Protein AF-A0A836GA19-F1 (afdb_monomer_lite)

pLDDT: mean 72.82, std 21.75, range [26.39, 97.75]

Organism: NCBI:txid1580590

Radius of gyration: 29.23 Å; chains: 1; bounding box: 87×89×78 Å

Foldseek 3Di:
DDDDDDDDDDDDDDDDDDDDPDPDDDDDDDDDDDDDDPDDDDDDDDDDDDDDDDDDDDCPLVVLLVLLCVLLVVLLVVLVPAVQSAPLSDFLVVVLVSLVVSVVVLVVSVPPPPPPPPPDDDDDPDPVVVVVVSSVVSVVVSQLSSLQQNVQSLLDPGSVSRDGPVPPPPPDDSSVQRVLQADPCLLQVPPPPPPPPDPPPDRAAEEEEALQQCLPCVGNVVVLVLLLVQLVVVLPDDDDPDDPRFAYEYEYEPLSSSVLSCLLPPDDPPPVPPDDPDDDDDDPPDPPVPNDDNVSSVSSSVSSVSVSVSSNSNVVSVVVVVVVPDDDPRSRHHYHYCTSSNLSVLLVCLVVLQVVVQDDPPPPDDPDDDDPPDPPPPRPDRPPLSDSVNLSNPPLSSSLSVQSSSQVSVVVVCVVPDDPDPDPRSGRAYQHDPVCVVVSVVSVDDNYDPHDPCRVVSVVVVVVVVVVVVPVDDDDDPDDDPVRVVVVVVVVVVVVVVVVVVVVVVVVVPD

Secondary structure (DSSP, 8-state):
------------PPP--------------------------------------------HHHHHHHHHHHHHHHHHHHHHHSGGG-GGGS-HHHHHHHHHHHHHHHHHHHTS-----TT--SS-S-THHHHHHHHHHHHHHHHHHHHHHHHHHHH-SSGGG---TT---TTS-THHHHHTTS-HHHHH-----TT-S-TT-PPPPEEEEPHHHHH-IIIIIHHHHHHHHHHHHHTT-SS-----PPPPEEEEEHHHHHHHHHHHH----GGGGS-------S-----------HHHHHHHHHHHHHHHHHHHHHHHHHHHHHSSTT--GGGS--EEEE-HHHHHHHHHTHHHHHHHHHS----S--S-----TT------PPPGGGSHHHHHH-HHHHHHHHHHHHHHHHHHHHHHHS-S--PPP-PPEEE--HHHHHHHHTTT---EESS-TTHHHHHHHHHHHHHHHTSSS-S------HHHHHHHHHHHHHHHHHHHHHHHHHHHH--

Structure (mmCIF, N/CA/C/O backbone):
data_AF-A0A836GA19-F1
#
_entry.id   AF-A0A836GA19-F1
#
loop_
_atom_site.group_PDB
_atom_site.id
_atom_site.type_symbol
_atom_site.label_atom_id
_atom_site.label_alt_id
_atom_site.label_comp_id
_atom_site.label_asym_id
_atom_site.label_entity_id
_atom_site.label_seq_id
_atom_site.pdbx_PDB_ins_code
_atom_site.Cartn_x
_atom_site.Cartn_y
_atom_site.Cartn_z
_atom_site.occupancy
_atom_site.B_iso_or_equiv
_atom_site.auth_seq_id
_atom_site.auth_comp_id
_atom_site.auth_asym_id
_atom_site.auth_atom_id
_atom_site.pdbx_PDB_model_num
ATOM 1 N N . MET A 1 1 ? -23.278 -48.307 17.236 1.00 32.56 1 MET A N 1
ATOM 2 C CA . MET A 1 1 ? -22.770 -49.492 16.514 1.00 32.56 1 MET A CA 1
ATOM 3 C C . MET A 1 1 ? -23.158 -49.352 15.047 1.00 32.56 1 MET A C 1
ATOM 5 O O . MET A 1 1 ? -24.330 -49.127 14.801 1.00 32.56 1 MET A O 1
ATOM 9 N N . HIS A 1 2 ? -22.151 -49.418 14.161 1.00 30.69 2 HIS A N 1
ATOM 10 C CA . HIS A 1 2 ? -22.144 -49.444 12.676 1.00 30.69 2 HIS A CA 1
ATOM 11 C C . HIS A 1 2 ? -22.877 -48.304 11.932 1.00 30.69 2 HIS A C 1
ATOM 13 O O . HIS A 1 2 ? -24.078 -48.143 12.073 1.00 30.69 2 HIS A O 1
ATOM 19 N N . SER A 1 3 ? -22.214 -47.368 11.237 1.00 30.83 3 SER A N 1
ATOM 20 C CA . SER A 1 3 ? -21.246 -47.429 10.109 1.00 30.83 3 SER A CA 1
ATOM 21 C C . SER A 1 3 ? -21.839 -47.925 8.783 1.00 30.83 3 SER A C 1
ATOM 23 O O . SER A 1 3 ? -22.191 -49.091 8.663 1.00 30.83 3 SER A O 1
ATOM 25 N N . GLY A 1 4 ? -21.842 -47.040 7.777 1.00 29.47 4 GLY A N 1
ATOM 26 C CA . GLY A 1 4 ? -22.119 -47.317 6.358 1.00 29.47 4 GLY A CA 1
ATOM 27 C C . GLY A 1 4 ? -22.319 -46.002 5.586 1.00 29.47 4 GLY A C 1
ATOM 28 O O . GLY A 1 4 ? -23.415 -45.464 5.563 1.00 29.47 4 GLY A O 1
ATOM 29 N N . ALA A 1 5 ? -21.251 -45.291 5.215 1.00 34.28 5 ALA A N 1
ATOM 30 C CA . ALA A 1 5 ? -20.566 -45.389 3.918 1.00 34.28 5 ALA A CA 1
ATOM 31 C C . ALA A 1 5 ? -21.402 -44.866 2.728 1.00 34.28 5 ALA A C 1
ATOM 33 O O . ALA A 1 5 ? -22.148 -45.608 2.102 1.00 34.28 5 ALA A O 1
ATOM 34 N N . LEU A 1 6 ? -21.200 -43.592 2.372 1.00 31.03 6 LEU A N 1
ATOM 35 C CA . LEU A 1 6 ? -21.553 -43.030 1.064 1.00 31.03 6 LEU A CA 1
ATOM 36 C C . LEU A 1 6 ? -20.382 -42.170 0.575 1.00 31.03 6 LEU A C 1
ATOM 38 O O . LEU A 1 6 ? -20.225 -41.012 0.954 1.00 31.03 6 LEU A O 1
ATOM 42 N N . TRP A 1 7 ? -19.534 -42.782 -0.247 1.00 31.92 7 TRP A N 1
ATOM 43 C CA . TRP A 1 7 ? -18.531 -42.121 -1.076 1.00 31.92 7 TRP A CA 1
ATOM 44 C C . TRP A 1 7 ? -18.827 -42.457 -2.535 1.00 31.92 7 TRP A C 1
ATOM 46 O O . TRP A 1 7 ? -19.099 -43.609 -2.862 1.00 31.92 7 TRP A O 1
ATOM 56 N N . GLY A 1 8 ? -18.694 -41.457 -3.407 1.00 30.14 8 GLY A N 1
ATOM 57 C CA . GLY A 1 8 ? -18.400 -41.686 -4.819 1.00 30.14 8 GLY A CA 1
ATOM 58 C C . GLY A 1 8 ? -19.406 -41.114 -5.809 1.00 30.14 8 GLY A C 1
ATOM 59 O O . GLY A 1 8 ? -20.177 -41.866 -6.390 1.00 30.14 8 GLY A O 1
ATOM 60 N N . ARG A 1 9 ? -19.304 -39.810 -6.105 1.00 30.84 9 ARG A N 1
ATOM 61 C CA . ARG A 1 9 ? -19.467 -39.281 -7.474 1.00 30.84 9 ARG A CA 1
ATOM 62 C C . ARG A 1 9 ? -18.546 -38.075 -7.681 1.00 30.84 9 ARG A C 1
ATOM 64 O O . ARG A 1 9 ? -18.840 -36.970 -7.245 1.00 30.84 9 ARG A O 1
ATOM 71 N N . LEU A 1 10 ? -17.422 -38.319 -8.350 1.00 33.84 10 LEU A N 1
ATOM 72 C CA . LEU A 1 10 ? -16.561 -37.302 -8.957 1.00 33.84 10 LEU A CA 1
ATOM 73 C C . LEU A 1 10 ? -17.142 -36.916 -10.326 1.00 33.84 10 LEU A C 1
ATOM 75 O O . LEU A 1 10 ? -17.343 -37.818 -11.143 1.00 33.84 10 LEU A O 1
ATOM 79 N N . PRO A 1 11 ? -17.346 -35.628 -10.647 1.00 36.50 11 PRO A N 1
ATOM 80 C CA . PRO A 1 11 ? -17.491 -35.206 -12.027 1.00 36.50 11 PRO A CA 1
ATOM 81 C C . PRO A 1 11 ? -16.141 -34.764 -12.617 1.00 36.50 11 PRO A C 1
ATOM 83 O O . PRO A 1 11 ? -15.476 -33.861 -12.120 1.00 36.50 11 PRO A O 1
ATOM 86 N N . GLY A 1 12 ? -15.769 -35.473 -13.687 1.00 28.53 12 GLY A N 1
ATOM 87 C CA . GLY A 1 12 ? -15.048 -35.046 -14.894 1.00 28.53 12 GLY A CA 1
ATOM 88 C C . GLY A 1 12 ? -14.042 -33.891 -14.839 1.00 28.53 12 GLY A C 1
ATOM 89 O O . GLY A 1 12 ? -14.406 -32.725 -14.737 1.00 28.53 12 GLY A O 1
ATOM 90 N N . ARG A 1 13 ? -12.773 -34.222 -15.118 1.00 32.44 13 ARG A N 1
ATOM 91 C CA . ARG A 1 13 ? -11.753 -33.291 -15.634 1.00 32.44 13 ARG A CA 1
ATOM 92 C C . ARG A 1 13 ? -12.191 -32.703 -16.989 1.00 32.44 13 ARG A C 1
ATOM 94 O O . ARG A 1 13 ? -12.367 -33.487 -17.924 1.00 32.44 13 ARG A O 1
ATOM 101 N N . PRO A 1 14 ? -12.239 -31.374 -17.177 1.00 34.66 14 PRO A N 1
ATOM 102 C CA . PRO A 1 14 ? -12.240 -30.802 -18.515 1.00 34.66 14 PRO A CA 1
ATOM 103 C C . PRO A 1 14 ? -10.813 -30.769 -19.086 1.00 34.66 14 PRO A C 1
ATOM 105 O O . PRO A 1 14 ? -9.857 -30.352 -18.429 1.00 34.66 14 PRO A O 1
ATOM 108 N N . ARG A 1 15 ? -10.685 -31.248 -20.330 1.00 32.19 15 ARG A N 1
ATOM 109 C CA . ARG A 1 15 ? -9.474 -31.179 -21.156 1.00 32.19 15 ARG A CA 1
ATOM 110 C C . ARG A 1 15 ? -9.138 -29.722 -21.481 1.00 32.19 15 ARG A C 1
ATOM 112 O O . ARG A 1 15 ? -9.994 -28.936 -21.869 1.00 32.19 15 ARG A O 1
ATOM 119 N N . GLN A 1 16 ? -7.861 -29.405 -21.323 1.00 33.81 16 GLN A N 1
ATOM 120 C CA . GLN A 1 16 ? -7.254 -28.091 -21.464 1.00 33.81 16 GLN A CA 1
ATOM 121 C C . GLN A 1 16 ? -7.039 -27.762 -22.952 1.00 33.81 16 GLN A C 1
ATOM 123 O O . GLN A 1 16 ? -6.211 -28.384 -23.611 1.00 33.81 16 GLN A O 1
ATOM 128 N N . GLY A 1 17 ? -7.790 -26.795 -23.483 1.00 28.84 17 GLY A N 1
ATOM 129 C CA . GLY A 1 17 ? -7.500 -26.146 -24.762 1.00 28.84 17 GLY A CA 1
ATOM 130 C C . GLY A 1 17 ? -6.645 -24.906 -24.518 1.00 28.84 17 GLY A C 1
ATOM 131 O O . GLY A 1 17 ? -7.137 -23.895 -24.028 1.00 28.84 17 GLY A O 1
ATOM 132 N N . SER A 1 18 ? -5.350 -24.990 -24.808 1.00 33.41 18 SER A N 1
ATOM 133 C CA . SER A 1 18 ? -4.414 -23.870 -24.724 1.00 33.41 18 SER A CA 1
ATOM 134 C C . SER A 1 18 ? -4.501 -23.006 -25.982 1.00 33.41 18 SER A C 1
ATOM 136 O O . SER A 1 18 ? -3.977 -23.389 -27.026 1.00 33.41 18 SER A O 1
ATOM 138 N N . VAL A 1 19 ? -5.108 -21.822 -25.881 1.00 29.03 19 VAL A N 1
ATOM 139 C CA . VAL A 1 19 ? -4.980 -20.766 -26.896 1.00 29.03 19 VAL A CA 1
ATOM 140 C C . VAL A 1 19 ? -4.174 -19.626 -26.284 1.00 29.03 19 VAL A C 1
ATOM 142 O O . VAL A 1 19 ? -4.702 -18.716 -25.652 1.00 29.03 19 VAL A O 1
ATOM 145 N N . TRP A 1 20 ? -2.855 -19.714 -26.444 1.00 33.88 20 TRP A N 1
ATOM 146 C CA . TRP A 1 20 ? -1.928 -18.629 -26.151 1.00 33.88 20 TRP A CA 1
ATOM 147 C C . TRP A 1 20 ? -1.997 -17.608 -27.285 1.00 33.88 20 TRP A C 1
ATOM 149 O O . TRP A 1 20 ? -1.642 -17.917 -28.422 1.00 33.88 20 TRP A O 1
ATOM 159 N N . ARG A 1 21 ? -2.412 -16.374 -26.986 1.00 30.58 21 ARG A N 1
ATOM 160 C CA . ARG A 1 21 ? -2.110 -15.243 -27.867 1.00 30.58 21 ARG A CA 1
ATOM 161 C C . ARG A 1 21 ? -0.696 -14.779 -27.535 1.00 30.58 21 ARG A C 1
ATOM 163 O O . ARG A 1 21 ? -0.416 -14.341 -26.424 1.00 30.58 21 ARG A O 1
ATOM 170 N N . ALA A 1 22 ? 0.190 -14.962 -28.506 1.00 27.39 22 ALA A N 1
ATOM 171 C CA . ALA A 1 22 ? 1.608 -14.680 -28.416 1.00 27.39 22 ALA A CA 1
ATOM 172 C C . ALA A 1 22 ? 1.870 -13.214 -28.027 1.00 27.39 22 ALA A C 1
ATOM 174 O O . ALA A 1 22 ? 1.502 -12.292 -28.757 1.00 27.39 22 ALA A O 1
ATOM 175 N N . VAL A 1 23 ? 2.586 -13.006 -26.922 1.00 33.03 23 VAL A N 1
ATOM 176 C CA . VAL A 1 23 ? 3.459 -11.840 -26.786 1.00 33.03 23 VAL A CA 1
ATOM 177 C C . VAL A 1 23 ? 4.583 -12.076 -27.788 1.00 33.03 23 VAL A C 1
ATOM 179 O O . VAL A 1 23 ? 5.401 -12.979 -27.611 1.00 33.03 23 VAL A O 1
ATOM 182 N N . ARG A 1 24 ? 4.572 -11.334 -28.901 1.00 30.50 24 ARG A N 1
ATOM 183 C CA . ARG A 1 24 ? 5.681 -11.353 -29.857 1.00 30.50 24 ARG A CA 1
ATOM 184 C C . ARG A 1 24 ? 6.959 -11.008 -29.104 1.00 30.50 24 ARG A C 1
ATOM 186 O O . ARG A 1 24 ? 7.100 -9.899 -28.596 1.00 30.50 24 ARG A O 1
ATOM 193 N N . GLY A 1 25 ? 7.892 -11.954 -29.093 1.00 28.44 25 GLY A N 1
ATOM 194 C CA . GLY A 1 25 ? 9.297 -11.658 -28.888 1.00 28.44 25 GLY A CA 1
ATOM 195 C C . GLY A 1 25 ? 9.751 -10.700 -29.984 1.00 28.44 25 GLY A C 1
ATOM 196 O O . GLY A 1 25 ? 9.799 -11.064 -31.160 1.00 28.44 25 GLY A O 1
ATOM 197 N N . GLY A 1 26 ? 10.051 -9.464 -29.598 1.00 26.39 26 GLY A N 1
ATOM 198 C CA . GLY A 1 26 ? 10.876 -8.579 -30.401 1.00 26.39 26 GLY A CA 1
ATOM 199 C C . GLY A 1 26 ? 12.288 -9.149 -30.421 1.00 26.39 26 GLY A C 1
ATOM 200 O O . GLY A 1 26 ? 12.957 -9.192 -29.391 1.00 26.39 26 GLY A O 1
ATOM 201 N N . LYS A 1 27 ? 12.700 -9.639 -31.591 1.00 28.41 27 LYS A N 1
ATOM 202 C CA . LYS A 1 27 ? 14.095 -9.925 -31.934 1.00 28.41 27 LYS A CA 1
ATOM 203 C C . LYS A 1 27 ? 14.965 -8.735 -31.520 1.00 28.41 27 LYS A C 1
ATOM 205 O O . LYS A 1 27 ? 14.601 -7.596 -31.810 1.00 28.41 27 LYS A O 1
ATOM 210 N N . LEU A 1 28 ? 16.103 -9.028 -30.887 1.00 37.41 28 LEU A N 1
ATOM 211 C CA . LEU A 1 28 ? 17.209 -8.088 -30.729 1.00 37.41 28 LEU A CA 1
ATOM 212 C C . LEU A 1 28 ? 17.466 -7.386 -32.068 1.00 37.41 28 LEU A C 1
ATOM 214 O O . LEU A 1 28 ? 17.801 -8.043 -33.053 1.00 37.41 28 LEU A O 1
ATOM 218 N N . PHE A 1 29 ? 17.304 -6.067 -32.076 1.00 26.59 29 PHE A N 1
ATOM 219 C CA . PHE A 1 29 ? 17.871 -5.189 -33.084 1.00 26.59 29 PHE A CA 1
ATOM 220 C C . PHE A 1 29 ? 18.864 -4.290 -32.360 1.00 26.59 29 PHE A C 1
ATOM 222 O O . PHE A 1 29 ? 18.484 -3.425 -31.571 1.00 26.59 29 PHE A O 1
ATOM 229 N N . ASP A 1 30 ? 20.135 -4.579 -32.597 1.00 38.62 30 ASP A N 1
ATOM 230 C CA . ASP A 1 30 ? 21.230 -3.653 -32.380 1.00 38.62 30 ASP A CA 1
ATOM 231 C C . ASP A 1 30 ? 21.101 -2.572 -33.461 1.00 38.62 30 ASP A C 1
ATOM 233 O O . ASP A 1 30 ? 20.935 -2.890 -34.643 1.00 38.62 30 ASP A O 1
ATOM 237 N N . GLY A 1 31 ? 21.056 -1.302 -33.073 1.00 29.58 31 GLY A N 1
ATOM 238 C CA . GLY A 1 31 ? 20.849 -0.226 -34.035 1.00 29.58 31 GLY A CA 1
ATOM 239 C C . GLY A 1 31 ? 20.366 1.063 -33.399 1.00 29.58 31 GLY A C 1
ATOM 240 O O . GLY A 1 31 ? 19.198 1.204 -33.067 1.00 29.58 31 GLY A O 1
ATOM 241 N N . THR A 1 32 ? 21.298 1.995 -33.252 1.00 39.88 32 THR A N 1
ATOM 242 C CA . THR A 1 32 ? 21.161 3.452 -33.361 1.00 39.88 32 THR A CA 1
ATOM 243 C C . THR A 1 32 ? 19.773 3.920 -33.831 1.00 39.88 32 THR A C 1
ATOM 245 O O . THR A 1 32 ? 19.444 3.821 -35.012 1.00 39.88 32 THR A O 1
ATOM 248 N N . TRP A 1 33 ? 18.951 4.459 -32.925 1.00 33.19 33 TRP A N 1
ATOM 249 C CA . TRP A 1 33 ? 17.661 5.045 -33.304 1.00 33.19 33 TRP A CA 1
ATOM 250 C C . TRP A 1 33 ? 17.836 6.519 -33.664 1.00 33.19 33 TRP A C 1
ATOM 252 O O . TRP A 1 33 ? 17.990 7.377 -32.795 1.00 33.19 33 TRP A O 1
ATOM 262 N N . ALA A 1 34 ? 17.798 6.789 -34.970 1.00 31.38 34 ALA A N 1
ATOM 263 C CA . ALA A 1 34 ? 17.480 8.098 -35.519 1.00 31.38 34 ALA A CA 1
ATOM 264 C C . ALA A 1 34 ? 16.001 8.414 -35.242 1.00 31.38 34 ALA A C 1
ATOM 266 O O . ALA A 1 34 ? 15.114 7.590 -35.474 1.00 31.38 34 ALA A O 1
ATOM 267 N N . SER A 1 35 ? 15.740 9.610 -34.725 1.00 29.61 35 SER A N 1
ATOM 268 C CA . SER A 1 35 ? 14.402 10.130 -34.483 1.00 29.61 35 SER A CA 1
ATOM 269 C C . SER A 1 35 ? 13.747 10.549 -35.802 1.00 29.61 35 SER A C 1
ATOM 271 O O . SER A 1 35 ? 14.242 11.426 -36.501 1.00 29.61 35 SER A O 1
ATOM 273 N N . ASN A 1 36 ? 12.590 9.970 -36.124 1.00 26.45 36 ASN A N 1
ATOM 274 C CA . ASN A 1 36 ? 11.667 10.551 -37.097 1.00 26.45 36 ASN A CA 1
ATOM 275 C C . ASN A 1 36 ? 10.461 11.112 -36.343 1.00 26.45 36 ASN A C 1
ATOM 277 O O . ASN A 1 36 ? 9.543 10.386 -35.968 1.00 26.45 36 ASN A O 1
ATOM 281 N N . HIS A 1 37 ? 10.486 12.426 -36.117 1.00 31.34 37 HIS A N 1
ATOM 282 C CA . HIS A 1 37 ? 9.322 13.200 -35.705 1.00 31.34 37 HIS A CA 1
ATOM 283 C C . HIS A 1 37 ? 8.607 13.738 -36.949 1.00 31.34 37 HIS A C 1
ATOM 285 O O . HIS A 1 37 ? 9.147 14.549 -37.699 1.00 31.34 37 HIS A O 1
ATOM 291 N N . HIS A 1 38 ? 7.350 13.342 -37.132 1.00 30.81 38 HIS A N 1
ATOM 292 C CA . HIS A 1 38 ? 6.380 14.127 -37.887 1.00 30.81 38 HIS A CA 1
ATOM 293 C C . HIS A 1 38 ? 5.393 14.741 -36.905 1.00 30.81 38 HIS A C 1
ATOM 295 O O . HIS A 1 38 ? 4.453 14.095 -36.456 1.00 30.81 38 HIS A O 1
ATOM 301 N N . SER A 1 39 ? 5.640 16.000 -36.551 1.00 30.59 39 SER A N 1
ATOM 302 C CA . SER A 1 39 ? 4.642 16.934 -36.033 1.00 30.59 39 SER A CA 1
ATOM 303 C C . SER A 1 39 ? 5.159 18.349 -36.273 1.00 30.59 39 SER A C 1
ATOM 305 O O . SER A 1 39 ? 6.131 18.800 -35.674 1.00 30.59 39 SER A O 1
ATOM 307 N N . SER A 1 40 ? 4.522 19.000 -37.238 1.00 26.61 40 SER A N 1
ATOM 308 C CA . SER A 1 40 ? 4.721 20.384 -37.645 1.00 26.61 40 SER A CA 1
ATOM 309 C C . SER A 1 40 ? 4.025 21.319 -36.653 1.00 26.61 40 SER A C 1
ATOM 311 O O . SER A 1 40 ? 2.824 21.176 -36.446 1.00 26.61 40 SER A O 1
ATOM 313 N N . ALA A 1 41 ? 4.769 22.254 -36.050 1.00 28.61 41 ALA A N 1
ATOM 314 C CA . ALA A 1 41 ? 4.538 23.705 -36.142 1.00 28.61 41 ALA A CA 1
ATOM 315 C C . ALA A 1 41 ? 5.122 24.479 -34.937 1.00 28.61 41 ALA A C 1
ATOM 317 O O . ALA A 1 41 ? 4.561 24.493 -33.850 1.00 28.61 41 ALA A O 1
ATOM 318 N N . ARG A 1 42 ? 6.225 25.182 -35.235 1.00 32.12 42 ARG A N 1
ATOM 319 C CA . ARG A 1 42 ? 6.599 26.552 -34.826 1.00 32.12 42 ARG A CA 1
ATOM 320 C C . ARG A 1 42 ? 6.521 26.919 -33.336 1.00 32.12 42 ARG A C 1
ATOM 322 O O . ARG A 1 42 ? 5.462 27.293 -32.868 1.00 32.12 42 ARG A O 1
ATOM 329 N N . TYR A 1 43 ? 7.686 27.037 -32.697 1.00 31.14 43 TYR A N 1
ATOM 330 C CA . TYR A 1 43 ? 8.226 28.324 -32.226 1.00 31.14 43 TYR A CA 1
ATOM 331 C C . TYR A 1 43 ? 9.758 28.241 -32.242 1.00 31.14 43 TYR A C 1
ATOM 333 O O . TYR A 1 43 ? 10.341 27.265 -31.777 1.00 31.14 43 TYR A O 1
ATOM 341 N N . ALA A 1 44 ? 10.392 29.237 -32.857 1.00 30.12 44 ALA A N 1
ATOM 342 C CA . ALA A 1 44 ? 11.835 29.362 -32.975 1.00 30.12 44 ALA A CA 1
ATOM 343 C C . ALA A 1 44 ? 12.361 30.303 -31.888 1.00 30.12 44 ALA A C 1
ATOM 345 O O . ALA A 1 44 ? 11.923 31.448 -31.810 1.00 30.12 44 ALA A O 1
ATOM 346 N N . THR A 1 45 ? 13.346 29.845 -31.123 1.00 31.38 45 THR A N 1
ATOM 347 C CA . THR A 1 45 ? 14.331 30.698 -30.454 1.00 31.38 45 THR A CA 1
ATOM 348 C C . THR A 1 45 ? 15.685 30.009 -30.555 1.00 31.38 45 THR A C 1
ATOM 350 O O . THR A 1 45 ? 15.913 28.920 -30.037 1.00 31.38 45 THR A O 1
ATOM 353 N N . THR A 1 46 ? 16.570 30.636 -31.318 1.00 31.92 46 THR A N 1
ATOM 354 C CA . THR A 1 46 ? 17.961 30.254 -31.536 1.00 31.92 46 THR A CA 1
ATOM 355 C C . THR A 1 46 ? 18.802 30.627 -30.318 1.00 31.92 46 THR A C 1
ATOM 357 O O . THR A 1 46 ? 18.841 31.802 -29.953 1.00 31.92 46 THR A O 1
ATOM 360 N N . SER A 1 47 ? 19.541 29.680 -29.739 1.00 29.11 47 SER A N 1
ATOM 361 C CA . SER A 1 47 ? 20.763 30.000 -28.996 1.00 29.11 47 SER A CA 1
ATOM 362 C C . SER A 1 47 ? 21.894 29.074 -29.443 1.00 29.11 47 SER A C 1
ATOM 364 O O . SER A 1 47 ? 21.758 27.854 -29.530 1.00 29.11 47 SER A O 1
ATOM 366 N N . SER A 1 48 ? 22.996 29.698 -29.842 1.00 33.94 48 SER A N 1
ATOM 367 C CA . SER A 1 48 ? 24.240 29.071 -30.270 1.00 33.94 48 SER A CA 1
ATOM 368 C C . SER A 1 48 ? 25.083 28.729 -29.045 1.00 33.94 48 SER A C 1
ATOM 370 O O . SER A 1 48 ? 25.428 29.631 -28.281 1.00 33.94 48 SER A O 1
ATOM 372 N N . VAL A 1 49 ? 25.460 27.461 -28.875 1.00 34.84 49 VAL A N 1
ATOM 373 C CA . VAL A 1 49 ? 26.464 27.053 -27.883 1.00 34.84 49 VAL A CA 1
ATOM 374 C C . VAL A 1 49 ? 27.755 26.698 -28.611 1.00 34.84 49 VAL A C 1
ATOM 376 O O . VAL A 1 49 ? 27.791 25.795 -29.448 1.00 34.84 49 VAL A O 1
ATOM 379 N N . SER A 1 50 ? 28.791 27.474 -28.292 1.00 29.33 50 SER A N 1
ATOM 380 C CA . SER A 1 50 ? 30.174 27.296 -28.725 1.00 29.33 50 SER A CA 1
ATOM 381 C C . SER A 1 50 ? 30.753 26.005 -28.148 1.00 29.33 50 SER A C 1
ATOM 383 O O . SER A 1 50 ? 30.432 25.607 -27.027 1.00 29.33 50 SER A O 1
ATOM 385 N N . ARG A 1 51 ? 31.590 25.335 -28.936 1.00 35.66 51 ARG A N 1
ATOM 386 C CA . ARG A 1 51 ? 32.143 24.013 -28.650 1.00 35.66 51 ARG A CA 1
ATOM 387 C C . ARG A 1 51 ? 33.605 24.173 -28.247 1.00 35.66 51 ARG A C 1
ATOM 389 O O . ARG A 1 51 ? 34.476 24.069 -29.102 1.00 35.66 51 ARG A O 1
ATOM 396 N N . ASP A 1 52 ? 33.857 24.397 -26.962 1.00 30.34 52 ASP A N 1
ATOM 397 C CA . ASP A 1 52 ? 35.217 24.380 -26.423 1.00 30.34 52 ASP A CA 1
ATOM 398 C C . ASP A 1 52 ? 35.526 23.034 -25.774 1.00 30.34 52 ASP A C 1
ATOM 400 O O . ASP A 1 52 ? 34.782 22.499 -24.951 1.00 30.34 52 ASP A O 1
ATOM 404 N N . SER A 1 53 ? 36.637 22.465 -26.231 1.00 41.91 53 SER A N 1
ATOM 405 C CA . SER A 1 53 ? 37.193 21.192 -25.794 1.00 41.91 53 SER A CA 1
ATOM 406 C C . SER A 1 53 ? 38.246 21.476 -24.732 1.00 41.91 53 SER A C 1
ATOM 408 O O . SER A 1 53 ? 39.235 22.133 -25.043 1.00 41.91 53 SER A O 1
ATOM 410 N N . ALA A 1 54 ? 38.085 20.963 -23.512 1.00 36.34 54 ALA A N 1
ATOM 411 C CA . ALA A 1 54 ? 39.180 20.919 -22.547 1.00 36.34 54 ALA A CA 1
ATOM 412 C C . ALA A 1 54 ? 38.971 19.827 -21.486 1.00 36.34 54 ALA A C 1
ATOM 414 O O . ALA A 1 54 ? 37.954 19.798 -20.802 1.00 36.34 54 ALA A O 1
ATOM 415 N N . THR A 1 55 ? 39.986 18.959 -21.388 1.00 39.66 55 THR A N 1
ATOM 416 C CA . THR A 1 55 ? 40.448 18.199 -20.208 1.00 39.66 55 THR A CA 1
ATOM 417 C C . THR A 1 55 ? 39.394 17.521 -19.330 1.00 39.66 55 THR A C 1
ATOM 419 O O . THR A 1 55 ? 38.777 18.148 -18.479 1.00 39.66 55 THR A O 1
ATOM 422 N N . ALA A 1 56 ? 39.269 16.199 -19.485 1.00 45.19 56 ALA A N 1
ATOM 423 C CA . ALA A 1 56 ? 38.431 15.333 -18.661 1.00 45.19 56 ALA A CA 1
ATOM 424 C C . ALA A 1 56 ? 39.043 15.091 -17.266 1.00 45.19 56 ALA A C 1
ATOM 426 O O . ALA A 1 56 ? 40.096 14.453 -17.182 1.00 45.19 56 ALA A O 1
ATOM 427 N N . PRO A 1 57 ? 38.374 15.496 -16.172 1.00 39.94 57 PRO A N 1
ATOM 428 C CA . PRO A 1 57 ? 38.553 14.877 -14.872 1.00 39.94 57 PRO A CA 1
ATOM 429 C C . PRO A 1 57 ? 37.598 13.675 -14.742 1.00 39.94 57 PRO A C 1
ATOM 431 O O . PRO A 1 57 ? 36.592 13.572 -15.445 1.00 39.94 57 PRO A O 1
ATOM 434 N N . SER A 1 58 ? 37.946 12.742 -13.862 1.00 44.94 58 SER A N 1
ATOM 435 C CA . SER A 1 58 ? 37.195 11.545 -13.446 1.00 44.94 58 SER A CA 1
ATOM 436 C C . SER A 1 58 ? 35.659 11.628 -13.610 1.00 44.94 58 SER A C 1
ATOM 438 O O . SER A 1 58 ? 34.954 12.334 -12.895 1.00 44.94 58 SER A O 1
ATOM 440 N N . THR A 1 59 ? 35.121 10.861 -14.567 1.00 51.81 59 THR A N 1
ATOM 441 C CA . THR A 1 59 ? 33.735 10.952 -15.082 1.00 51.81 59 THR A CA 1
ATOM 442 C C . THR A 1 59 ? 32.739 9.952 -14.472 1.00 51.81 59 THR A C 1
ATOM 444 O O . THR A 1 59 ? 31.581 9.894 -14.892 1.00 51.81 59 THR A O 1
ATOM 447 N N . THR A 1 60 ? 33.138 9.151 -13.484 1.00 51.78 60 THR A N 1
ATOM 448 C CA . THR A 1 60 ? 32.292 8.082 -12.921 1.00 51.78 60 THR A CA 1
ATOM 449 C C . THR A 1 60 ? 31.141 8.625 -12.069 1.00 51.78 60 THR A C 1
ATOM 451 O O . THR A 1 60 ? 29.990 8.248 -12.301 1.00 51.78 60 THR A O 1
ATOM 454 N N . ALA A 1 61 ? 31.404 9.585 -11.175 1.00 53.16 61 ALA A N 1
ATOM 455 C CA . ALA A 1 61 ? 30.380 10.186 -10.310 1.00 53.16 61 ALA A CA 1
ATOM 456 C C . ALA A 1 61 ? 29.305 10.965 -11.100 1.00 53.16 61 ALA A C 1
ATOM 458 O O . ALA A 1 61 ? 28.107 10.832 -10.842 1.00 53.16 61 ALA A O 1
ATOM 459 N N . SER A 1 62 ? 29.711 11.713 -12.133 1.00 58.81 62 SER A N 1
ATOM 460 C CA . SER A 1 62 ? 28.786 12.447 -13.016 1.00 58.81 62 SER A CA 1
ATOM 461 C C . SER A 1 62 ? 27.854 11.502 -13.790 1.00 58.81 62 SER A C 1
ATOM 463 O O . SER A 1 62 ? 26.658 11.768 -13.938 1.00 58.81 62 SER A O 1
ATOM 465 N N . ARG A 1 63 ? 28.372 10.345 -14.223 1.00 59.56 63 ARG A N 1
ATOM 466 C CA . ARG A 1 63 ? 27.593 9.345 -14.960 1.00 59.56 63 ARG A CA 1
ATOM 467 C C . ARG A 1 63 ? 26.558 8.645 -14.074 1.00 59.56 63 ARG A C 1
ATOM 469 O O . ARG A 1 63 ? 25.425 8.464 -14.521 1.00 59.56 63 ARG A O 1
ATOM 476 N N . ALA A 1 64 ? 26.911 8.292 -12.836 1.00 58.66 64 ALA A N 1
ATOM 477 C CA . ALA A 1 64 ? 25.988 7.670 -11.881 1.00 58.66 64 ALA A CA 1
ATOM 478 C C . ALA A 1 64 ? 24.796 8.585 -11.541 1.00 58.66 64 ALA A C 1
ATOM 480 O O . ALA A 1 64 ? 23.648 8.133 -11.566 1.00 58.66 64 ALA A O 1
ATOM 481 N N . SER A 1 65 ? 25.057 9.881 -11.336 1.00 66.12 65 SER A N 1
ATOM 482 C CA . SER A 1 65 ? 24.021 10.895 -11.093 1.00 66.12 65 SER A CA 1
ATOM 483 C C . SER A 1 65 ? 23.042 11.026 -12.276 1.00 66.12 65 SER A C 1
ATOM 485 O O . SER A 1 65 ? 21.830 10.910 -12.103 1.00 66.12 65 SER A O 1
ATOM 487 N N . SER A 1 66 ? 23.549 11.097 -13.515 1.00 74.94 66 SER A N 1
ATOM 488 C CA . SER A 1 66 ? 22.690 11.200 -14.710 1.00 74.94 66 SER A CA 1
ATOM 489 C C . SER A 1 66 ? 21.767 9.990 -14.940 1.00 74.94 66 SER A C 1
ATOM 491 O O . SER A 1 66 ? 20.656 10.128 -15.456 1.00 74.94 66 SER A O 1
ATOM 493 N N . LEU A 1 67 ? 22.203 8.785 -14.553 1.00 70.19 67 LEU A N 1
ATOM 494 C CA . LEU A 1 67 ? 21.402 7.566 -14.688 1.00 70.19 67 LEU A CA 1
ATOM 495 C C . LEU A 1 67 ? 20.314 7.475 -13.615 1.00 70.19 67 LEU A C 1
ATOM 497 O O . LEU A 1 67 ? 19.207 7.026 -13.916 1.00 70.19 67 LEU A O 1
ATOM 501 N N . HIS A 1 68 ? 20.609 7.916 -12.389 1.00 75.19 68 HIS A N 1
ATOM 502 C CA . HIS A 1 68 ? 19.615 8.071 -11.329 1.00 75.19 68 HIS A CA 1
ATOM 503 C C . HIS A 1 68 ? 18.453 8.953 -11.811 1.00 75.19 68 HIS A C 1
ATOM 505 O O . HIS A 1 68 ? 17.298 8.507 -11.815 1.00 75.19 68 HIS A O 1
ATOM 511 N N . ASP A 1 69 ? 18.780 10.141 -12.326 1.00 80.12 69 ASP A N 1
ATOM 512 C CA . ASP A 1 69 ? 17.799 11.083 -12.865 1.00 80.12 69 ASP A CA 1
ATOM 513 C C . ASP A 1 69 ? 17.007 10.472 -14.020 1.00 80.12 69 ASP A C 1
ATOM 515 O O . ASP A 1 69 ? 15.791 10.652 -14.099 1.00 80.12 69 ASP A O 1
ATOM 519 N N . ALA A 1 70 ? 17.650 9.682 -14.885 1.00 86.06 70 ALA A N 1
ATOM 520 C CA . ALA A 1 70 ? 16.982 9.039 -16.010 1.00 86.06 70 ALA A CA 1
ATOM 521 C C . ALA A 1 70 ? 15.892 8.044 -15.571 1.00 86.06 70 ALA A C 1
ATOM 523 O O . ALA A 1 70 ? 14.813 8.015 -16.169 1.00 86.06 70 ALA A O 1
ATOM 524 N N . PHE A 1 71 ? 16.125 7.232 -14.532 1.00 86.62 71 PHE A N 1
ATOM 525 C CA . PHE A 1 71 ? 15.120 6.268 -14.062 1.00 86.62 71 PHE A CA 1
ATOM 526 C C . PHE A 1 71 ? 13.962 6.947 -13.356 1.00 86.62 71 PHE A C 1
ATOM 528 O O . PHE A 1 71 ? 12.805 6.675 -13.678 1.00 86.62 71 PHE A O 1
ATOM 535 N N . VAL A 1 72 ? 14.265 7.861 -12.440 1.00 88.62 72 VAL A N 1
ATOM 536 C CA . VAL A 1 72 ? 13.239 8.640 -11.752 1.00 88.62 72 VAL A CA 1
ATOM 537 C C . VAL A 1 72 ? 12.419 9.449 -12.771 1.00 88.62 72 VAL A C 1
ATOM 539 O O . VAL A 1 72 ? 11.191 9.495 -12.685 1.00 88.62 72 VAL A O 1
ATOM 542 N N . SER A 1 73 ? 13.057 9.965 -13.827 1.00 90.50 73 SER A N 1
ATOM 543 C CA . SER A 1 73 ? 12.380 10.632 -14.946 1.00 90.50 73 SER A CA 1
ATOM 544 C C . SER A 1 73 ? 11.434 9.718 -15.723 1.00 90.50 73 SER A C 1
ATOM 546 O O . SER A 1 73 ? 10.400 10.193 -16.180 1.00 90.50 73 SER A O 1
ATOM 548 N N . ARG A 1 74 ? 11.714 8.413 -15.855 1.00 93.31 74 ARG A N 1
ATOM 549 C CA . ARG A 1 74 ? 10.780 7.469 -16.502 1.00 93.31 74 ARG A CA 1
ATOM 550 C C . ARG A 1 74 ? 9.508 7.273 -15.687 1.00 93.31 74 ARG A C 1
ATOM 552 O O . ARG A 1 74 ? 8.420 7.314 -16.254 1.00 93.31 74 ARG A O 1
ATOM 559 N N . PHE A 1 75 ? 9.634 7.103 -14.370 1.00 95.06 75 PHE A N 1
ATOM 560 C CA . PHE A 1 75 ? 8.467 7.057 -13.482 1.00 95.06 75 PHE A CA 1
ATOM 561 C C . PHE A 1 75 ? 7.687 8.374 -13.553 1.00 95.06 75 PHE A C 1
ATOM 563 O O . PHE A 1 75 ? 6.470 8.356 -13.726 1.00 95.06 75 PHE A O 1
ATOM 570 N N . SER A 1 76 ? 8.395 9.506 -13.533 1.00 94.25 76 SER A N 1
ATOM 571 C CA . SER A 1 76 ? 7.799 10.837 -13.678 1.00 94.25 76 SER A CA 1
ATOM 572 C C . SER A 1 76 ? 7.042 10.987 -14.996 1.00 94.25 76 SER A C 1
ATOM 574 O O . SER A 1 76 ? 5.879 11.373 -14.990 1.00 94.25 76 SER A O 1
ATOM 576 N N . ALA A 1 77 ? 7.639 10.601 -16.125 1.00 94.44 77 ALA A N 1
ATOM 577 C CA . ALA A 1 77 ? 6.997 10.643 -17.436 1.00 94.44 77 ALA A CA 1
ATOM 578 C C . ALA A 1 77 ? 5.736 9.763 -17.494 1.00 94.44 77 ALA A C 1
ATOM 580 O O . ALA A 1 77 ? 4.717 10.172 -18.055 1.00 94.44 77 ALA A O 1
ATOM 581 N N . GLN A 1 78 ? 5.770 8.582 -16.871 1.00 95.94 78 GLN A N 1
ATOM 582 C CA . GLN A 1 78 ? 4.611 7.695 -16.789 1.00 95.94 78 GLN A CA 1
ATOM 583 C C . GLN A 1 78 ? 3.476 8.312 -15.951 1.00 95.94 78 GLN A C 1
ATOM 585 O O . GLN A 1 78 ? 2.313 8.248 -16.343 1.00 95.94 78 GLN A O 1
ATOM 590 N N . ILE A 1 79 ? 3.787 8.961 -14.825 1.00 94.88 79 ILE A N 1
ATOM 591 C CA . ILE A 1 79 ? 2.781 9.675 -14.021 1.00 94.88 79 ILE A CA 1
ATOM 592 C C . ILE A 1 79 ? 2.252 10.900 -14.772 1.00 94.88 79 ILE A C 1
ATOM 594 O O . ILE A 1 79 ? 1.047 11.120 -14.814 1.00 94.88 79 ILE A O 1
ATOM 598 N N . LEU A 1 80 ? 3.126 11.683 -15.403 1.00 93.31 80 LEU A N 1
ATOM 599 C CA . LEU A 1 80 ? 2.758 12.888 -16.151 1.00 93.31 80 LEU A CA 1
ATOM 600 C C . LEU A 1 80 ? 1.867 12.590 -17.361 1.00 93.31 80 LEU A C 1
ATOM 602 O O . LEU A 1 80 ? 1.005 13.400 -17.692 1.00 93.31 80 LEU A O 1
ATOM 606 N N . SER A 1 81 ? 2.066 11.439 -18.003 1.00 94.81 81 SER A N 1
ATOM 607 C CA . SER A 1 81 ? 1.217 10.962 -19.101 1.00 94.81 81 SER A CA 1
ATOM 608 C C . SER A 1 81 ? -0.078 10.301 -18.624 1.00 94.81 81 SER A C 1
ATOM 610 O O . SER A 1 81 ? -1.011 10.144 -19.413 1.00 94.81 81 SER A O 1
ATOM 612 N N . SER A 1 82 ? -0.172 9.943 -17.340 1.00 93.50 82 SER A N 1
ATOM 613 C CA . SER A 1 82 ? -1.391 9.379 -16.767 1.00 93.50 82 SER A CA 1
ATOM 614 C C . SER A 1 82 ? -2.460 10.468 -16.606 1.00 93.50 82 SER A C 1
ATOM 616 O O . SER A 1 82 ? -2.151 11.577 -16.153 1.00 93.50 82 SER A O 1
ATOM 618 N N . PRO A 1 83 ? -3.738 10.185 -16.926 1.00 92.19 83 PRO A N 1
ATOM 619 C CA . PRO A 1 83 ? -4.819 11.140 -16.720 1.00 92.19 83 PRO A CA 1
ATOM 620 C C . PRO A 1 83 ? -4.847 11.645 -15.275 1.00 92.19 83 PRO A C 1
ATOM 622 O O . PRO A 1 83 ? -4.714 10.870 -14.330 1.00 92.19 83 PRO A O 1
ATOM 625 N N . HIS A 1 84 ? -4.972 12.963 -15.106 1.00 91.31 84 HIS A N 1
ATOM 626 C CA . HIS A 1 84 ? -4.940 13.630 -13.797 1.00 91.31 84 HIS A CA 1
ATOM 627 C C . HIS A 1 84 ? -3.714 13.293 -12.929 1.00 91.31 84 HIS A C 1
ATOM 629 O O . HIS A 1 84 ? -3.754 13.500 -11.718 1.00 91.31 84 HIS A O 1
ATOM 635 N N . ARG A 1 85 ? -2.626 12.787 -13.527 1.00 93.81 85 ARG A N 1
ATOM 636 C CA . ARG A 1 85 ? -1.433 12.322 -12.811 1.00 93.81 85 ARG A CA 1
ATOM 637 C C . ARG A 1 85 ? -1.743 11.280 -11.731 1.00 93.81 85 ARG A C 1
ATOM 639 O O . ARG A 1 85 ? -1.054 11.217 -10.714 1.00 93.81 85 ARG A O 1
ATOM 646 N N . ASP A 1 86 ? -2.789 10.479 -11.936 1.00 93.50 86 ASP A N 1
ATOM 647 C CA . ASP A 1 86 ? -3.218 9.447 -10.995 1.00 93.50 86 ASP A CA 1
ATOM 648 C C . ASP A 1 86 ? -2.571 8.097 -11.340 1.00 93.50 86 ASP A C 1
ATOM 650 O O . ASP A 1 86 ? -2.812 7.506 -12.396 1.00 93.50 86 ASP A O 1
ATOM 654 N N . ILE A 1 87 ? -1.758 7.590 -10.411 1.00 95.12 87 ILE A N 1
ATOM 655 C CA . ILE A 1 87 ? -1.055 6.304 -10.521 1.00 95.12 87 ILE A CA 1
ATOM 656 C C . ILE A 1 87 ? -1.970 5.088 -10.702 1.00 95.12 87 ILE A C 1
ATOM 658 O O . ILE A 1 87 ? -1.493 4.016 -11.080 1.00 95.12 87 ILE A O 1
ATOM 662 N N . THR A 1 88 ? -3.268 5.208 -10.417 1.00 94.75 88 THR A N 1
ATOM 663 C CA . THR A 1 88 ? -4.232 4.110 -10.573 1.00 94.75 88 THR A CA 1
ATOM 664 C C . THR A 1 88 ? -4.643 3.866 -12.022 1.00 94.75 88 THR A C 1
ATOM 666 O O . THR A 1 88 ? -5.202 2.808 -12.317 1.00 94.75 88 THR A O 1
ATOM 669 N N . HIS A 1 89 ? -4.300 4.780 -12.940 1.00 92.69 89 HIS A N 1
ATOM 670 C CA . HIS A 1 89 ? -4.455 4.568 -14.382 1.00 92.69 89 HIS A CA 1
ATOM 671 C C . HIS A 1 89 ? -3.445 3.584 -14.967 1.00 92.69 89 HIS A C 1
ATOM 673 O O . HIS A 1 89 ? -3.684 3.032 -16.039 1.00 92.69 89 HIS A O 1
ATOM 679 N N . VAL A 1 90 ? -2.336 3.351 -14.271 1.00 94.06 90 VAL A N 1
ATOM 680 C CA . VAL A 1 90 ? -1.296 2.426 -14.706 1.00 94.06 90 VAL A CA 1
ATOM 681 C C . VAL A 1 90 ? -1.416 1.143 -13.882 1.00 94.06 90 VAL A C 1
ATOM 683 O O . VAL A 1 90 ? -1.422 1.206 -12.646 1.00 94.06 90 VAL A O 1
ATOM 686 N N . PRO A 1 91 ? -1.540 -0.029 -14.528 1.00 94.06 91 PRO A N 1
ATOM 687 C CA . PRO A 1 91 ? -1.571 -1.311 -13.843 1.00 94.06 91 PRO A CA 1
ATOM 688 C C . PRO A 1 91 ? -0.377 -1.497 -12.905 1.00 94.06 91 PRO A C 1
ATOM 690 O O . PRO A 1 91 ? 0.758 -1.152 -13.225 1.00 94.06 91 PRO A O 1
ATOM 693 N N . TYR A 1 92 ? -0.612 -2.125 -11.752 1.00 95.06 92 TYR A N 1
ATOM 694 C CA . TYR A 1 92 ? 0.457 -2.396 -10.789 1.00 95.06 92 TYR A CA 1
ATOM 695 C C . TYR A 1 92 ? 1.622 -3.200 -11.394 1.00 95.06 92 TYR A C 1
ATOM 697 O O . TYR A 1 92 ? 2.783 -2.934 -11.088 1.00 95.06 92 TYR A O 1
ATOM 705 N N . GLY A 1 93 ? 1.320 -4.169 -12.267 1.00 95.62 93 GLY A N 1
ATOM 706 C CA . GLY A 1 93 ? 2.333 -4.960 -12.970 1.00 95.62 93 GLY A CA 1
ATOM 707 C C . GLY A 1 93 ? 3.266 -4.117 -13.844 1.00 95.62 93 GLY A C 1
ATOM 708 O O . GLY A 1 93 ? 4.457 -4.417 -13.911 1.00 95.62 93 GLY A O 1
ATOM 709 N N . ASP A 1 94 ? 2.764 -3.031 -14.433 1.00 96.38 94 ASP A N 1
ATOM 710 C CA . ASP A 1 94 ? 3.553 -2.147 -15.295 1.00 96.38 94 ASP A CA 1
ATOM 711 C C . ASP A 1 94 ? 4.511 -1.289 -14.464 1.00 96.38 94 ASP A C 1
ATOM 713 O O . ASP A 1 94 ? 5.689 -1.164 -14.804 1.00 96.38 94 ASP A O 1
ATOM 717 N N . TRP A 1 95 ? 4.054 -0.789 -13.310 1.00 96.69 95 TRP A N 1
ATOM 718 C CA . TRP A 1 95 ? 4.937 -0.133 -12.342 1.00 96.69 95 TRP A CA 1
ATOM 719 C C . TRP A 1 95 ? 6.053 -1.065 -11.861 1.00 96.69 95 TRP A C 1
ATOM 721 O O . TRP A 1 95 ? 7.224 -0.681 -11.830 1.00 96.69 95 TRP A O 1
ATOM 731 N N . PHE A 1 96 ? 5.707 -2.315 -11.543 1.00 97.25 96 PHE A N 1
ATOM 732 C CA . PHE A 1 96 ? 6.691 -3.321 -11.153 1.00 97.25 96 PHE A CA 1
ATOM 733 C C . PHE A 1 96 ? 7.683 -3.628 -12.288 1.00 97.25 96 PHE A C 1
ATOM 735 O O . PHE A 1 96 ? 8.885 -3.741 -12.044 1.00 97.25 96 PHE A O 1
ATOM 742 N N . ALA A 1 97 ? 7.223 -3.714 -13.538 1.00 96.75 97 ALA A N 1
ATOM 743 C CA . ALA A 1 97 ? 8.095 -3.932 -14.689 1.00 96.75 97 ALA A CA 1
ATOM 744 C C . ALA A 1 97 ? 9.102 -2.784 -14.878 1.00 96.75 97 ALA A C 1
ATOM 746 O O . ALA A 1 97 ? 10.289 -3.049 -15.098 1.00 96.75 97 ALA A O 1
ATOM 747 N N . LEU A 1 98 ? 8.663 -1.526 -14.731 1.00 96.25 98 LEU A N 1
ATOM 748 C CA . LEU A 1 98 ? 9.549 -0.355 -14.740 1.00 96.25 98 LEU A CA 1
ATOM 749 C C . LEU A 1 98 ? 10.600 -0.438 -13.625 1.00 96.25 98 LEU A C 1
ATOM 751 O O . LEU A 1 98 ? 11.782 -0.185 -13.868 1.00 96.25 98 LEU A O 1
ATOM 755 N N . TYR A 1 99 ? 10.198 -0.867 -12.426 1.00 96.88 99 TYR A N 1
ATOM 756 C CA . TYR A 1 99 ? 11.118 -1.048 -11.304 1.00 96.88 99 TYR A CA 1
ATOM 757 C C . TYR A 1 99 ? 12.165 -2.136 -11.564 1.00 96.88 99 TYR A C 1
ATOM 759 O O . TYR A 1 99 ? 13.357 -1.922 -11.345 1.00 96.88 99 TYR A O 1
ATOM 767 N N . VAL A 1 100 ? 11.753 -3.292 -12.092 1.00 96.19 100 VAL A N 1
ATOM 768 C CA . VAL A 1 100 ? 12.678 -4.383 -12.441 1.00 96.19 100 VAL A CA 1
ATOM 769 C C . VAL A 1 100 ? 13.686 -3.931 -13.496 1.00 96.19 100 VAL A C 1
ATOM 771 O O . VAL A 1 100 ? 14.860 -4.299 -13.415 1.00 96.19 100 VAL A O 1
ATOM 774 N N . GLN A 1 101 ? 13.263 -3.122 -14.472 1.00 95.19 101 GLN A N 1
ATOM 775 C CA . GLN A 1 101 ? 14.187 -2.530 -15.436 1.00 95.19 101 GLN A CA 1
ATOM 776 C C . GLN A 1 101 ? 15.205 -1.630 -14.735 1.00 95.19 101 GLN A C 1
ATOM 778 O O . GLN A 1 101 ? 16.397 -1.838 -14.941 1.00 95.19 101 GLN A O 1
ATOM 783 N N . ALA A 1 102 ? 14.775 -0.699 -13.879 1.00 93.50 102 ALA A N 1
ATOM 784 C CA . ALA A 1 102 ? 15.691 0.161 -13.123 1.00 93.50 102 ALA A CA 1
ATOM 785 C C . ALA A 1 102 ? 16.698 -0.663 -12.301 1.00 93.50 102 ALA A C 1
ATOM 787 O O . ALA A 1 102 ? 17.908 -0.469 -12.412 1.00 93.50 102 ALA A O 1
ATOM 788 N N . ARG A 1 103 ? 16.216 -1.686 -11.586 1.00 92.62 103 ARG A N 1
ATOM 789 C CA . ARG A 1 103 ? 17.054 -2.560 -10.759 1.00 92.62 103 ARG A CA 1
ATOM 790 C C . ARG A 1 103 ? 18.099 -3.344 -11.554 1.00 92.62 103 ARG A C 1
ATOM 792 O O . ARG A 1 103 ? 19.229 -3.476 -11.096 1.00 92.62 103 ARG A O 1
ATOM 799 N N . LYS A 1 104 ? 17.757 -3.854 -12.742 1.00 92.56 104 LYS A N 1
ATOM 800 C CA . LYS A 1 104 ? 18.729 -4.534 -13.620 1.00 92.56 104 LYS A CA 1
ATOM 801 C C . LYS A 1 104 ? 19.879 -3.613 -14.023 1.00 92.56 104 LYS A C 1
ATOM 803 O O . LYS A 1 104 ? 21.012 -4.070 -14.097 1.00 92.56 104 LYS A O 1
ATOM 808 N N . HIS A 1 105 ? 19.594 -2.335 -14.266 1.00 89.38 105 HIS A N 1
ATOM 809 C CA . HIS A 1 105 ? 20.631 -1.369 -14.620 1.00 89.38 105 HIS A CA 1
ATOM 810 C C . HIS A 1 105 ? 21.502 -1.008 -13.416 1.00 89.38 105 HIS A C 1
ATOM 812 O O . HIS A 1 105 ? 22.714 -0.932 -13.578 1.00 89.38 105 HIS A O 1
ATOM 818 N N . TRP A 1 106 ? 20.925 -0.859 -12.216 1.00 88.69 106 TRP A N 1
ATOM 819 C CA . TRP A 1 106 ? 21.712 -0.665 -10.990 1.00 88.69 106 TRP A CA 1
ATOM 820 C C . TRP A 1 106 ? 22.697 -1.817 -10.758 1.00 88.69 106 TRP A C 1
ATOM 822 O O . TRP A 1 106 ? 23.874 -1.573 -10.529 1.00 88.69 106 TRP A O 1
ATOM 832 N N . HIS A 1 107 ? 22.254 -3.066 -10.933 1.00 88.06 107 HIS A N 1
ATOM 833 C CA . HIS A 1 107 ? 23.132 -4.240 -10.826 1.00 88.06 107 HIS A CA 1
ATOM 834 C C . HIS A 1 107 ? 24.186 -4.326 -11.933 1.00 88.06 107 HIS A C 1
ATOM 836 O O . HIS A 1 107 ? 25.298 -4.786 -11.693 1.00 88.06 107 HIS A O 1
ATOM 842 N N . ALA A 1 108 ? 23.859 -3.894 -13.153 1.00 88.00 108 ALA A N 1
ATOM 843 C CA . ALA A 1 108 ? 24.821 -3.865 -14.253 1.00 88.00 108 ALA A CA 1
ATOM 844 C C . ALA A 1 108 ? 25.945 -2.841 -14.020 1.00 88.00 108 ALA A C 1
ATOM 846 O O . ALA A 1 108 ? 27.055 -3.054 -14.500 1.00 88.00 108 ALA A O 1
ATOM 847 N N . LEU A 1 109 ? 25.665 -1.755 -13.289 1.00 83.31 109 LEU A N 1
ATOM 848 C CA . LEU A 1 109 ? 26.678 -0.786 -12.864 1.00 83.31 109 LEU A CA 1
ATOM 849 C C . LEU A 1 109 ? 27.595 -1.371 -11.789 1.00 83.31 109 LEU A C 1
ATOM 851 O O . LEU A 1 109 ? 28.803 -1.207 -11.892 1.00 83.31 109 LEU A O 1
ATOM 855 N N . ASP A 1 110 ? 27.026 -2.101 -10.830 1.00 83.06 110 ASP A N 1
ATOM 856 C CA . ASP A 1 110 ? 27.772 -2.784 -9.763 1.00 83.06 110 ASP A CA 1
ATOM 857 C C . ASP A 1 110 ? 28.679 -3.902 -10.317 1.00 83.06 110 ASP A C 1
ATOM 859 O O . ASP A 1 110 ? 29.802 -4.119 -9.877 1.00 83.06 110 ASP A O 1
ATOM 863 N N . SER A 1 111 ? 28.216 -4.588 -11.367 1.00 81.06 111 SER A N 1
ATOM 864 C CA . SER A 1 111 ? 28.958 -5.680 -12.012 1.00 81.06 111 SER A CA 1
ATOM 865 C C . SER A 1 111 ? 29.971 -5.216 -13.062 1.00 81.06 111 SER A C 1
ATOM 867 O O . SER A 1 111 ? 30.686 -6.054 -13.614 1.00 81.06 111 SER A O 1
ATOM 869 N N . ALA A 1 112 ? 30.005 -3.927 -13.416 1.00 77.06 112 ALA A N 1
ATOM 870 C CA . ALA A 1 112 ? 30.941 -3.433 -14.416 1.00 77.06 112 ALA A CA 1
ATOM 871 C C . ALA A 1 112 ? 32.351 -3.476 -13.807 1.00 77.06 112 ALA A C 1
ATOM 873 O O . ALA A 1 112 ? 32.622 -2.703 -12.890 1.00 77.06 112 ALA A O 1
ATOM 874 N N . PRO A 1 113 ? 33.256 -4.360 -14.280 1.00 62.47 113 PRO A N 1
ATOM 875 C CA . PRO A 1 113 ? 34.585 -4.459 -13.705 1.00 62.47 113 PRO A CA 1
ATOM 876 C C . PRO A 1 113 ? 35.236 -3.093 -13.854 1.00 62.47 113 PRO A C 1
ATOM 878 O O . PRO A 1 113 ? 35.368 -2.598 -14.981 1.00 62.47 113 PRO A O 1
ATOM 881 N N . ALA A 1 114 ? 35.602 -2.483 -12.723 1.00 60.59 114 ALA A N 1
ATOM 882 C CA . ALA A 1 114 ? 36.464 -1.318 -12.703 1.00 60.59 114 ALA A CA 1
ATOM 883 C C . ALA A 1 114 ? 37.611 -1.647 -13.655 1.00 60.59 114 ALA A C 1
ATOM 885 O O . ALA A 1 114 ? 38.349 -2.607 -13.429 1.00 60.59 114 ALA A O 1
ATOM 886 N N . ARG A 1 115 ? 37.666 -0.972 -14.809 1.00 54.78 115 ARG A N 1
ATOM 887 C CA . ARG A 1 115 ? 38.729 -1.183 -15.789 1.00 54.78 115 ARG A CA 1
ATOM 888 C C . ARG A 1 115 ? 39.998 -0.711 -15.106 1.00 54.78 115 ARG A C 1
ATOM 890 O O . ARG A 1 115 ? 40.332 0.467 -15.155 1.00 54.78 115 ARG A O 1
ATOM 897 N N . VAL A 1 116 ? 40.644 -1.644 -14.418 1.00 53.88 116 VAL A N 1
ATOM 898 C CA . VAL A 1 116 ? 41.939 -1.475 -13.792 1.00 53.88 116 VAL A CA 1
ATOM 899 C C . VAL A 1 116 ? 42.875 -1.106 -14.925 1.00 53.88 116 VAL A C 1
ATOM 901 O O . VAL A 1 116 ? 43.225 -1.944 -15.753 1.00 53.88 116 VAL A O 1
ATOM 904 N N . THR A 1 117 ? 43.217 0.174 -15.006 1.00 56.81 117 THR A N 1
ATOM 905 C CA . THR A 1 117 ? 44.335 0.626 -15.823 1.00 56.81 117 THR A CA 1
ATOM 906 C C . THR A 1 117 ? 45.577 0.108 -15.092 1.00 56.81 117 THR A C 1
ATOM 908 O O . THR A 1 117 ? 45.834 0.553 -13.974 1.00 56.81 117 THR A O 1
ATOM 911 N N . PRO A 1 118 ? 46.310 -0.883 -15.626 1.00 52.22 118 PRO A N 1
ATOM 912 C CA . PRO A 1 118 ? 47.246 -1.694 -14.844 1.00 52.22 118 PRO A CA 1
ATOM 913 C C . PRO A 1 118 ? 48.611 -1.013 -14.625 1.00 52.22 118 PRO A C 1
ATOM 915 O O . PRO A 1 118 ? 49.642 -1.672 -14.700 1.00 52.22 118 PRO A O 1
ATOM 918 N N . ALA A 1 119 ? 48.648 0.302 -14.386 1.00 52.72 119 ALA A N 1
ATOM 919 C CA . ALA A 1 119 ? 49.889 1.079 -14.470 1.00 52.72 119 ALA A CA 1
ATOM 920 C C . ALA A 1 119 ? 50.419 1.669 -13.151 1.00 52.72 119 ALA A C 1
ATOM 922 O O . ALA A 1 119 ? 51.511 2.221 -13.165 1.00 52.72 119 ALA A O 1
ATOM 923 N N . SER A 1 120 ? 49.730 1.546 -12.013 1.00 51.25 120 SER A N 1
ATOM 924 C CA . SER A 1 120 ? 50.271 2.053 -10.739 1.00 51.25 120 SER A CA 1
ATOM 925 C C . SER A 1 120 ? 49.944 1.105 -9.596 1.00 51.25 120 SER A C 1
ATOM 927 O O . SER A 1 120 ? 48.962 1.255 -8.877 1.00 51.25 120 SER A O 1
ATOM 929 N N . ARG A 1 121 ? 50.754 0.054 -9.494 1.00 59.88 121 ARG A N 1
ATOM 930 C CA . ARG A 1 121 ? 50.693 -0.951 -8.440 1.00 59.88 121 ARG A CA 1
ATOM 931 C C . ARG A 1 121 ? 51.695 -0.547 -7.369 1.00 59.88 121 ARG A C 1
ATOM 933 O O . ARG A 1 121 ? 52.860 -0.859 -7.540 1.00 59.88 121 ARG A O 1
ATOM 940 N N . GLU A 1 122 ? 51.236 0.123 -6.314 1.00 54.09 122 GLU A N 1
ATOM 941 C CA . GLU A 1 122 ? 51.799 0.029 -4.957 1.00 54.09 122 GLU A CA 1
ATOM 942 C C . GLU A 1 122 ? 50.997 0.903 -3.974 1.00 54.09 122 GLU A C 1
ATOM 944 O O . GLU A 1 122 ? 51.074 2.124 -4.005 1.00 54.09 122 GLU A O 1
ATOM 949 N N . GLY A 1 123 ? 50.237 0.247 -3.086 1.00 56.97 123 GLY A N 1
ATOM 950 C CA . GLY A 1 123 ? 49.808 0.809 -1.799 1.00 56.97 123 GLY A CA 1
ATOM 951 C C . GLY A 1 123 ? 48.407 1.428 -1.720 1.00 56.97 123 GLY A C 1
ATOM 952 O O . GLY A 1 123 ? 48.274 2.641 -1.797 1.00 56.97 123 GLY A O 1
ATOM 953 N N . GLY A 1 124 ? 47.377 0.620 -1.429 1.00 58.19 124 GLY A N 1
ATOM 954 C CA . GLY A 1 124 ? 46.105 1.133 -0.891 1.00 58.19 124 GLY A CA 1
ATOM 955 C C . GLY A 1 124 ? 44.908 0.192 -1.065 1.00 58.19 124 GLY A C 1
ATOM 956 O O . GLY A 1 124 ? 44.259 0.211 -2.099 1.00 58.19 124 GLY A O 1
ATOM 957 N N . ASN A 1 125 ? 44.577 -0.614 -0.049 1.00 61.62 125 ASN A N 1
ATOM 958 C CA . ASN A 1 125 ? 43.414 -1.526 -0.046 1.00 61.62 125 ASN A CA 1
ATOM 959 C C . ASN A 1 125 ? 42.072 -0.838 0.315 1.00 61.62 125 ASN A C 1
ATOM 961 O O . ASN A 1 125 ? 41.088 -1.530 0.567 1.00 61.62 125 ASN A O 1
ATOM 965 N N . THR A 1 126 ? 42.014 0.495 0.381 1.00 65.19 126 THR A N 1
ATOM 966 C CA . THR A 1 126 ? 40.894 1.220 1.019 1.00 65.19 126 THR A CA 1
ATOM 967 C C . THR A 1 126 ? 39.882 1.819 0.029 1.00 65.19 126 THR A C 1
ATOM 969 O O . THR A 1 126 ? 38.738 2.047 0.403 1.00 65.19 126 THR A O 1
ATOM 972 N N . GLU A 1 127 ? 40.245 2.022 -1.241 1.00 63.19 127 GLU A N 1
ATOM 973 C CA . GLU A 1 127 ? 39.415 2.791 -2.194 1.00 63.19 127 GLU A CA 1
ATOM 974 C C . GLU A 1 127 ? 38.159 2.046 -2.692 1.00 63.19 127 GLU A C 1
ATOM 976 O O . GLU A 1 127 ? 37.175 2.670 -3.072 1.00 63.19 127 GLU A O 1
ATOM 981 N N . GLY A 1 128 ? 38.130 0.709 -2.640 1.00 68.50 128 GLY A N 1
ATOM 982 C CA . GLY A 1 128 ? 36.986 -0.071 -3.140 1.00 68.50 128 GLY A CA 1
ATOM 983 C C . GLY A 1 128 ? 35.696 0.050 -2.313 1.00 68.50 128 GLY A C 1
ATOM 984 O O . GLY A 1 128 ? 34.628 -0.302 -2.811 1.00 68.50 128 GLY A O 1
ATOM 985 N N . SER A 1 129 ? 35.774 0.523 -1.064 1.00 74.44 129 SER A N 1
ATOM 986 C CA . SER A 1 129 ? 34.606 0.646 -0.175 1.00 74.44 129 SER A CA 1
ATOM 987 C C . SER A 1 129 ? 33.776 1.897 -0.473 1.00 74.44 129 SER A C 1
ATOM 989 O O . SER A 1 129 ? 32.549 1.852 -0.416 1.00 74.44 129 SER A O 1
ATOM 991 N N . GLU A 1 130 ? 34.428 3.006 -0.829 1.00 82.06 130 GLU A N 1
ATOM 992 C CA . GLU A 1 130 ? 33.765 4.304 -1.000 1.00 82.06 130 GLU A CA 1
ATOM 993 C C . GLU A 1 130 ? 32.843 4.316 -2.228 1.00 82.06 130 GLU A C 1
ATOM 995 O O . GLU A 1 130 ? 31.698 4.762 -2.145 1.00 82.06 130 GLU A O 1
ATOM 1000 N N . ASP A 1 131 ? 33.284 3.747 -3.354 1.00 80.56 131 ASP A N 1
ATOM 1001 C CA . ASP A 1 131 ? 32.477 3.675 -4.581 1.00 80.56 131 ASP A CA 1
ATOM 1002 C C . ASP A 1 131 ? 31.189 2.851 -4.391 1.00 80.56 131 ASP A C 1
ATOM 1004 O O . ASP A 1 131 ? 30.131 3.200 -4.930 1.00 80.56 131 ASP A O 1
ATOM 1008 N N . ALA A 1 132 ? 31.254 1.780 -3.594 1.00 82.81 132 ALA A N 1
ATOM 1009 C CA . ALA A 1 132 ? 30.102 0.939 -3.278 1.00 82.81 132 ALA A CA 1
ATOM 1010 C C . ALA A 1 132 ? 29.083 1.677 -2.393 1.00 82.81 132 ALA A C 1
ATOM 1012 O O . ALA A 1 132 ? 27.882 1.651 -2.679 1.00 82.81 132 ALA A O 1
ATOM 1013 N N . GLU A 1 133 ? 29.549 2.393 -1.365 1.00 86.44 133 GLU A N 1
ATOM 1014 C CA . GLU A 1 133 ? 28.697 3.218 -0.499 1.00 86.44 133 GLU A CA 1
ATOM 1015 C C . GLU A 1 133 ? 28.026 4.354 -1.276 1.00 86.44 133 GLU A C 1
ATOM 1017 O O . GLU A 1 133 ? 26.826 4.612 -1.118 1.00 86.44 133 GLU A O 1
ATOM 1022 N N . VAL A 1 134 ? 28.777 5.003 -2.169 1.00 86.00 134 VAL A N 1
ATOM 1023 C CA . VAL A 1 134 ? 28.255 6.047 -3.050 1.00 86.00 134 VAL A CA 1
ATOM 1024 C C . VAL A 1 134 ? 27.172 5.470 -3.959 1.00 86.00 134 VAL A C 1
ATOM 1026 O O . VAL A 1 134 ? 26.087 6.052 -4.056 1.00 86.00 134 VAL A O 1
ATOM 1029 N N . LEU A 1 135 ? 27.401 4.324 -4.608 1.00 85.38 135 LEU A N 1
ATOM 1030 C CA . LEU A 1 135 ? 26.391 3.679 -5.453 1.00 85.38 135 LEU A CA 1
ATOM 1031 C C . LEU A 1 135 ? 25.134 3.307 -4.651 1.00 85.38 135 LEU A C 1
ATOM 1033 O O . LEU A 1 135 ? 24.014 3.574 -5.100 1.00 85.38 135 LEU A O 1
ATOM 1037 N N . GLU A 1 136 ? 25.294 2.746 -3.452 1.00 86.44 136 GLU A N 1
ATOM 1038 C CA . GLU A 1 136 ? 24.172 2.394 -2.583 1.00 86.44 136 GLU A CA 1
ATOM 1039 C C . GLU A 1 136 ? 23.359 3.633 -2.180 1.00 86.44 136 GLU A C 1
ATOM 1041 O O . GLU A 1 136 ? 22.125 3.621 -2.249 1.00 86.44 136 GLU A O 1
ATOM 1046 N N . ALA A 1 137 ? 24.030 4.735 -1.832 1.00 86.19 137 ALA A N 1
ATOM 1047 C CA . ALA A 1 137 ? 23.381 6.005 -1.526 1.00 86.19 137 ALA A CA 1
ATOM 1048 C C . ALA A 1 137 ? 22.566 6.534 -2.719 1.00 86.19 137 ALA A C 1
ATOM 1050 O O . ALA A 1 137 ? 21.421 6.958 -2.537 1.00 86.19 137 ALA A O 1
ATOM 1051 N N . HIS A 1 138 ? 23.091 6.435 -3.944 1.00 85.75 138 HIS A N 1
ATOM 1052 C CA . HIS A 1 138 ? 22.371 6.827 -5.163 1.00 85.75 138 HIS A CA 1
ATOM 1053 C C . HIS A 1 138 ? 21.144 5.947 -5.438 1.00 85.75 138 HIS A C 1
ATOM 1055 O O . HIS A 1 138 ? 20.077 6.458 -5.797 1.00 85.75 138 HIS A O 1
ATOM 1061 N N . VAL A 1 139 ? 21.261 4.626 -5.257 1.00 88.62 139 VAL A N 1
ATOM 1062 C CA . VAL A 1 139 ? 20.130 3.693 -5.395 1.00 88.62 139 VAL A CA 1
ATOM 1063 C C . VAL A 1 139 ? 19.065 3.993 -4.341 1.00 88.62 139 VAL A C 1
ATOM 1065 O O . VAL A 1 139 ? 17.874 4.047 -4.658 1.00 88.62 139 VAL A O 1
ATOM 1068 N N . ARG A 1 140 ? 19.475 4.249 -3.095 1.00 87.31 140 ARG A N 1
ATOM 1069 C CA . ARG A 1 140 ? 18.577 4.624 -1.999 1.00 87.31 140 ARG A CA 1
ATOM 1070 C C . ARG A 1 140 ? 17.854 5.936 -2.298 1.00 87.31 140 ARG A C 1
ATOM 1072 O O . ARG A 1 140 ? 16.635 5.998 -2.143 1.00 87.31 140 ARG A O 1
ATOM 1079 N N . HIS A 1 141 ? 18.568 6.939 -2.806 1.00 85.56 141 HIS A N 1
ATOM 1080 C CA . HIS A 1 141 ? 17.973 8.195 -3.259 1.00 85.56 141 HIS A CA 1
ATOM 1081 C C . HIS A 1 141 ? 16.961 7.954 -4.392 1.00 85.56 141 HIS A C 1
ATOM 1083 O O . HIS A 1 141 ? 15.878 8.537 -4.389 1.00 85.56 141 HIS A O 1
ATOM 1089 N N . ALA A 1 142 ? 17.259 7.052 -5.342 1.00 88.44 142 ALA A N 1
ATOM 1090 C CA . ALA A 1 142 ? 16.361 6.741 -6.466 1.00 88.44 142 ALA A CA 1
ATOM 1091 C C . ALA A 1 142 ? 15.046 6.150 -5.976 1.00 88.44 142 ALA A C 1
ATOM 1093 O O . ALA A 1 142 ? 13.969 6.585 -6.384 1.00 88.44 142 ALA A O 1
ATOM 1094 N N . LYS A 1 143 ? 15.144 5.184 -5.061 1.00 90.62 143 LYS A N 1
ATOM 1095 C CA . LYS A 1 143 ? 13.979 4.560 -4.441 1.00 90.62 143 LYS A CA 1
ATOM 1096 C C . LYS A 1 143 ? 13.131 5.579 -3.691 1.00 90.62 143 LYS A C 1
ATOM 1098 O O . LYS A 1 143 ? 11.927 5.619 -3.903 1.00 90.62 143 LYS A O 1
ATOM 1103 N N . GLN A 1 144 ? 13.760 6.453 -2.905 1.00 87.69 144 GLN A N 1
ATOM 1104 C CA . GLN A 1 144 ? 13.066 7.524 -2.185 1.00 87.69 144 GLN A CA 1
ATOM 1105 C C . GLN A 1 144 ? 12.348 8.491 -3.134 1.00 87.69 144 GLN A C 1
ATOM 1107 O O . GLN A 1 144 ? 11.202 8.852 -2.877 1.00 87.69 144 GLN A O 1
ATOM 1112 N N . GLY A 1 145 ? 12.987 8.876 -4.243 1.00 88.06 145 GLY A N 1
ATOM 1113 C CA . GLY A 1 145 ? 12.368 9.714 -5.269 1.00 88.06 145 GLY A CA 1
ATOM 1114 C C . GLY A 1 145 ? 11.155 9.045 -5.920 1.00 88.06 145 GLY A C 1
ATOM 1115 O O . GLY A 1 145 ? 10.110 9.676 -6.066 1.00 88.06 145 GLY A O 1
ATOM 1116 N N . ILE A 1 146 ? 11.263 7.756 -6.262 1.00 92.12 146 ILE A N 1
ATOM 1117 C CA . ILE A 1 146 ? 10.155 6.961 -6.817 1.00 92.12 146 ILE A CA 1
ATOM 1118 C C . ILE A 1 146 ? 9.009 6.838 -5.804 1.00 92.12 146 ILE A C 1
ATOM 1120 O O . ILE A 1 146 ? 7.856 7.100 -6.148 1.00 92.12 146 ILE A O 1
ATOM 1124 N N . ASP A 1 147 ? 9.317 6.486 -4.557 1.00 92.06 147 ASP A N 1
ATOM 1125 C CA . ASP A 1 147 ? 8.330 6.307 -3.492 1.00 92.06 147 ASP A CA 1
ATOM 1126 C C . ASP A 1 147 ? 7.577 7.609 -3.200 1.00 92.06 147 ASP A C 1
ATOM 1128 O O . ASP A 1 147 ? 6.346 7.607 -3.180 1.00 92.06 147 ASP A O 1
ATOM 1132 N N . ALA A 1 148 ? 8.287 8.733 -3.058 1.00 89.31 148 ALA A N 1
ATOM 1133 C CA . ALA A 1 148 ? 7.680 10.044 -2.828 1.00 89.31 148 ALA A CA 1
ATOM 1134 C C . ALA A 1 148 ? 6.743 10.448 -3.972 1.00 89.31 148 ALA A C 1
ATOM 1136 O O . ALA A 1 148 ? 5.641 10.944 -3.744 1.00 89.31 148 ALA A O 1
ATOM 1137 N N . MET A 1 149 ? 7.152 10.200 -5.214 1.00 91.69 149 MET A N 1
ATOM 1138 C CA . MET A 1 149 ? 6.358 10.520 -6.396 1.00 91.69 149 MET A CA 1
ATOM 1139 C C . MET A 1 149 ? 5.059 9.704 -6.443 1.00 91.69 149 MET A C 1
ATOM 1141 O O . MET A 1 149 ? 3.974 10.260 -6.612 1.00 91.69 149 MET A O 1
ATOM 1145 N N . LEU A 1 150 ? 5.148 8.390 -6.231 1.00 94.44 150 LEU A N 1
ATOM 1146 C CA . LEU A 1 150 ? 3.987 7.501 -6.271 1.00 94.44 150 LEU A CA 1
ATOM 1147 C C . LEU A 1 150 ? 3.054 7.730 -5.082 1.00 94.44 150 LEU A C 1
ATOM 1149 O O . LEU A 1 150 ? 1.839 7.759 -5.257 1.00 94.44 150 LEU A O 1
ATOM 1153 N N . LEU A 1 151 ? 3.596 7.936 -3.882 1.00 92.88 151 LEU A N 1
ATOM 1154 C CA . LEU A 1 151 ? 2.791 8.220 -2.696 1.00 92.88 151 LEU A CA 1
ATOM 1155 C C . LEU A 1 151 ? 2.157 9.611 -2.767 1.00 92.88 151 LEU A C 1
ATOM 1157 O O . LEU A 1 151 ? 0.977 9.739 -2.453 1.00 92.88 151 LEU A O 1
ATOM 1161 N N . SER A 1 152 ? 2.855 10.629 -3.277 1.00 92.38 152 SER A N 1
ATOM 1162 C CA . SER A 1 152 ? 2.226 11.933 -3.520 1.00 92.38 152 SER A CA 1
ATOM 1163 C C . SER A 1 152 ? 1.092 11.826 -4.530 1.00 92.38 152 SER A C 1
ATOM 1165 O O . SER A 1 152 ? 0.003 12.327 -4.272 1.00 92.38 152 SER A O 1
ATOM 1167 N N . SER A 1 153 ? 1.275 11.077 -5.624 1.00 94.50 153 SER A N 1
ATOM 1168 C CA . SER A 1 153 ? 0.181 10.798 -6.553 1.00 94.50 153 SER A CA 1
ATOM 1169 C C . SER A 1 153 ? -0.967 10.065 -5.870 1.00 94.50 153 SER A C 1
ATOM 1171 O O . SER A 1 153 ? -2.116 10.393 -6.132 1.00 94.50 153 SER A O 1
ATOM 1173 N N . LEU A 1 154 ? -0.700 9.120 -4.967 1.00 94.69 154 LEU A N 1
ATOM 1174 C CA . LEU A 1 154 ? -1.718 8.359 -4.242 1.00 94.69 154 LEU A CA 1
ATOM 1175 C C . LEU A 1 154 ? -2.564 9.237 -3.305 1.00 94.69 154 LEU A C 1
ATOM 1177 O O . LEU A 1 154 ? -3.792 9.130 -3.306 1.00 94.69 154 LEU A O 1
ATOM 1181 N N . PHE A 1 155 ? -1.943 10.131 -2.545 1.00 93.00 155 PHE A N 1
ATOM 1182 C CA . PHE A 1 155 ? -2.644 10.966 -1.565 1.00 93.00 155 PHE A CA 1
ATOM 1183 C C . PHE A 1 155 ? -3.127 12.310 -2.122 1.00 93.00 155 PHE A C 1
ATOM 1185 O O . PHE A 1 155 ? -4.017 12.924 -1.531 1.00 93.00 155 PHE A O 1
ATOM 1192 N N . ALA A 1 156 ? -2.639 12.715 -3.298 1.00 91.38 156 ALA A N 1
ATOM 1193 C CA . ALA A 1 156 ? -3.096 13.912 -3.987 1.00 91.38 156 ALA A CA 1
ATOM 1194 C C . ALA A 1 156 ? -4.614 13.897 -4.207 1.00 91.38 156 ALA A C 1
ATOM 1196 O O . ALA A 1 156 ? -5.194 12.947 -4.757 1.00 91.38 156 ALA A O 1
ATOM 1197 N N . ARG A 1 157 ? -5.237 15.001 -3.797 1.00 88.00 157 ARG A N 1
ATOM 1198 C CA . ARG A 1 157 ? -6.639 15.348 -4.048 1.00 88.00 157 ARG A CA 1
ATOM 1199 C C . ARG A 1 157 ? -6.789 15.983 -5.423 1.00 88.00 157 ARG A C 1
ATOM 1201 O O . ARG A 1 157 ? -7.803 15.787 -6.089 1.00 88.00 157 ARG A O 1
ATOM 1208 N N . HIS A 1 158 ? -5.761 16.716 -5.842 1.00 88.50 158 HIS A N 1
ATOM 1209 C CA . HIS A 1 158 ? -5.703 17.419 -7.114 1.00 88.50 158 HIS A CA 1
ATOM 1210 C C . HIS A 1 158 ? -4.427 17.032 -7.854 1.00 88.50 158 HIS A C 1
ATOM 1212 O O . HIS A 1 158 ? -3.365 16.883 -7.260 1.00 88.50 158 HIS A O 1
ATOM 1218 N N . TRP A 1 159 ? -4.504 16.935 -9.178 1.00 86.31 159 TRP A N 1
ATOM 1219 C CA . TRP A 1 159 ? -3.351 16.600 -10.020 1.00 86.31 159 TRP A CA 1
ATOM 1220 C C . TRP A 1 159 ? -2.179 17.591 -9.867 1.00 86.31 159 TRP A C 1
ATOM 1222 O O . TRP A 1 159 ? -1.030 17.239 -10.119 1.00 86.31 159 TRP A O 1
ATOM 1232 N N . THR A 1 160 ? -2.455 18.824 -9.434 1.00 86.62 160 THR A N 1
ATOM 1233 C CA . THR A 1 160 ? -1.456 19.866 -9.157 1.00 86.62 160 THR A CA 1
ATOM 1234 C C . THR A 1 160 ? -0.633 19.607 -7.895 1.00 86.62 160 THR A C 1
ATOM 1236 O O . THR A 1 160 ? 0.437 20.185 -7.757 1.00 86.62 160 THR A O 1
ATOM 1239 N N . GLU A 1 161 ? -1.110 18.754 -6.985 1.00 87.38 161 GLU A N 1
ATOM 1240 C CA . GLU A 1 161 ? -0.412 18.388 -5.742 1.00 87.38 161 GLU A CA 1
ATOM 1241 C C . GLU A 1 161 ? 0.612 17.263 -5.958 1.00 87.38 161 GLU A C 1
ATOM 1243 O O . GLU A 1 161 ? 1.439 17.001 -5.089 1.00 87.38 161 GLU A O 1
ATOM 1248 N N . VAL A 1 162 ? 0.566 16.583 -7.109 1.00 88.00 162 VAL A N 1
ATOM 1249 C CA . VAL A 1 162 ? 1.467 15.465 -7.410 1.00 88.00 162 VAL A CA 1
ATOM 1250 C C . VAL A 1 162 ? 2.886 15.984 -7.610 1.00 88.00 162 VAL A C 1
ATOM 1252 O O . VAL A 1 162 ? 3.146 16.762 -8.534 1.00 88.00 162 VAL A O 1
ATOM 1255 N N . HIS A 1 163 ? 3.810 15.514 -6.774 1.00 84.81 163 HIS A N 1
ATOM 1256 C CA . HIS A 1 163 ? 5.213 15.886 -6.864 1.00 84.81 163 HIS A CA 1
ATOM 1257 C C . HIS A 1 163 ? 5.892 15.140 -8.009 1.00 84.81 163 HIS A C 1
ATOM 1259 O O . HIS A 1 163 ? 5.808 13.919 -8.122 1.00 84.81 163 HIS A O 1
ATOM 1265 N N . THR A 1 164 ? 6.608 15.887 -8.843 1.00 81.00 164 THR A N 1
ATOM 1266 C CA . THR A 1 164 ? 7.419 15.358 -9.941 1.00 81.00 164 THR A CA 1
ATOM 1267 C C . THR A 1 164 ? 8.830 15.901 -9.816 1.00 81.00 164 THR A C 1
ATOM 1269 O O . THR A 1 164 ? 9.018 17.058 -9.461 1.00 81.00 164 THR A O 1
ATOM 1272 N N . VAL A 1 165 ? 9.834 15.094 -10.143 1.00 68.94 165 VAL A N 1
ATOM 1273 C CA . VAL A 1 165 ? 11.256 15.409 -9.891 1.00 68.94 165 VAL A CA 1
ATOM 1274 C C . VAL A 1 165 ? 11.776 16.653 -10.621 1.00 68.94 165 VAL A C 1
ATOM 1276 O O . VAL A 1 165 ? 12.783 17.226 -10.228 1.00 68.94 165 VAL A O 1
ATOM 1279 N N . THR A 1 166 ? 11.035 17.165 -11.603 1.00 61.78 166 THR A N 1
ATOM 1280 C CA . THR A 1 166 ? 11.325 18.438 -12.275 1.00 61.78 166 THR A CA 1
ATOM 1281 C C . THR A 1 166 ? 11.144 19.678 -11.390 1.00 61.78 166 THR A C 1
ATOM 1283 O O . THR A 1 166 ? 11.615 20.748 -11.761 1.00 61.78 166 THR A O 1
ATOM 1286 N N . THR A 1 167 ? 10.478 19.585 -10.232 1.00 54.25 167 THR A N 1
ATOM 1287 C CA . THR A 1 167 ? 10.355 20.706 -9.281 1.00 54.25 167 THR A CA 1
ATOM 1288 C C . THR A 1 167 ? 11.529 20.714 -8.304 1.00 54.25 167 THR A C 1
ATOM 1290 O O . THR A 1 167 ? 11.375 20.481 -7.107 1.00 54.25 167 THR A O 1
ATOM 1293 N N . SER A 1 168 ? 12.730 20.944 -8.825 1.00 47.12 168 SER A N 1
ATOM 1294 C CA . SER A 1 168 ? 13.964 21.118 -8.061 1.00 47.12 168 SER A CA 1
ATOM 1295 C C . SER A 1 168 ? 14.043 22.535 -7.480 1.00 47.12 168 SER A C 1
ATOM 1297 O O . SER A 1 168 ? 14.834 23.360 -7.929 1.00 47.12 168 SER A O 1
ATOM 1299 N N . THR A 1 169 ? 13.207 22.846 -6.490 1.00 48.62 169 THR A N 1
ATOM 1300 C CA . THR A 1 169 ? 13.448 23.994 -5.602 1.00 48.62 169 THR A CA 1
ATOM 1301 C C . THR A 1 169 ? 14.119 23.488 -4.321 1.00 48.62 169 THR A C 1
ATOM 1303 O O . THR A 1 169 ? 13.473 22.784 -3.543 1.00 48.62 169 THR A O 1
ATOM 1306 N N . PRO A 1 170 ? 15.406 23.807 -4.090 1.00 51.25 170 PRO A N 1
ATOM 1307 C CA . PRO A 1 170 ? 16.212 23.215 -3.019 1.00 51.25 170 PRO A CA 1
ATOM 1308 C C . PRO A 1 170 ? 15.871 23.689 -1.594 1.00 51.25 170 PRO A C 1
ATOM 1310 O O . PRO A 1 170 ? 16.415 23.138 -0.644 1.00 51.25 170 PRO A O 1
ATOM 1313 N N . SER A 1 171 ? 14.989 24.676 -1.397 1.00 43.62 171 SER A N 1
ATOM 1314 C CA . SER A 1 171 ? 14.841 25.341 -0.089 1.00 43.62 171 SER A CA 1
ATOM 1315 C C . SER A 1 171 ? 13.718 24.820 0.822 1.00 43.62 171 SER A C 1
ATOM 1317 O O . SER A 1 171 ? 13.648 25.234 1.973 1.00 43.62 171 SER A O 1
ATOM 1319 N N . SER A 1 172 ? 12.841 23.921 0.366 1.00 48.69 172 SER A N 1
ATOM 1320 C CA . SER A 1 172 ? 11.789 23.324 1.215 1.00 48.69 172 SER A CA 1
ATOM 1321 C C . SER A 1 172 ? 11.337 21.977 0.652 1.00 48.69 172 SER A C 1
ATOM 1323 O O . SER A 1 172 ? 10.242 21.831 0.121 1.00 48.69 172 SER A O 1
ATOM 1325 N N . SER A 1 173 ? 12.229 20.986 0.684 1.00 52.53 173 SER A N 1
ATOM 1326 C CA . SER A 1 173 ? 12.056 19.758 -0.093 1.00 52.53 173 SER A CA 1
ATOM 1327 C C . SER A 1 173 ? 10.800 18.970 0.328 1.00 52.53 173 SER A C 1
ATOM 1329 O O . SER A 1 173 ? 10.790 18.392 1.420 1.00 52.53 173 SER A O 1
ATOM 1331 N N . PRO A 1 174 ? 9.749 18.872 -0.512 1.00 53.53 174 PRO A N 1
ATOM 1332 C CA . PRO A 1 174 ? 8.575 18.043 -0.232 1.00 53.53 174 PRO A CA 1
ATOM 1333 C C . PRO A 1 174 ? 8.917 16.548 -0.149 1.00 53.53 174 PRO A C 1
ATOM 1335 O O . PRO A 1 174 ? 8.159 15.782 0.445 1.00 53.53 174 PRO A O 1
ATOM 1338 N N . LEU A 1 175 ? 10.096 16.140 -0.646 1.00 57.12 175 LEU A N 1
ATOM 1339 C CA . LEU A 1 175 ? 10.665 14.810 -0.404 1.00 57.12 175 LEU A CA 1
ATOM 1340 C C . LEU A 1 175 ? 10.777 14.509 1.097 1.00 57.12 175 LEU A C 1
ATOM 1342 O O . LEU A 1 175 ? 10.629 13.354 1.478 1.00 57.12 175 LEU A O 1
ATOM 1346 N N . SER A 1 176 ? 10.980 15.525 1.948 1.00 60.28 176 SER A N 1
ATOM 1347 C CA . SER A 1 176 ? 11.011 15.347 3.406 1.00 60.28 176 SER A CA 1
ATOM 1348 C C . SER A 1 176 ? 9.702 14.773 3.940 1.00 60.28 176 SER A C 1
ATOM 1350 O O . SER A 1 176 ? 9.738 13.843 4.731 1.00 60.28 176 SER A O 1
ATOM 1352 N N . THR A 1 177 ? 8.551 15.261 3.470 1.00 67.31 177 THR A N 1
ATOM 1353 C CA . THR A 1 177 ? 7.249 14.930 4.068 1.00 67.31 177 THR A CA 1
ATOM 1354 C C . THR A 1 177 ? 6.897 13.468 3.869 1.00 67.31 177 THR A C 1
ATOM 1356 O O . THR A 1 177 ? 6.587 12.767 4.828 1.00 67.31 177 THR A O 1
ATOM 1359 N N . TYR A 1 178 ? 7.015 12.998 2.630 1.00 66.81 178 TYR A N 1
ATOM 1360 C CA . TYR A 1 178 ? 6.672 11.628 2.278 1.00 66.81 178 TYR A CA 1
ATOM 1361 C C . TYR A 1 178 ? 7.710 10.638 2.819 1.00 66.81 178 TYR A C 1
ATOM 1363 O O . TYR A 1 178 ? 7.330 9.561 3.261 1.00 66.81 178 TYR A O 1
ATOM 1371 N N . ARG A 1 179 ? 8.997 11.014 2.892 1.00 64.62 179 ARG A N 1
ATOM 1372 C CA . ARG A 1 179 ? 10.081 10.148 3.390 1.00 64.62 179 ARG A CA 1
ATOM 1373 C C . ARG A 1 179 ? 9.856 9.626 4.812 1.00 64.62 179 ARG A C 1
ATOM 1375 O O . ARG A 1 179 ? 10.333 8.541 5.123 1.00 64.62 179 ARG A O 1
ATOM 1382 N N . TRP A 1 180 ? 9.096 10.340 5.643 1.00 64.94 180 TRP A N 1
ATOM 1383 C CA . TRP A 1 180 ? 8.721 9.886 6.988 1.00 64.94 180 TRP A CA 1
ATOM 1384 C C . TRP A 1 180 ? 7.643 8.797 7.005 1.00 64.94 180 TRP A C 1
ATOM 1386 O O . TRP A 1 180 ? 7.499 8.081 7.992 1.00 64.94 180 TRP A O 1
ATOM 1396 N N . TRP A 1 181 ? 6.861 8.651 5.934 1.00 70.75 181 TRP A N 1
ATOM 1397 C CA . TRP A 1 181 ? 5.720 7.730 5.909 1.00 70.75 181 TRP A CA 1
ATOM 1398 C C . TRP A 1 181 ? 6.136 6.268 5.728 1.00 70.75 181 TRP A C 1
ATOM 1400 O O . TRP A 1 181 ? 5.357 5.357 6.030 1.00 70.75 181 TRP A O 1
ATOM 1410 N N . TRP A 1 182 ? 7.372 6.035 5.281 1.00 68.19 182 TRP A N 1
ATOM 1411 C CA . TRP A 1 182 ? 8.006 4.725 5.245 1.00 68.19 182 TRP A CA 1
ATOM 1412 C C . TRP A 1 182 ? 9.325 4.768 6.019 1.00 68.19 182 TRP A C 1
ATOM 1414 O O . TRP A 1 182 ? 10.313 5.373 5.617 1.00 68.19 182 TRP A O 1
ATOM 1424 N N . HIS A 1 183 ? 9.381 4.069 7.143 1.00 56.09 183 HIS A N 1
ATOM 1425 C CA . HIS A 1 183 ? 10.647 3.859 7.829 1.00 56.09 183 HIS A CA 1
ATOM 1426 C C . HIS A 1 183 ? 11.346 2.656 7.198 1.00 56.09 183 HIS A C 1
ATOM 1428 O O . HIS A 1 183 ? 10.997 1.504 7.469 1.00 56.09 183 HIS A O 1
ATOM 1434 N N . HIS A 1 184 ? 12.335 2.929 6.346 1.00 52.72 184 HIS A N 1
ATOM 1435 C CA . HIS A 1 184 ? 13.216 1.898 5.794 1.00 52.72 184 HIS A CA 1
ATOM 1436 C C . HIS A 1 184 ? 13.840 1.048 6.912 1.00 52.72 184 HIS A C 1
ATOM 1438 O O . HIS A 1 184 ? 13.854 -0.182 6.830 1.00 52.72 184 HIS A O 1
ATOM 1444 N N . ASP A 1 185 ? 14.218 1.710 8.004 1.00 51.88 185 ASP A N 1
ATOM 1445 C CA . ASP A 1 185 ? 14.998 1.095 9.069 1.00 51.88 185 ASP A CA 1
ATOM 1446 C C . ASP A 1 185 ? 14.139 0.498 10.196 1.00 51.88 185 ASP A C 1
ATOM 1448 O O . ASP A 1 185 ? 14.584 -0.395 10.899 1.00 51.88 185 ASP A O 1
ATOM 1452 N N . SER A 1 186 ? 12.861 0.855 10.354 1.00 50.91 186 SER A N 1
ATOM 1453 C CA . SER A 1 186 ? 12.078 0.323 11.489 1.00 50.91 186 SER A CA 1
ATOM 1454 C C . SER A 1 186 ? 11.361 -1.002 11.203 1.00 50.91 186 SER A C 1
ATOM 1456 O O . SER A 1 186 ? 11.102 -1.774 12.127 1.00 50.91 186 SER A O 1
ATOM 1458 N N . LEU A 1 187 ? 11.063 -1.314 9.935 1.00 54.31 187 LEU A N 1
ATOM 1459 C CA . LEU A 1 187 ? 10.479 -2.611 9.558 1.00 54.31 187 LEU A CA 1
ATOM 1460 C C . LEU A 1 187 ? 11.532 -3.710 9.421 1.00 54.31 187 LEU A C 1
ATOM 1462 O O . LEU A 1 187 ? 11.254 -4.878 9.710 1.00 54.31 187 LEU A O 1
ATOM 1466 N N . PHE A 1 188 ? 12.729 -3.333 8.966 1.00 53.31 188 PHE A N 1
ATOM 1467 C CA . PHE A 1 188 ? 13.785 -4.265 8.601 1.00 53.31 188 PHE A CA 1
ATOM 1468 C C . PHE A 1 188 ? 15.106 -4.044 9.337 1.00 53.31 188 PHE A C 1
ATOM 1470 O O . PHE A 1 188 ? 15.881 -4.992 9.361 1.00 53.31 188 PHE A O 1
ATOM 1477 N N . SER A 1 189 ? 15.343 -2.913 9.987 1.00 46.78 189 SER A N 1
ATOM 1478 C CA . SER A 1 189 ? 16.557 -2.664 10.779 1.00 46.78 189 SER A CA 1
ATOM 1479 C C . SER A 1 189 ? 16.246 -2.585 12.272 1.00 46.78 189 SER A C 1
ATOM 1481 O O . SER A 1 189 ? 16.939 -1.898 13.006 1.00 46.78 189 SER A O 1
ATOM 1483 N N . ALA A 1 190 ? 15.262 -3.360 12.753 1.00 42.97 190 ALA A N 1
ATOM 1484 C CA . ALA A 1 190 ? 15.168 -3.746 14.166 1.00 42.97 190 ALA A CA 1
ATOM 1485 C C . ALA A 1 190 ? 16.355 -4.647 14.585 1.00 42.97 190 ALA A C 1
ATOM 1487 O O . ALA A 1 190 ? 16.182 -5.671 15.240 1.00 42.97 190 ALA A O 1
ATOM 1488 N N . GLU A 1 191 ? 17.564 -4.307 14.145 1.00 42.28 191 GLU A N 1
ATOM 1489 C CA . GLU A 1 191 ? 18.732 -4.468 14.982 1.00 42.28 191 GLU A CA 1
ATOM 1490 C C . GLU A 1 191 ? 18.436 -3.598 16.200 1.00 42.28 191 GLU A C 1
ATOM 1492 O O . GLU A 1 191 ? 18.157 -2.403 16.070 1.00 42.28 191 GLU A O 1
ATOM 1497 N N . ALA A 1 192 ? 18.367 -4.224 17.377 1.00 42.91 192 ALA A N 1
ATOM 1498 C CA . ALA A 1 192 ? 18.372 -3.470 18.618 1.00 42.91 192 ALA A CA 1
ATOM 1499 C C . ALA A 1 192 ? 19.489 -2.421 18.491 1.00 42.91 192 ALA A C 1
ATOM 1501 O O . ALA A 1 192 ? 20.568 -2.787 18.007 1.00 42.91 192 ALA A O 1
ATOM 1502 N N . PRO A 1 193 ? 19.236 -1.138 18.818 1.00 46.97 193 PRO A N 1
ATOM 1503 C CA . PRO A 1 193 ? 20.267 -0.117 18.709 1.00 46.97 193 PRO A CA 1
ATOM 1504 C C . PRO A 1 193 ? 21.527 -0.679 19.359 1.00 46.97 193 PRO A C 1
ATOM 1506 O O . PRO A 1 193 ? 21.445 -1.233 20.452 1.00 46.97 193 PRO A O 1
ATOM 1509 N N . ALA A 1 194 ? 22.667 -0.617 18.665 1.00 47.31 194 ALA A N 1
ATOM 1510 C CA . ALA A 1 194 ? 23.900 -1.297 19.081 1.00 47.31 194 ALA A CA 1
ATOM 1511 C C . ALA A 1 194 ? 24.363 -0.914 20.506 1.00 47.31 194 ALA A C 1
ATOM 1513 O O . ALA A 1 194 ? 25.240 -1.558 21.077 1.00 47.31 194 ALA A O 1
ATOM 1514 N N . SER A 1 195 ? 23.759 0.131 21.074 1.00 41.78 195 SER A N 1
ATOM 1515 C CA . SER A 1 195 ? 23.950 0.659 22.415 1.00 41.78 195 SER A CA 1
ATOM 1516 C C . SER A 1 195 ? 22.894 0.250 23.455 1.00 41.78 195 SER A C 1
ATOM 1518 O O . SER A 1 195 ? 23.057 0.653 24.601 1.00 41.78 195 SER A O 1
ATOM 1520 N N . ALA A 1 196 ? 21.837 -0.510 23.130 1.00 49.44 196 ALA A N 1
ATOM 1521 C CA . ALA A 1 196 ? 20.901 -1.021 24.136 1.00 49.44 196 ALA A CA 1
ATOM 1522 C C . ALA A 1 196 ? 21.560 -2.182 24.905 1.00 49.44 196 ALA A C 1
ATOM 1524 O O . ALA A 1 196 ? 21.803 -3.239 24.317 1.00 49.44 196 ALA A O 1
ATOM 1525 N N . PRO A 1 197 ? 21.858 -2.016 26.206 1.00 51.44 197 PRO A N 1
ATOM 1526 C CA . PRO A 1 197 ? 22.612 -2.999 26.978 1.00 51.44 197 PRO A CA 1
ATOM 1527 C C . PRO A 1 197 ? 21.811 -4.257 27.362 1.00 51.44 197 PRO A C 1
ATOM 1529 O O . PRO A 1 197 ? 22.364 -5.119 28.036 1.00 51.44 197 PRO A O 1
ATOM 1532 N N . ASP A 1 198 ? 20.568 -4.418 26.892 1.00 50.16 198 ASP A N 1
ATOM 1533 C CA . ASP A 1 198 ? 19.751 -5.617 27.111 1.00 50.16 198 ASP A CA 1
ATOM 1534 C C . ASP A 1 198 ? 19.388 -6.296 25.782 1.00 50.16 198 ASP A C 1
ATOM 1536 O O . ASP A 1 198 ? 18.629 -5.777 24.961 1.00 50.16 198 ASP A O 1
ATOM 1540 N N . ARG A 1 199 ? 19.934 -7.500 25.582 1.00 55.06 199 ARG A N 1
ATOM 1541 C CA . ARG A 1 199 ? 19.798 -8.340 24.377 1.00 55.06 199 ARG A CA 1
ATOM 1542 C C . ARG A 1 199 ? 18.420 -9.000 24.194 1.00 55.06 199 ARG A C 1
ATOM 1544 O O . ARG A 1 199 ? 18.240 -9.729 23.221 1.00 55.06 199 ARG A O 1
ATOM 1551 N N . ASP A 1 200 ? 17.447 -8.712 25.056 1.00 60.53 200 ASP A N 1
ATOM 1552 C CA . ASP A 1 200 ? 16.182 -9.461 25.131 1.00 60.53 200 ASP A CA 1
ATOM 1553 C C . ASP A 1 200 ? 14.955 -8.703 24.593 1.00 60.53 200 ASP A C 1
ATOM 1555 O O . ASP A 1 200 ? 13.816 -9.151 24.755 1.00 60.53 200 ASP A O 1
ATOM 1559 N N . ALA A 1 201 ? 15.144 -7.559 23.926 1.00 65.00 201 ALA A N 1
ATOM 1560 C CA . ALA A 1 201 ? 14.033 -6.799 23.355 1.00 65.00 201 ALA A CA 1
ATOM 1561 C C . ALA A 1 201 ? 13.352 -7.579 22.211 1.00 65.00 201 ALA A C 1
ATOM 1563 O O . ALA A 1 201 ? 13.805 -7.589 21.063 1.00 65.00 201 ALA A O 1
ATOM 1564 N N . VAL A 1 202 ? 12.235 -8.240 22.530 1.00 72.19 202 VAL A N 1
ATOM 1565 C CA . VAL A 1 202 ? 11.404 -8.964 21.560 1.00 72.19 202 VAL A CA 1
ATOM 1566 C C . VAL A 1 202 ? 10.927 -7.981 20.483 1.00 72.19 202 VAL A C 1
ATOM 1568 O O . VAL A 1 202 ? 10.299 -6.972 20.818 1.00 72.19 202 VAL A O 1
ATOM 1571 N N . PRO A 1 203 ? 11.177 -8.250 19.185 1.00 74.50 203 PRO A N 1
ATOM 1572 C CA . PRO A 1 203 ? 10.761 -7.346 18.122 1.00 74.50 203 PRO A CA 1
ATOM 1573 C C . PRO A 1 203 ? 9.238 -7.168 18.146 1.00 74.50 203 PRO A C 1
ATOM 1575 O O . PRO A 1 203 ? 8.507 -8.150 18.327 1.00 74.50 203 PRO A O 1
ATOM 1578 N N . PRO A 1 204 ? 8.727 -5.948 17.906 1.00 79.25 204 PRO A N 1
ATOM 1579 C CA . PRO A 1 204 ? 7.305 -5.689 18.019 1.00 79.25 204 PRO A CA 1
ATOM 1580 C C . PRO A 1 204 ? 6.498 -6.556 17.034 1.00 79.25 204 PRO A C 1
ATOM 1582 O O . PRO A 1 204 ? 6.952 -6.840 15.906 1.00 79.25 204 PRO A O 1
ATOM 1585 N N . PRO A 1 205 ? 5.290 -6.994 17.430 1.00 86.88 205 PRO A N 1
ATOM 1586 C CA . PRO A 1 205 ? 4.394 -7.723 16.539 1.00 86.88 205 PRO A CA 1
ATOM 1587 C C . PRO A 1 205 ? 4.051 -6.880 15.297 1.00 86.88 205 PRO A C 1
ATOM 1589 O O . PRO A 1 205 ? 3.953 -5.659 15.377 1.00 86.88 205 PRO A O 1
ATOM 1592 N N . LEU A 1 206 ? 3.881 -7.520 14.132 1.00 91.50 206 LEU A N 1
ATOM 1593 C CA . LEU A 1 206 ? 3.469 -6.833 12.895 1.00 91.50 206 LEU A CA 1
ATOM 1594 C C . LEU A 1 206 ? 2.027 -7.151 12.556 1.00 91.50 206 LEU A C 1
ATOM 1596 O O . LEU A 1 206 ? 1.628 -8.318 12.577 1.00 91.50 206 LEU A O 1
ATOM 1600 N N . GLU A 1 207 ? 1.298 -6.120 12.145 1.00 94.44 207 GLU A N 1
ATOM 1601 C CA . GLU A 1 207 ? -0.071 -6.231 11.661 1.00 94.44 207 GLU A CA 1
ATOM 1602 C C . GLU A 1 207 ? -0.179 -5.678 10.234 1.00 94.44 207 GLU A C 1
ATOM 1604 O O . GLU A 1 207 ? -0.035 -4.483 10.016 1.00 94.44 207 GLU A O 1
ATOM 1609 N N . LEU A 1 208 ? -0.424 -6.535 9.246 1.00 95.88 208 LEU A N 1
ATOM 1610 C CA . LEU A 1 208 ? -0.556 -6.178 7.834 1.00 95.88 208 LEU A CA 1
ATOM 1611 C C . LEU A 1 208 ? -2.019 -5.871 7.485 1.00 95.88 208 LEU A C 1
ATOM 1613 O O . LEU A 1 208 ? -2.884 -6.731 7.643 1.00 95.88 208 LEU A O 1
ATOM 1617 N N . CYS A 1 209 ? -2.302 -4.675 6.973 1.00 97.12 209 CYS A N 1
ATOM 1618 C CA . CYS A 1 209 ? -3.662 -4.227 6.664 1.00 97.12 209 CYS A CA 1
ATOM 1619 C C . CYS A 1 209 ? -4.094 -4.584 5.232 1.00 97.12 209 CYS A C 1
ATOM 1621 O O . CYS A 1 209 ? -3.454 -4.198 4.250 1.00 97.12 209 CYS A O 1
ATOM 1623 N N . THR A 1 210 ? -5.233 -5.263 5.102 1.00 97.75 210 THR A N 1
ATOM 1624 C CA . THR A 1 210 ? -5.877 -5.520 3.802 1.00 97.75 210 THR A CA 1
ATOM 1625 C C . THR A 1 210 ? -6.706 -4.318 3.326 1.00 97.75 210 THR A C 1
ATOM 1627 O O . THR A 1 210 ? -7.162 -3.519 4.148 1.00 97.75 210 THR A O 1
ATOM 1630 N N . PRO A 1 211 ? -6.953 -4.165 2.011 1.00 96.81 211 PRO A N 1
ATOM 1631 C CA . PRO A 1 211 ? -7.842 -3.121 1.506 1.00 96.81 211 PRO A CA 1
ATOM 1632 C C . PRO A 1 211 ? -9.284 -3.301 2.007 1.00 96.81 211 PRO A C 1
ATOM 1634 O O . PRO A 1 211 ? -9.930 -2.306 2.336 1.00 96.81 211 PRO A O 1
ATOM 1637 N N . GLY A 1 212 ? -9.775 -4.542 2.135 1.00 95.88 212 GLY A N 1
ATOM 1638 C CA . GLY A 1 212 ? -11.084 -4.826 2.729 1.00 95.88 212 GLY A CA 1
ATOM 1639 C C . GLY A 1 212 ? -11.183 -4.295 4.156 1.00 95.88 212 GLY A C 1
ATOM 1640 O O . GLY A 1 212 ? -12.100 -3.543 4.471 1.00 95.88 212 GLY A O 1
ATOM 1641 N N . PHE A 1 213 ? -10.169 -4.566 4.984 1.00 96.62 213 PHE A N 1
ATOM 1642 C CA . PHE A 1 213 ? -10.116 -4.051 6.353 1.00 96.62 213 PHE A CA 1
ATOM 1643 C C . PHE A 1 213 ? -10.131 -2.525 6.397 1.00 96.62 213 PHE A C 1
ATOM 1645 O O . PHE A 1 213 ? -10.909 -1.953 7.152 1.00 96.62 213 PHE A O 1
ATOM 1652 N N . LEU A 1 214 ? -9.300 -1.866 5.580 1.00 96.06 214 LEU A N 1
ATOM 1653 C CA . LEU A 1 214 ? -9.210 -0.403 5.546 1.00 96.06 214 LEU A CA 1
ATOM 1654 C C . LEU A 1 214 ? -10.538 0.242 5.128 1.00 96.06 214 LEU A C 1
ATOM 1656 O O . LEU A 1 214 ? -10.944 1.238 5.720 1.00 96.06 214 LEU A O 1
ATOM 1660 N N . THR A 1 215 ? -11.202 -0.322 4.115 1.00 94.25 215 THR A N 1
ATOM 1661 C CA . THR A 1 215 ? -12.442 0.237 3.550 1.00 94.25 215 THR A CA 1
ATOM 1662 C C . THR A 1 215 ? -13.689 -0.064 4.361 1.00 94.25 215 THR A C 1
ATOM 1664 O O . THR A 1 215 ? -14.677 0.654 4.210 1.00 94.25 215 THR A O 1
ATOM 1667 N N . GLU A 1 216 ? -13.660 -1.068 5.234 1.00 92.56 216 GLU A N 1
ATOM 1668 C CA . GLU A 1 216 ? -14.783 -1.369 6.109 1.00 92.56 216 GLU A CA 1
ATOM 1669 C C . GLU A 1 216 ? -14.889 -0.324 7.240 1.00 92.56 216 GLU A C 1
ATOM 1671 O O . GLU A 1 216 ? -14.015 -0.263 8.112 1.00 92.56 216 GLU A O 1
ATOM 1676 N N . PRO A 1 217 ? -15.955 0.505 7.284 1.00 84.00 217 PRO A N 1
ATOM 1677 C CA . PRO A 1 217 ? -16.016 1.650 8.198 1.00 84.00 217 PRO A CA 1
ATOM 1678 C C . PRO A 1 217 ? -15.944 1.264 9.681 1.00 84.00 217 PRO A C 1
ATOM 1680 O O . PRO A 1 217 ? -15.323 1.966 10.481 1.00 84.00 217 PRO A O 1
ATOM 1683 N N . LEU A 1 218 ? -16.562 0.136 10.047 1.00 84.25 218 LEU A N 1
ATOM 1684 C CA . LEU A 1 218 ? -16.597 -0.367 11.425 1.00 84.25 218 LEU A CA 1
ATOM 1685 C C . LEU A 1 218 ? -15.267 -1.003 11.859 1.00 84.25 218 LEU A C 1
ATOM 1687 O O . LEU A 1 218 ? -14.986 -1.073 13.060 1.00 84.25 218 LEU A O 1
ATOM 1691 N N . LEU A 1 219 ? -14.445 -1.427 10.895 1.00 88.38 219 LEU A N 1
ATOM 1692 C CA . LEU A 1 219 ? -13.119 -1.984 11.129 1.00 88.38 219 LEU A CA 1
ATOM 1693 C C . LEU A 1 219 ? -12.053 -0.910 10.905 1.00 88.38 219 LEU A C 1
ATOM 1695 O O . LEU A 1 219 ? -11.677 -0.231 11.863 1.00 88.38 219 LEU A O 1
ATOM 1699 N N . GLY A 1 220 ? -11.566 -0.738 9.677 1.00 86.06 220 GLY A N 1
ATOM 1700 C CA . GLY A 1 220 ? -10.446 0.141 9.348 1.00 86.06 220 GLY A CA 1
ATOM 1701 C C . GLY A 1 220 ? -10.688 1.593 9.726 1.00 86.06 220 GLY A C 1
ATOM 1702 O O . GLY A 1 220 ? -9.829 2.197 10.364 1.00 86.06 220 GLY A O 1
ATOM 1703 N N . GLY A 1 221 ? -11.877 2.132 9.439 1.00 88.81 221 GLY A N 1
ATOM 1704 C CA . GLY A 1 221 ? -12.220 3.516 9.792 1.00 88.81 221 GLY A CA 1
ATOM 1705 C C . GLY A 1 221 ? -12.092 3.795 11.295 1.00 88.81 221 GLY A C 1
ATOM 1706 O O . GLY A 1 221 ? -11.493 4.789 11.711 1.00 88.81 221 GLY A O 1
ATOM 1707 N N . ASN A 1 222 ? -12.580 2.874 12.131 1.00 89.44 222 ASN A N 1
ATOM 1708 C CA . ASN A 1 222 ? -12.449 2.987 13.582 1.00 89.44 222 ASN A CA 1
ATOM 1709 C C . ASN A 1 222 ? -10.996 2.805 14.055 1.00 89.44 222 ASN A C 1
ATOM 1711 O O . ASN A 1 222 ? -10.564 3.517 14.957 1.00 89.44 222 ASN A O 1
ATOM 1715 N N . HIS A 1 223 ? -10.224 1.897 13.448 1.00 91.25 223 HIS A N 1
ATOM 1716 C CA . HIS A 1 223 ? -8.814 1.699 13.808 1.00 91.25 223 HIS A CA 1
ATOM 1717 C C . HIS A 1 223 ? -7.949 2.909 13.454 1.00 91.25 223 HIS A C 1
ATOM 1719 O O . HIS A 1 223 ? -7.177 3.342 14.300 1.00 91.25 223 HIS A O 1
ATOM 1725 N N . VAL A 1 224 ? -8.131 3.510 12.275 1.00 93.62 224 VAL A N 1
ATOM 1726 C CA . VAL A 1 224 ? -7.431 4.745 11.882 1.00 93.62 224 VAL A CA 1
ATOM 1727 C C . VAL A 1 224 ? -7.693 5.855 12.901 1.00 93.62 224 VAL A C 1
ATOM 1729 O O . VAL A 1 224 ? -6.757 6.506 13.365 1.00 93.62 224 VAL A O 1
ATOM 1732 N N . ARG A 1 225 ? -8.949 6.017 13.341 1.00 92.44 225 ARG A N 1
ATOM 1733 C CA . ARG A 1 225 ? -9.300 6.969 14.404 1.00 92.44 225 ARG A CA 1
ATOM 1734 C C . ARG A 1 225 ? -8.604 6.654 15.731 1.00 92.44 225 ARG A C 1
ATOM 1736 O O . ARG A 1 225 ? -8.001 7.549 16.321 1.00 92.44 225 ARG A O 1
ATOM 1743 N N . LEU A 1 226 ? -8.653 5.398 16.178 1.00 90.25 226 LEU A N 1
ATOM 1744 C CA . LEU A 1 226 ? -8.012 4.958 17.422 1.00 90.25 226 LEU A CA 1
ATOM 1745 C C . LEU A 1 226 ? -6.484 5.119 17.377 1.00 90.25 226 LEU A C 1
ATOM 1747 O O . LEU A 1 226 ? -5.889 5.507 18.380 1.00 90.25 226 LEU A O 1
ATOM 1751 N N . TRP A 1 227 ? -5.843 4.864 16.233 1.00 92.12 227 TRP A N 1
ATOM 1752 C CA . TRP A 1 227 ? -4.407 5.080 16.046 1.00 92.12 227 TRP A CA 1
ATOM 1753 C C . TRP A 1 227 ? -4.050 6.563 16.134 1.00 92.12 227 TRP A C 1
ATOM 1755 O O . TRP A 1 227 ? -3.142 6.913 16.884 1.00 92.12 227 TRP A O 1
ATOM 1765 N N . MET A 1 228 ? -4.811 7.446 15.477 1.00 92.88 228 MET A N 1
ATOM 1766 C CA . MET A 1 228 ? -4.615 8.897 15.604 1.00 92.88 228 MET A CA 1
ATOM 1767 C C . MET A 1 228 ? -4.759 9.363 17.059 1.00 92.88 228 MET A C 1
ATOM 1769 O O . MET A 1 228 ? -3.962 10.155 17.553 1.00 92.88 228 MET A O 1
ATOM 1773 N N . GLU A 1 229 ? -5.774 8.878 17.775 1.00 89.44 229 GLU A N 1
ATOM 1774 C CA . GLU A 1 229 ? -5.985 9.196 19.193 1.00 89.44 229 GLU A CA 1
ATOM 1775 C C . GLU A 1 229 ? -4.905 8.620 20.111 1.00 89.44 229 GLU A C 1
ATOM 1777 O O . GLU A 1 229 ? -4.648 9.197 21.172 1.00 89.44 229 GLU A O 1
ATOM 1782 N N . GLY A 1 230 ? -4.323 7.480 19.735 1.00 86.19 230 GLY A N 1
ATOM 1783 C CA . GLY A 1 230 ? -3.174 6.866 20.389 1.00 86.19 230 GLY A CA 1
ATOM 1784 C C . GLY A 1 230 ? -1.935 7.741 20.245 1.00 86.19 230 GLY A C 1
ATOM 1785 O O . GLY A 1 230 ? -1.374 8.143 21.255 1.00 86.19 230 GLY A O 1
ATOM 1786 N N . ILE A 1 231 ? -1.589 8.128 19.015 1.00 87.56 231 ILE A N 1
ATOM 1787 C CA . ILE A 1 231 ? -0.446 9.005 18.714 1.00 87.56 231 ILE A CA 1
ATOM 1788 C C . ILE A 1 231 ? -0.582 10.354 19.429 1.00 87.56 231 ILE A C 1
ATOM 1790 O O . ILE A 1 231 ? 0.351 10.794 20.097 1.00 87.56 231 ILE A O 1
ATOM 1794 N N . ARG A 1 232 ? -1.763 10.988 19.373 1.00 88.88 232 ARG A N 1
ATOM 1795 C CA . ARG A 1 232 ? -2.012 12.255 20.087 1.00 88.88 232 ARG A CA 1
ATOM 1796 C C . ARG A 1 232 ? -1.862 12.117 21.602 1.00 88.88 232 ARG A C 1
ATOM 1798 O O . ARG A 1 232 ? -1.398 13.052 22.240 1.00 88.88 232 ARG A O 1
ATOM 1805 N N . ALA A 1 233 ? -2.272 10.984 22.176 1.00 83.06 233 ALA A N 1
ATOM 1806 C CA . ALA A 1 233 ? -2.145 10.744 23.613 1.00 83.06 233 ALA A CA 1
ATOM 1807 C C . ALA A 1 233 ? -0.702 10.468 24.030 1.00 83.06 233 ALA A C 1
ATOM 1809 O O . ALA A 1 233 ? -0.260 11.002 25.040 1.00 83.06 233 ALA A O 1
ATOM 1810 N N . SER A 1 234 ? 0.022 9.662 23.252 1.00 78.94 234 SER A N 1
ATOM 1811 C CA . SER A 1 234 ? 1.441 9.398 23.494 1.00 78.94 234 SER A CA 1
ATOM 1812 C C . SER A 1 234 ? 2.257 10.687 23.448 1.00 78.94 234 SER A C 1
ATOM 1814 O O . SER A 1 234 ? 3.170 10.850 24.238 1.00 78.94 234 SER A O 1
ATOM 1816 N N . ALA A 1 235 ? 1.869 11.644 22.604 1.00 75.81 235 ALA A N 1
ATOM 1817 C CA . ALA A 1 235 ? 2.579 12.907 22.477 1.00 75.81 235 ALA A CA 1
ATOM 1818 C C . ALA A 1 235 ? 2.322 13.935 23.598 1.00 75.81 235 ALA A C 1
ATOM 1820 O O . ALA A 1 235 ? 2.814 15.055 23.488 1.00 75.81 235 ALA A O 1
ATOM 1821 N N . GLY A 1 236 ? 1.517 13.607 24.617 1.00 71.44 236 GLY A N 1
ATOM 1822 C CA . GLY A 1 236 ? 1.161 14.531 25.701 1.00 71.44 236 GLY A CA 1
ATOM 1823 C C . GLY A 1 236 ? 1.342 13.984 27.117 1.00 71.44 236 GLY A C 1
ATOM 1824 O O . GLY A 1 236 ? 0.994 14.683 28.063 1.00 71.44 236 GLY A O 1
ATOM 1825 N N . VAL A 1 237 ? 1.830 12.752 27.291 1.00 65.88 237 VAL A N 1
ATOM 1826 C CA . VAL A 1 237 ? 1.982 12.123 28.613 1.00 65.88 237 VAL A CA 1
ATOM 1827 C C . VAL A 1 237 ? 3.455 11.846 28.871 1.00 65.88 237 VAL A C 1
ATOM 1829 O O . VAL A 1 237 ? 4.029 10.980 28.221 1.00 65.88 237 VAL A O 1
ATOM 1832 N N . THR A 1 238 ? 4.042 12.552 29.838 1.00 60.91 238 THR A N 1
ATOM 1833 C CA . THR A 1 238 ? 5.447 12.382 30.227 1.00 60.91 238 THR A CA 1
ATOM 1834 C C . THR A 1 238 ? 5.670 11.338 31.327 1.00 60.91 238 THR A C 1
ATOM 1836 O O . THR A 1 238 ? 6.739 10.746 31.366 1.00 60.91 238 THR A O 1
ATOM 1839 N N . ASP A 1 239 ? 4.675 11.044 32.179 1.00 52.16 239 ASP A N 1
ATOM 1840 C CA . ASP A 1 239 ? 4.965 10.448 33.504 1.00 52.16 239 ASP A CA 1
ATOM 1841 C C . ASP A 1 239 ? 4.158 9.201 33.911 1.00 52.16 239 ASP A C 1
ATOM 1843 O O . ASP A 1 239 ? 4.137 8.826 35.082 1.00 52.16 239 ASP A O 1
ATOM 1847 N N . ALA A 1 240 ? 3.486 8.507 32.990 1.00 53.66 240 ALA A N 1
ATOM 1848 C CA . ALA A 1 240 ? 2.749 7.294 33.359 1.00 53.66 240 ALA A CA 1
ATOM 1849 C C . ALA A 1 240 ? 3.508 6.026 32.955 1.00 53.66 240 ALA A C 1
ATOM 1851 O O . ALA A 1 240 ? 3.630 5.736 31.765 1.00 53.66 240 ALA A O 1
ATOM 1852 N N . ALA A 1 241 ? 3.930 5.244 33.955 1.00 54.25 241 ALA A N 1
ATOM 1853 C CA . ALA A 1 241 ? 4.364 3.857 33.814 1.00 54.25 241 ALA A CA 1
ATOM 1854 C C . ALA A 1 241 ? 3.257 3.034 33.128 1.00 54.25 241 ALA A C 1
ATOM 1856 O O . ALA A 1 241 ? 2.329 2.537 33.764 1.00 54.25 241 ALA A O 1
ATOM 1857 N N . GLN A 1 242 ? 3.298 2.972 31.798 1.00 58.12 242 GLN A N 1
ATOM 1858 C CA . GLN A 1 242 ? 2.411 2.128 31.009 1.00 58.12 242 GLN A CA 1
ATOM 1859 C C . GLN A 1 242 ? 2.957 0.703 31.022 1.00 58.12 242 GLN A C 1
ATOM 1861 O O . GLN A 1 242 ? 4.155 0.505 30.830 1.00 58.12 242 GLN A O 1
ATOM 1866 N N . ASP A 1 243 ? 2.065 -0.273 31.219 1.00 56.97 243 ASP A N 1
ATOM 1867 C CA . ASP A 1 243 ? 2.359 -1.699 31.049 1.00 56.97 243 ASP A CA 1
ATOM 1868 C C . ASP A 1 243 ? 3.184 -1.916 29.772 1.00 56.97 243 ASP A C 1
ATOM 1870 O O . ASP A 1 243 ? 2.726 -1.602 28.668 1.00 56.97 243 ASP A O 1
ATOM 1874 N N . ALA A 1 244 ? 4.395 -2.450 29.942 1.00 58.62 244 ALA A N 1
ATOM 1875 C CA . ALA A 1 244 ? 5.452 -2.576 28.937 1.00 58.62 244 ALA A CA 1
ATOM 1876 C C . ALA A 1 244 ? 5.175 -3.645 27.856 1.00 58.62 244 ALA A C 1
ATOM 1878 O O . ALA A 1 244 ? 6.081 -4.331 27.387 1.00 58.62 244 ALA A O 1
ATOM 1879 N N . ALA A 1 245 ? 3.915 -3.837 27.462 1.00 67.31 245 ALA A N 1
ATOM 1880 C CA . ALA A 1 245 ? 3.585 -4.713 26.348 1.00 67.31 245 ALA A CA 1
ATOM 1881 C C . ALA A 1 245 ? 4.020 -4.052 25.030 1.00 67.31 245 ALA A C 1
ATOM 1883 O O . ALA A 1 245 ? 3.594 -2.938 24.720 1.00 67.31 245 ALA A O 1
ATOM 1884 N N . ALA A 1 246 ? 4.846 -4.754 24.247 1.00 73.31 246 ALA A N 1
ATOM 1885 C CA . ALA A 1 246 ? 5.357 -4.271 22.968 1.00 73.31 246 ALA A CA 1
ATOM 1886 C C . ALA A 1 246 ? 4.209 -3.860 22.030 1.00 73.31 246 ALA A C 1
ATOM 1888 O O . ALA A 1 246 ? 3.363 -4.676 21.649 1.00 73.31 246 ALA A O 1
ATOM 1889 N N . VAL A 1 247 ? 4.183 -2.581 21.654 1.00 80.81 247 VAL A N 1
ATOM 1890 C CA . VAL A 1 247 ? 3.152 -2.027 20.775 1.00 80.81 247 VAL A CA 1
ATOM 1891 C C . VAL A 1 247 ? 3.360 -2.582 19.357 1.00 80.81 247 VAL A C 1
ATOM 1893 O O . VAL A 1 247 ? 4.459 -2.457 18.815 1.00 80.81 247 VAL A O 1
ATOM 1896 N N . PRO A 1 248 ? 2.349 -3.210 18.724 1.00 85.00 248 PRO A N 1
ATOM 1897 C CA . PRO A 1 248 ? 2.461 -3.685 17.354 1.00 85.00 248 PRO A CA 1
ATOM 1898 C C . PRO A 1 248 ? 2.691 -2.538 16.374 1.00 85.00 248 PRO A C 1
ATOM 1900 O O . PRO A 1 248 ? 2.074 -1.474 16.482 1.00 85.00 248 PRO A O 1
ATOM 1903 N N . THR A 1 249 ? 3.473 -2.818 15.339 1.00 88.81 249 THR A N 1
ATOM 1904 C CA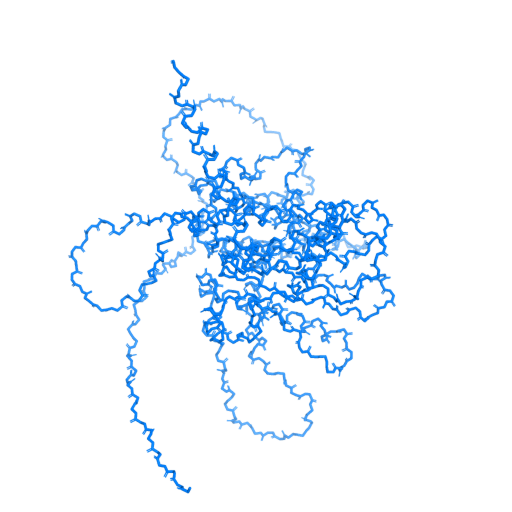 . THR A 1 249 ? 3.589 -1.953 14.166 1.00 88.81 249 THR A CA 1
ATOM 1905 C C . THR A 1 249 ? 2.523 -2.345 13.146 1.00 88.81 249 THR A C 1
ATOM 1907 O O . THR A 1 249 ? 2.534 -3.462 12.617 1.00 88.81 249 THR A O 1
ATOM 1910 N N . ALA A 1 250 ? 1.609 -1.422 12.849 1.00 92.25 250 ALA A N 1
ATOM 1911 C CA . ALA A 1 250 ? 0.622 -1.591 11.789 1.00 92.25 250 ALA A CA 1
ATOM 1912 C C . ALA A 1 250 ? 1.238 -1.202 10.437 1.00 92.25 250 ALA A C 1
ATOM 1914 O O . ALA A 1 250 ? 1.665 -0.068 10.238 1.00 92.25 250 ALA A O 1
ATOM 1915 N N . ILE A 1 251 ? 1.274 -2.146 9.504 1.00 93.56 251 ILE A N 1
ATOM 1916 C CA . ILE A 1 251 ? 1.789 -1.985 8.148 1.00 93.56 251 ILE A CA 1
ATOM 1917 C C . ILE A 1 251 ? 0.611 -1.824 7.196 1.00 93.56 251 ILE A C 1
ATOM 1919 O O . ILE A 1 251 ? -0.253 -2.700 7.101 1.00 93.56 251 ILE A O 1
ATOM 1923 N N . ILE A 1 252 ? 0.610 -0.732 6.442 1.00 95.88 252 ILE A N 1
ATOM 1924 C CA . ILE A 1 252 ? -0.330 -0.459 5.361 1.00 95.88 252 ILE A CA 1
ATOM 1925 C C . ILE A 1 252 ? 0.410 -0.632 4.027 1.00 95.88 252 ILE A C 1
ATOM 1927 O O . ILE A 1 252 ? 1.228 0.209 3.663 1.00 95.88 252 ILE A O 1
ATOM 1931 N N . PRO A 1 253 ? 0.155 -1.707 3.269 1.00 96.38 253 PRO A N 1
ATOM 1932 C CA . PRO A 1 253 ? 0.788 -1.906 1.970 1.00 96.38 253 PRO A CA 1
ATOM 1933 C C . PRO A 1 253 ? 0.403 -0.813 0.971 1.00 96.38 253 PRO A C 1
ATOM 1935 O O . PRO A 1 253 ? -0.778 -0.465 0.862 1.00 96.38 253 PRO A O 1
ATOM 1938 N N . PHE A 1 254 ? 1.373 -0.299 0.210 1.00 96.06 254 PHE A N 1
ATOM 1939 C CA . PHE A 1 254 ? 1.115 0.613 -0.907 1.00 96.06 254 PHE A CA 1
ATOM 1940 C C . PHE A 1 254 ? 0.055 0.046 -1.860 1.00 96.06 254 PHE A C 1
ATOM 1942 O O . PHE A 1 254 ? -0.878 0.745 -2.247 1.00 96.06 254 PHE A O 1
ATOM 1949 N N . SER A 1 255 ? 0.136 -1.244 -2.179 1.00 96.69 255 SER A N 1
ATOM 1950 C CA . SER A 1 255 ? -0.842 -1.956 -3.002 1.00 96.69 255 SER A CA 1
ATOM 1951 C C . SER A 1 255 ? -2.261 -1.946 -2.423 1.00 96.69 255 SER A C 1
ATOM 1953 O O . SER A 1 255 ? -3.221 -1.835 -3.188 1.00 96.69 255 SER A O 1
ATOM 1955 N N . SER A 1 256 ? -2.418 -2.004 -1.095 1.00 97.12 256 SER A N 1
ATOM 1956 C CA . SER A 1 256 ? -3.723 -1.859 -0.437 1.00 97.12 256 SER A CA 1
ATOM 1957 C C . SER A 1 256 ? -4.284 -0.459 -0.677 1.00 97.12 256 SER A C 1
ATOM 1959 O O . SER A 1 256 ? -5.416 -0.323 -1.137 1.00 97.12 256 SER A O 1
ATOM 1961 N N . LEU A 1 257 ? -3.486 0.585 -0.438 1.00 96.88 257 LEU A N 1
ATOM 1962 C CA . LEU A 1 257 ? -3.901 1.973 -0.663 1.00 96.88 257 LEU A CA 1
ATOM 1963 C C . LEU A 1 257 ? -4.173 2.267 -2.143 1.00 96.88 257 LEU A C 1
ATOM 1965 O O . LEU A 1 257 ? -5.130 2.968 -2.463 1.00 96.88 257 LEU A O 1
ATOM 1969 N N . TRP A 1 258 ? -3.392 1.682 -3.052 1.00 96.38 258 TRP A N 1
ATOM 1970 C CA . TRP A 1 258 ? -3.614 1.769 -4.493 1.00 96.38 258 TRP A CA 1
ATOM 1971 C C . TRP A 1 258 ? -4.982 1.199 -4.887 1.00 96.38 258 TRP A C 1
ATOM 1973 O O . TRP A 1 258 ? -5.713 1.833 -5.644 1.00 96.38 258 TRP A O 1
ATOM 1983 N N . VAL A 1 259 ? -5.387 0.053 -4.323 1.00 95.44 259 VAL A N 1
ATOM 1984 C CA . VAL A 1 259 ? -6.735 -0.511 -4.533 1.00 95.44 259 VAL A CA 1
ATOM 1985 C C . VAL A 1 259 ? -7.823 0.387 -3.940 1.00 95.44 259 VAL A C 1
ATOM 1987 O O . VAL A 1 259 ? -8.866 0.580 -4.570 1.00 95.44 259 VAL A O 1
ATOM 1990 N N . VAL A 1 260 ? -7.593 0.968 -2.758 1.00 95.94 260 VAL A N 1
ATOM 1991 C CA . VAL A 1 260 ? -8.526 1.926 -2.138 1.00 95.94 260 VAL A CA 1
ATOM 1992 C C . VAL A 1 260 ? -8.716 3.146 -3.039 1.00 95.94 260 VAL A C 1
ATOM 1994 O O . VAL A 1 260 ? -9.852 3.501 -3.347 1.00 95.94 260 VAL A O 1
ATOM 1997 N N . LYS A 1 261 ? -7.626 3.749 -3.528 1.00 95.56 261 LYS A N 1
ATOM 1998 C CA . LYS A 1 261 ? -7.690 4.885 -4.453 1.00 95.56 261 LYS A CA 1
ATOM 1999 C C . LYS A 1 261 ? -8.378 4.504 -5.751 1.00 95.56 261 LYS A C 1
ATOM 2001 O O . LYS A 1 261 ? -9.313 5.183 -6.167 1.00 95.56 261 LYS A O 1
ATOM 2006 N N . ARG A 1 262 ? -7.982 3.383 -6.352 1.00 93.38 262 ARG A N 1
ATOM 2007 C CA . ARG A 1 262 ? -8.580 2.909 -7.597 1.00 93.38 262 ARG A CA 1
ATOM 2008 C C . ARG A 1 262 ? -10.085 2.739 -7.430 1.00 93.38 262 ARG A C 1
ATOM 2010 O O . ARG A 1 262 ? -10.836 3.282 -8.221 1.00 93.38 262 ARG A O 1
ATOM 2017 N N . SER A 1 263 ? -10.546 2.081 -6.367 1.00 92.38 263 SER A N 1
ATOM 2018 C CA . SER A 1 263 ? -11.984 1.914 -6.100 1.00 92.38 263 SER A CA 1
ATOM 2019 C C . SER A 1 263 ? -12.714 3.219 -5.755 1.00 92.38 263 SER A C 1
ATOM 2021 O O . SER A 1 263 ? -13.908 3.323 -6.023 1.00 92.38 263 SER A O 1
ATOM 2023 N N . ALA A 1 264 ? -12.019 4.231 -5.230 1.00 91.62 264 ALA A N 1
ATOM 2024 C CA . ALA A 1 264 ? -12.574 5.561 -4.984 1.00 91.62 264 ALA A CA 1
ATOM 2025 C C . ALA A 1 264 ? -12.835 6.353 -6.279 1.00 91.62 264 ALA A C 1
ATOM 2027 O O . ALA A 1 264 ? -13.833 7.068 -6.372 1.00 91.62 264 ALA A O 1
ATOM 2028 N N . TYR A 1 265 ? -11.961 6.211 -7.280 1.00 86.56 265 TYR A N 1
ATOM 2029 C CA . TYR A 1 265 ? -12.021 6.961 -8.542 1.00 86.56 265 TYR A CA 1
ATOM 2030 C C . TYR A 1 265 ? -12.440 6.123 -9.751 1.00 86.56 265 TYR A C 1
ATOM 2032 O O . TYR A 1 265 ? -12.609 6.681 -10.837 1.00 86.56 265 TYR A O 1
ATOM 2040 N N . CYS A 1 266 ? -12.649 4.812 -9.570 1.00 73.88 266 CYS A N 1
ATOM 2041 C CA . CYS A 1 266 ? -13.090 3.89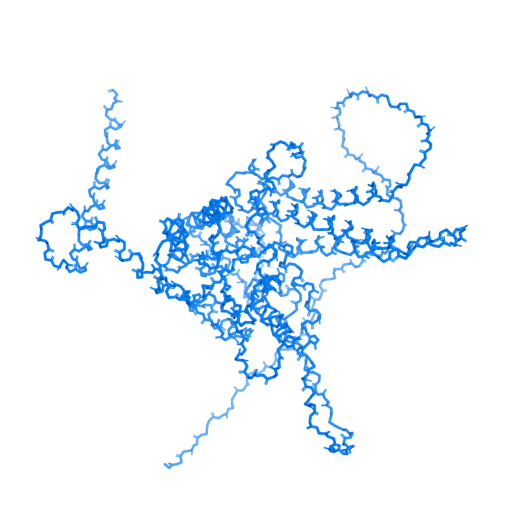0 -10.609 1.00 73.88 266 CYS A CA 1
ATOM 2042 C C . CYS A 1 266 ? -14.282 4.496 -11.351 1.00 73.88 266 CYS A C 1
ATOM 2044 O O . CYS A 1 266 ? -15.377 4.676 -10.799 1.00 73.88 266 CYS A O 1
ATOM 2046 N N . ARG A 1 267 ? -14.042 4.823 -12.620 1.00 63.88 267 ARG A N 1
ATOM 2047 C CA . ARG A 1 267 ? -15.094 5.140 -13.573 1.00 63.88 267 ARG A CA 1
ATOM 2048 C C . ARG A 1 267 ? -15.532 3.832 -14.228 1.00 63.88 267 ARG A C 1
ATOM 2050 O O . ARG A 1 267 ? -14.668 2.992 -14.486 1.00 63.88 267 ARG A O 1
ATOM 2057 N N . PRO A 1 268 ? -16.835 3.648 -14.497 1.00 59.03 268 PRO A N 1
ATOM 2058 C CA . PRO A 1 268 ? -17.288 2.579 -15.374 1.00 59.03 268 PRO A CA 1
ATOM 2059 C C . PRO A 1 268 ? -16.455 2.651 -16.652 1.00 59.03 268 PRO A C 1
ATOM 2061 O O . PRO A 1 268 ? -16.388 3.714 -17.276 1.00 59.03 268 PRO A O 1
ATOM 2064 N N . SER A 1 269 ? -15.744 1.574 -16.984 1.00 56.72 269 SER A N 1
ATOM 2065 C CA . SER A 1 269 ? -15.014 1.510 -18.244 1.00 56.72 269 SER A CA 1
ATOM 2066 C C . SER A 1 269 ? -16.050 1.672 -19.350 1.00 56.72 269 SER A C 1
ATOM 2068 O O . SER A 1 269 ? -16.893 0.802 -19.539 1.00 56.72 269 SER A O 1
ATOM 2070 N N . ALA A 1 270 ? -16.031 2.803 -20.055 1.00 52.56 270 ALA A N 1
ATOM 2071 C CA . ALA A 1 270 ? -16.996 3.105 -21.113 1.00 52.56 270 ALA A CA 1
ATOM 2072 C C . ALA A 1 270 ? -16.851 2.180 -22.345 1.00 52.56 270 ALA A C 1
ATOM 2074 O O . ALA A 1 270 ? -17.521 2.385 -23.353 1.00 52.56 270 ALA A O 1
ATOM 2075 N N . ALA A 1 271 ? -15.965 1.179 -22.284 1.00 52.72 271 ALA A N 1
ATOM 2076 C CA . ALA A 1 271 ? -15.567 0.351 -23.414 1.00 52.72 271 ALA A CA 1
ATOM 2077 C C . ALA A 1 271 ? -16.530 -0.804 -23.745 1.00 52.72 271 ALA A C 1
ATOM 2079 O O . ALA A 1 271 ? -16.485 -1.284 -24.873 1.00 52.72 271 ALA A O 1
ATOM 2080 N N . ASP A 1 272 ? -17.444 -1.201 -22.852 1.00 52.66 272 ASP A N 1
ATOM 2081 C CA . ASP A 1 272 ? -18.376 -2.312 -23.141 1.00 52.66 272 ASP A CA 1
ATOM 2082 C C . ASP A 1 272 ? -19.676 -1.863 -23.844 1.00 52.66 272 ASP A C 1
ATOM 2084 O O . ASP A 1 272 ? -20.575 -2.664 -24.088 1.00 52.66 272 ASP A O 1
ATOM 2088 N N . GLY A 1 273 ? -19.779 -0.580 -24.216 1.00 49.34 273 GLY A N 1
ATOM 2089 C CA . GLY A 1 273 ? -20.929 -0.024 -24.941 1.00 49.34 273 GLY A CA 1
ATOM 2090 C C . GLY A 1 273 ? -20.843 -0.084 -26.472 1.00 49.34 273 GLY A C 1
ATOM 2091 O O . GLY A 1 273 ? -21.808 0.287 -27.139 1.00 49.34 273 GLY A O 1
ATOM 2092 N N . SER A 1 274 ? -19.726 -0.526 -27.061 1.00 46.91 274 SER A N 1
ATOM 2093 C CA . SER A 1 274 ? -19.622 -0.635 -28.524 1.00 46.91 274 SER A CA 1
ATOM 2094 C C . SER A 1 274 ? -20.097 -2.009 -28.981 1.00 46.91 274 SER A C 1
ATOM 2096 O O . SER A 1 274 ? -19.351 -2.985 -28.960 1.00 46.91 274 SER A O 1
ATOM 2098 N N . GLY A 1 275 ? -21.370 -2.059 -29.369 1.00 54.66 275 GLY A N 1
ATOM 2099 C CA . GLY A 1 275 ? -22.112 -3.264 -29.697 1.00 54.66 275 GLY A CA 1
ATOM 2100 C C . GLY A 1 275 ? -21.406 -4.235 -30.641 1.00 54.66 275 GLY A C 1
ATOM 2101 O O . GLY A 1 275 ? -21.042 -3.901 -31.764 1.00 54.66 275 GLY A O 1
ATOM 2102 N N . VAL A 1 276 ? -21.338 -5.487 -30.202 1.00 48.09 276 VAL A N 1
ATOM 2103 C CA . VAL A 1 276 ? -21.374 -6.643 -31.092 1.00 48.09 276 VAL A CA 1
ATOM 2104 C C . VAL A 1 276 ? -22.403 -7.596 -30.499 1.00 48.09 276 VAL A C 1
ATOM 2106 O O . VAL A 1 276 ? -22.152 -8.262 -29.497 1.00 48.09 276 VAL A O 1
ATOM 2109 N N . LEU A 1 277 ? -23.591 -7.622 -31.110 1.00 51.00 277 LEU A N 1
ATOM 2110 C CA . LEU A 1 277 ? -24.540 -8.721 -30.970 1.00 51.00 277 LEU A CA 1
ATOM 2111 C C . LEU A 1 277 ? -23.814 -10.015 -31.362 1.00 51.00 277 LEU A C 1
ATOM 2113 O O . LEU A 1 277 ? -23.636 -10.306 -32.541 1.00 51.00 277 LEU A O 1
ATOM 2117 N N . GLY A 1 278 ? -23.364 -10.771 -30.369 1.00 46.78 278 GLY A N 1
ATOM 2118 C CA . GLY A 1 278 ? -22.684 -12.042 -30.561 1.00 46.78 278 GLY A CA 1
ATOM 2119 C C . GLY A 1 278 ? -23.151 -13.029 -29.511 1.00 46.78 278 GLY A C 1
ATOM 2120 O O . GLY A 1 278 ? -22.513 -13.185 -28.475 1.00 46.78 278 GLY A O 1
ATOM 2121 N N . ASN A 1 279 ? -24.282 -13.680 -29.780 1.00 52.19 279 ASN A N 1
ATOM 2122 C CA . ASN A 1 279 ? -24.769 -14.831 -29.029 1.00 52.19 279 ASN A CA 1
ATOM 2123 C C . ASN A 1 279 ? -23.659 -15.880 -28.890 1.00 52.19 279 ASN A C 1
ATOM 2125 O O . ASN A 1 279 ? -23.330 -16.563 -29.857 1.00 52.19 279 ASN A O 1
ATOM 2129 N N . SER A 1 280 ? -23.114 -16.052 -27.689 1.00 46.47 280 SER A N 1
ATOM 2130 C CA . SER A 1 280 ? -22.469 -17.294 -27.254 1.00 46.47 280 SER A CA 1
ATOM 2131 C C . SER A 1 280 ? -22.437 -17.315 -25.733 1.00 46.47 280 SER A C 1
ATOM 2133 O O . SER A 1 280 ? -21.700 -16.573 -25.089 1.00 46.47 280 SER A O 1
ATOM 2135 N N . GLY A 1 281 ? -23.328 -18.129 -25.174 1.00 50.19 281 GLY A N 1
ATOM 2136 C CA . GLY A 1 281 ? -23.481 -18.314 -23.744 1.00 50.19 281 GLY A CA 1
ATOM 2137 C C . GLY A 1 281 ? -22.347 -19.111 -23.102 1.00 50.19 281 GLY A C 1
ATOM 2138 O O . GLY A 1 281 ? -21.591 -19.819 -23.761 1.00 50.19 281 GLY A O 1
ATOM 2139 N N . ALA A 1 282 ? -22.356 -19.021 -21.772 1.00 49.47 282 ALA A N 1
ATOM 2140 C CA . ALA A 1 282 ? -21.677 -19.860 -20.790 1.00 49.47 282 ALA A CA 1
ATOM 2141 C C . ALA A 1 282 ? -20.154 -19.672 -20.632 1.00 49.47 282 ALA A C 1
ATOM 2143 O O . ALA A 1 282 ? -19.346 -20.217 -21.376 1.00 49.47 282 ALA A O 1
ATOM 2144 N N . GLY A 1 283 ? -19.774 -19.004 -19.534 1.00 43.75 283 GLY A N 1
ATOM 2145 C CA . GLY A 1 283 ? -18.541 -19.345 -18.814 1.00 43.75 283 GLY A CA 1
ATOM 2146 C C . GLY A 1 283 ? -17.602 -18.206 -18.435 1.00 43.75 283 GLY A C 1
ATOM 2147 O O . GLY A 1 283 ? -16.602 -18.477 -17.775 1.00 43.75 283 GLY A O 1
ATOM 2148 N N . SER A 1 284 ? -17.886 -16.950 -18.788 1.00 42.03 284 SER A N 1
ATOM 2149 C CA . SER A 1 284 ? -17.097 -15.840 -18.250 1.00 42.03 284 SER A CA 1
ATOM 2150 C C . SER A 1 284 ? -17.523 -15.599 -16.804 1.00 42.03 284 SER A C 1
ATOM 2152 O O . SER A 1 284 ? -18.481 -14.875 -16.546 1.00 42.03 284 SER A O 1
ATOM 2154 N N . SER A 1 285 ? -16.809 -16.201 -15.846 1.00 44.12 285 SER A N 1
ATOM 2155 C CA . SER A 1 285 ? -16.769 -15.757 -14.446 1.00 44.12 285 SER A CA 1
ATOM 2156 C C . SER A 1 285 ? -16.040 -14.410 -14.365 1.00 44.12 285 SER A C 1
ATOM 2158 O O . SER A 1 285 ? -15.045 -14.259 -13.651 1.00 44.12 285 SER A O 1
ATOM 2160 N N . GLY A 1 286 ? -16.478 -13.467 -15.203 1.00 44.03 286 GLY A N 1
ATOM 2161 C CA . GLY A 1 286 ? -15.996 -12.110 -15.238 1.00 44.03 286 GLY A CA 1
ATOM 2162 C C . GLY A 1 286 ? -16.134 -11.583 -13.831 1.00 44.03 286 GLY A C 1
ATOM 2163 O O . GLY A 1 286 ? -17.208 -11.657 -13.239 1.00 44.03 286 GLY A O 1
ATOM 2164 N N . HIS A 1 287 ? -15.012 -11.134 -13.282 1.00 48.00 287 HIS A N 1
ATOM 2165 C CA . HIS A 1 287 ? -14.982 -10.282 -12.114 1.00 48.00 287 HIS A CA 1
ATOM 2166 C C . HIS A 1 287 ? -15.915 -9.107 -12.429 1.00 48.00 287 HIS A C 1
ATOM 2168 O O . HIS A 1 287 ? -15.481 -8.131 -13.038 1.00 48.00 287 HIS A O 1
ATOM 2174 N N . GLU A 1 288 ? -17.204 -9.229 -12.093 1.00 47.41 288 GLU A N 1
ATOM 2175 C CA . GLU A 1 288 ? -18.121 -8.104 -12.038 1.00 47.41 288 GLU A CA 1
ATOM 2176 C C . GLU A 1 288 ? -17.417 -7.112 -11.130 1.00 47.41 288 GLU A C 1
ATOM 2178 O O . GLU A 1 288 ? -17.256 -7.330 -9.925 1.00 47.41 288 GLU A O 1
ATOM 2183 N N . THR A 1 289 ? -16.850 -6.072 -11.735 1.00 57.97 289 THR A N 1
ATOM 2184 C CA . THR A 1 289 ? -16.258 -4.980 -10.988 1.00 57.97 289 THR A CA 1
ATOM 2185 C C . THR A 1 289 ? -17.416 -4.353 -10.248 1.00 57.97 289 THR A C 1
ATOM 2187 O O . THR A 1 289 ? -18.175 -3.594 -10.850 1.00 57.97 289 THR A O 1
ATOM 2190 N N . ALA A 1 290 ? -17.584 -4.750 -8.983 1.00 65.25 290 ALA A N 1
ATOM 2191 C CA . ALA A 1 290 ? -18.646 -4.280 -8.117 1.00 65.25 290 ALA A CA 1
ATOM 2192 C C . ALA A 1 290 ? -18.733 -2.762 -8.264 1.00 65.25 290 ALA A C 1
ATOM 2194 O O . ALA A 1 290 ? -17.778 -2.033 -7.977 1.00 65.25 290 ALA A O 1
ATOM 2195 N N . THR A 1 291 ? -19.844 -2.294 -8.823 1.00 79.94 291 THR A N 1
ATOM 2196 C CA . THR A 1 291 ? -20.054 -0.875 -9.059 1.00 79.94 291 THR A CA 1
ATOM 2197 C C . THR A 1 291 ? -20.285 -0.223 -7.708 1.00 79.94 291 THR A C 1
ATOM 2199 O O . THR A 1 291 ? -21.379 -0.306 -7.155 1.00 79.94 291 THR A O 1
ATOM 2202 N N . PHE A 1 292 ? -19.241 0.392 -7.157 1.00 86.75 292 PHE A N 1
ATOM 2203 C CA . PHE A 1 292 ? -19.344 1.094 -5.885 1.00 86.75 292 PHE A CA 1
ATOM 2204 C C . PHE A 1 292 ? -20.293 2.286 -6.004 1.00 86.75 292 PHE A C 1
ATOM 2206 O O . PHE A 1 292 ? -20.234 3.071 -6.960 1.00 86.75 292 PHE A O 1
ATOM 2213 N N . THR A 1 293 ? -21.146 2.451 -5.000 1.00 90.69 293 THR A N 1
ATOM 2214 C CA . THR A 1 293 ? -22.040 3.605 -4.897 1.00 90.69 293 THR A CA 1
ATOM 2215 C C . THR A 1 293 ? -21.235 4.906 -4.775 1.00 90.69 293 THR A C 1
ATOM 2217 O O . THR A 1 293 ? -20.049 4.922 -4.430 1.00 90.69 293 THR A O 1
ATOM 2220 N N . LEU A 1 294 ? -21.862 6.054 -5.055 1.00 90.38 294 LEU A N 1
ATOM 2221 C CA . LEU A 1 294 ? -21.210 7.355 -4.856 1.00 90.38 294 LEU A CA 1
ATOM 2222 C C . LEU A 1 294 ? -20.759 7.550 -3.398 1.00 90.38 294 LEU A C 1
ATOM 2224 O O . LEU A 1 294 ? -19.644 8.011 -3.164 1.00 90.38 294 LEU A O 1
ATOM 2228 N N . GLN A 1 295 ? -21.594 7.146 -2.438 1.00 92.19 295 GLN A N 1
ATOM 2229 C CA . GLN A 1 295 ? -21.292 7.227 -1.010 1.00 92.19 295 GLN A CA 1
ATOM 2230 C C . GLN A 1 295 ? -20.074 6.371 -0.642 1.00 92.19 295 GLN A C 1
ATOM 2232 O O . GLN A 1 295 ? -19.175 6.829 0.058 1.00 92.19 295 GLN A O 1
ATOM 2237 N N . GLU A 1 296 ? -20.004 5.146 -1.157 1.00 91.19 296 GLU A N 1
ATOM 2238 C CA . GLU A 1 296 ? -18.868 4.243 -0.969 1.00 91.19 296 GLU A CA 1
ATOM 2239 C C . GLU A 1 296 ? -17.560 4.798 -1.542 1.00 91.19 296 GLU A C 1
ATOM 2241 O O . GLU A 1 296 ? -16.490 4.600 -0.961 1.00 91.19 296 GLU A O 1
ATOM 2246 N N . ARG A 1 297 ? -17.627 5.503 -2.674 1.00 92.06 297 ARG A N 1
ATOM 2247 C CA . ARG A 1 297 ? -16.466 6.177 -3.266 1.00 92.06 297 ARG A CA 1
ATOM 2248 C C . ARG A 1 297 ? -16.006 7.360 -2.419 1.00 92.06 297 ARG A C 1
ATOM 2250 O O . ARG A 1 297 ? -14.822 7.451 -2.105 1.00 92.06 297 ARG A O 1
ATOM 2257 N N . GLN A 1 298 ? -16.935 8.205 -1.976 1.00 93.25 298 GLN A N 1
ATOM 2258 C CA . GLN A 1 298 ? -16.638 9.319 -1.068 1.00 93.25 298 GLN A CA 1
ATOM 2259 C C . GLN A 1 298 ? -16.039 8.832 0.259 1.00 93.25 298 GLN A C 1
ATOM 2261 O O . GLN A 1 298 ? -15.068 9.408 0.743 1.00 93.25 298 GLN A O 1
ATOM 2266 N N . ALA A 1 299 ? -16.552 7.729 0.814 1.00 93.12 299 ALA A N 1
ATOM 2267 C CA . ALA A 1 299 ? -16.008 7.122 2.026 1.00 93.12 299 ALA A CA 1
ATOM 2268 C C . ALA A 1 299 ? -14.546 6.677 1.844 1.00 93.12 299 ALA A C 1
ATOM 2270 O O . ALA A 1 299 ? -13.718 6.904 2.723 1.00 93.12 299 ALA A O 1
ATOM 2271 N N . ARG A 1 300 ? -14.195 6.108 0.684 1.00 94.38 300 ARG A N 1
ATOM 2272 C CA . ARG A 1 300 ? -12.809 5.726 0.362 1.00 94.38 300 ARG A CA 1
ATOM 2273 C C . ARG A 1 300 ? -11.889 6.931 0.169 1.00 94.38 300 ARG A C 1
ATOM 2275 O O . ARG A 1 300 ? -10.738 6.882 0.591 1.00 94.38 300 ARG A O 1
ATOM 2282 N N . GLN A 1 301 ? -12.382 8.023 -0.417 1.00 94.00 301 GLN A N 1
ATOM 2283 C CA . GLN A 1 301 ? -11.623 9.278 -0.497 1.00 94.00 301 GLN A CA 1
ATOM 2284 C C . GLN A 1 301 ? -11.353 9.853 0.901 1.00 94.00 301 GLN A C 1
ATOM 2286 O O . GLN A 1 301 ? -10.217 10.205 1.213 1.00 94.00 301 GLN A O 1
ATOM 2291 N N . ALA A 1 302 ? -12.373 9.891 1.763 1.00 94.62 302 ALA A N 1
ATOM 2292 C CA . ALA A 1 302 ? -12.237 10.342 3.148 1.00 94.62 302 ALA A CA 1
ATOM 2293 C C . ALA A 1 302 ? -11.287 9.444 3.962 1.00 94.62 302 ALA A C 1
ATOM 2295 O O . ALA A 1 302 ? -10.513 9.935 4.785 1.00 94.62 302 ALA A O 1
ATOM 2296 N N . LEU A 1 303 ? -11.297 8.134 3.703 1.00 95.88 303 LEU A N 1
ATOM 2297 C CA . LEU A 1 303 ? -10.351 7.188 4.289 1.00 95.88 303 LEU A CA 1
ATOM 2298 C C . LEU A 1 303 ? -8.906 7.516 3.897 1.00 95.88 303 LEU A C 1
ATOM 2300 O O . LEU A 1 303 ? -8.059 7.583 4.781 1.00 95.88 303 LEU A O 1
ATOM 2304 N N . LEU A 1 304 ? -8.618 7.762 2.613 1.00 95.38 304 LEU A N 1
ATOM 2305 C CA . LEU A 1 304 ? -7.268 8.148 2.173 1.00 95.38 304 LEU A CA 1
ATOM 2306 C C . LEU A 1 304 ? -6.798 9.434 2.859 1.00 95.38 304 LEU A C 1
ATOM 2308 O O . LEU A 1 304 ? -5.667 9.489 3.328 1.00 95.38 304 LEU A O 1
ATOM 2312 N N . GLN A 1 305 ? -7.682 10.426 2.996 1.00 94.62 305 GLN A N 1
ATOM 2313 C CA . GLN A 1 305 ? -7.386 11.659 3.735 1.00 94.62 305 GLN A CA 1
ATOM 2314 C C . GLN A 1 305 ? -7.136 11.402 5.228 1.00 94.62 305 GLN A C 1
ATOM 2316 O O . GLN A 1 305 ? -6.297 12.058 5.833 1.00 94.62 305 GLN A O 1
ATOM 2321 N N . SER A 1 306 ? -7.842 10.446 5.831 1.00 96.06 306 SER A N 1
ATOM 2322 C CA . SER A 1 306 ? -7.641 10.082 7.239 1.00 96.06 306 SER A CA 1
ATOM 2323 C C . SER A 1 306 ? -6.317 9.345 7.454 1.00 96.06 306 SER A C 1
ATOM 2325 O O . SER A 1 306 ? -5.667 9.543 8.475 1.00 96.06 306 SER A O 1
ATOM 2327 N N . VAL A 1 307 ? -5.906 8.505 6.497 1.00 95.69 307 VAL A N 1
ATOM 2328 C CA . VAL A 1 307 ? -4.597 7.835 6.520 1.00 95.69 307 VAL A CA 1
ATOM 2329 C C . VAL A 1 307 ? -3.468 8.850 6.334 1.00 95.69 307 VAL A C 1
ATOM 2331 O O . VAL A 1 307 ? -2.502 8.806 7.084 1.00 95.69 307 VAL A O 1
ATOM 2334 N N . ASP A 1 308 ? -3.610 9.792 5.403 1.00 93.50 308 ASP A N 1
ATOM 2335 C CA . ASP A 1 308 ? -2.674 10.909 5.214 1.00 93.50 308 ASP A CA 1
ATOM 2336 C C . ASP A 1 308 ? -2.490 11.718 6.513 1.00 93.50 308 ASP A C 1
ATOM 2338 O O . ASP A 1 308 ? -1.383 11.857 7.030 1.00 93.50 308 ASP A O 1
ATOM 2342 N N . GLN A 1 309 ? -3.600 12.130 7.138 1.00 93.94 309 GLN A N 1
ATOM 2343 C CA . GLN A 1 309 ? -3.587 12.822 8.432 1.00 93.94 309 GLN A CA 1
ATOM 2344 C C . GLN A 1 309 ? -2.944 11.996 9.549 1.00 93.94 309 GLN A C 1
ATOM 2346 O O . GLN A 1 309 ? -2.223 12.542 10.379 1.00 93.94 309 GLN A O 1
ATOM 2351 N N . LEU A 1 310 ? -3.204 10.688 9.594 1.00 94.00 310 LEU A N 1
ATOM 2352 C CA . LEU A 1 310 ? -2.592 9.784 10.565 1.00 94.00 310 LEU A CA 1
ATOM 2353 C C . LEU A 1 310 ? -1.065 9.759 10.425 1.00 94.00 310 LEU A C 1
ATOM 2355 O O . LEU A 1 310 ? -0.365 9.857 11.433 1.00 94.00 310 LEU A O 1
ATOM 2359 N N . LEU A 1 311 ? -0.556 9.649 9.197 1.00 91.50 311 LEU A N 1
ATOM 2360 C CA . LEU A 1 311 ? 0.882 9.618 8.921 1.00 91.50 311 LEU A CA 1
ATOM 2361 C C . LEU A 1 311 ? 1.540 10.969 9.227 1.00 91.50 311 LEU A C 1
ATOM 2363 O O . LEU A 1 311 ? 2.617 11.006 9.821 1.00 91.50 311 LEU A O 1
ATOM 2367 N N . GLN A 1 312 ? 0.863 12.073 8.908 1.00 90.19 312 GLN A N 1
ATOM 2368 C CA . GLN A 1 312 ? 1.320 13.419 9.248 1.00 90.19 312 GLN A CA 1
ATOM 2369 C C . GLN A 1 312 ? 1.372 13.642 10.770 1.00 90.19 312 GLN A C 1
ATOM 2371 O O . GLN A 1 312 ? 2.376 14.125 11.287 1.00 90.19 312 GLN A O 1
ATOM 2376 N N . LEU A 1 313 ? 0.347 13.207 11.512 1.00 91.06 313 LEU A N 1
ATOM 2377 C CA . LEU A 1 313 ? 0.339 13.266 12.980 1.00 91.06 313 LEU A CA 1
ATOM 2378 C C . LEU A 1 313 ? 1.455 12.425 13.602 1.00 91.06 313 LEU A C 1
ATOM 2380 O O . LEU A 1 313 ? 2.025 12.822 14.616 1.00 91.06 313 LEU A O 1
ATOM 2384 N N . GLN A 1 314 ? 1.751 11.257 13.024 1.00 88.25 314 GLN A N 1
ATOM 2385 C CA . GLN A 1 314 ? 2.858 10.423 13.481 1.00 88.25 314 GLN A CA 1
ATOM 2386 C C . GLN A 1 314 ? 4.196 11.128 13.281 1.00 88.25 314 GLN A C 1
ATOM 2388 O O . GLN A 1 314 ? 5.000 11.154 14.206 1.00 88.25 314 GLN A O 1
ATOM 2393 N N . ARG A 1 315 ? 4.416 11.724 12.106 1.00 86.00 315 ARG A N 1
ATOM 2394 C CA . ARG A 1 315 ? 5.618 12.509 11.814 1.00 86.00 315 ARG A CA 1
ATOM 2395 C C . ARG A 1 315 ? 5.789 13.653 12.812 1.00 86.00 315 ARG A C 1
ATOM 2397 O O . ARG A 1 315 ? 6.828 13.746 13.447 1.00 86.00 315 ARG A O 1
ATOM 2404 N N . GLU A 1 316 ? 4.755 14.469 13.001 1.00 86.50 316 GLU A N 1
ATOM 2405 C CA . GLU A 1 316 ? 4.785 15.590 13.950 1.00 86.50 316 GLU A CA 1
ATOM 2406 C C . GLU A 1 316 ? 4.990 15.128 15.392 1.00 86.50 316 GLU A C 1
ATOM 2408 O O . GLU A 1 316 ? 5.539 15.860 16.212 1.00 86.50 316 GLU A O 1
ATOM 2413 N N . ALA A 1 317 ? 4.498 13.938 15.747 1.00 84.38 317 ALA A N 1
ATOM 2414 C CA . ALA A 1 317 ? 4.815 13.340 17.0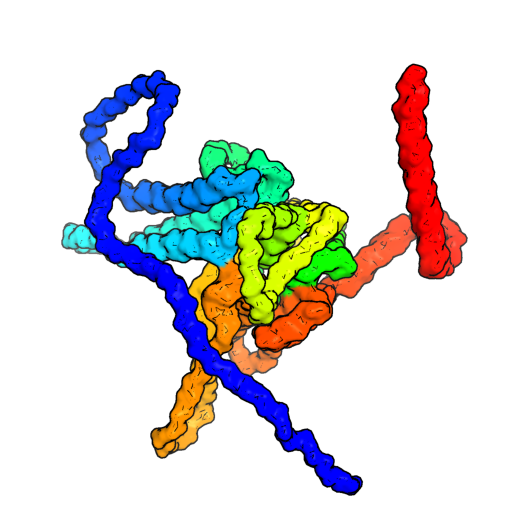31 1.00 84.38 317 ALA A CA 1
ATOM 2415 C C . ALA A 1 317 ? 6.307 13.008 17.094 1.00 84.38 317 ALA A C 1
ATOM 2417 O O . ALA A 1 317 ? 6.961 13.496 18.001 1.00 84.38 317 ALA A O 1
ATOM 2418 N N . VAL A 1 318 ? 6.858 12.264 16.136 1.00 80.94 318 VAL A N 1
ATOM 2419 C CA . VAL A 1 318 ? 8.281 11.886 16.126 1.00 80.94 318 VAL A CA 1
ATOM 2420 C C . VAL A 1 318 ? 9.201 13.111 16.163 1.00 80.94 318 VAL A C 1
ATOM 2422 O O . VAL A 1 318 ? 10.045 13.174 17.049 1.00 80.94 318 VAL A O 1
ATOM 2425 N N . GLU A 1 319 ? 8.981 14.111 15.303 1.00 82.06 319 GLU A N 1
ATOM 2426 C CA . GLU A 1 319 ? 9.795 15.341 15.253 1.00 82.06 319 GLU A CA 1
ATOM 2427 C C . GLU A 1 319 ? 9.811 16.062 16.615 1.00 82.06 319 GLU A C 1
ATOM 2429 O O . GLU A 1 319 ? 10.871 16.409 17.125 1.00 82.06 319 GLU A O 1
ATOM 2434 N N . ARG A 1 320 ? 8.657 16.182 17.290 1.00 80.69 320 ARG A N 1
ATOM 2435 C CA . ARG A 1 320 ? 8.594 16.773 18.642 1.00 80.69 320 ARG A CA 1
ATOM 2436 C C . ARG A 1 320 ? 9.352 15.968 19.704 1.00 80.69 320 ARG A C 1
ATOM 2438 O O . ARG A 1 320 ? 9.770 16.543 20.706 1.00 80.69 320 ARG A O 1
ATOM 2445 N N . HIS A 1 321 ? 9.481 14.650 19.538 1.00 73.38 321 HIS A N 1
ATOM 2446 C CA . HIS A 1 321 ? 10.185 13.801 20.508 1.00 73.38 321 HIS A CA 1
ATOM 2447 C C . HIS A 1 321 ? 11.690 13.747 20.244 1.00 73.38 321 HIS A C 1
ATOM 2449 O O . HIS A 1 321 ? 12.439 13.642 21.208 1.00 73.38 321 HIS A O 1
ATOM 2455 N N . GLU A 1 322 ? 12.14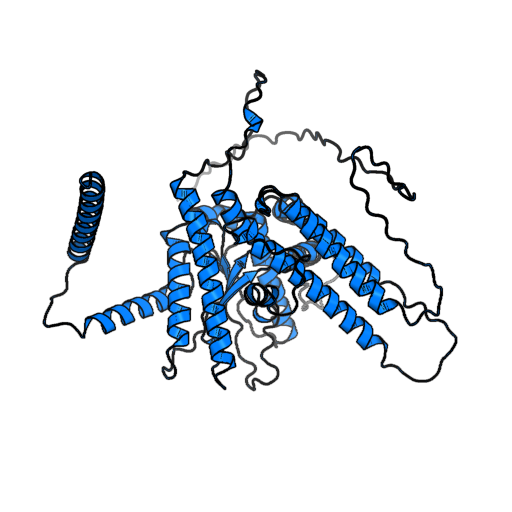3 13.851 18.991 1.00 70.38 322 GLU A N 1
ATOM 2456 C CA . GLU A 1 322 ? 13.578 13.954 18.676 1.00 70.38 322 GLU A CA 1
ATOM 2457 C C . GLU A 1 322 ? 14.204 15.201 19.317 1.00 70.38 322 GLU A C 1
ATOM 2459 O O . GLU A 1 322 ? 15.306 15.126 19.860 1.00 70.38 322 GLU A O 1
ATOM 2464 N N . ASP A 1 323 ? 13.456 16.307 19.368 1.00 64.38 323 ASP A N 1
ATOM 2465 C CA . ASP A 1 323 ? 13.877 17.541 20.043 1.00 64.38 323 ASP A CA 1
ATOM 2466 C C . ASP A 1 323 ? 13.878 17.424 21.582 1.00 64.38 323 ASP A C 1
ATOM 2468 O O . ASP A 1 323 ? 14.549 18.189 22.280 1.00 64.38 323 ASP A O 1
ATOM 2472 N N . THR A 1 324 ? 13.142 16.456 22.138 1.00 60.66 324 THR A N 1
ATOM 2473 C CA . THR A 1 324 ? 12.973 16.280 23.585 1.00 60.66 324 THR A CA 1
ATOM 2474 C C . THR A 1 324 ? 13.843 15.117 24.066 1.00 60.66 324 THR A C 1
ATOM 2476 O O . THR A 1 324 ? 13.394 13.976 24.149 1.00 60.66 324 THR A O 1
ATOM 2479 N N . LEU A 1 325 ? 15.111 15.421 24.366 1.00 47.44 325 LEU A N 1
ATOM 2480 C CA . LEU A 1 325 ? 16.158 14.494 24.825 1.00 47.44 325 LEU A CA 1
ATOM 2481 C C . LEU A 1 325 ? 15.642 13.416 25.805 1.00 47.44 325 LEU A C 1
ATOM 2483 O O . LEU A 1 325 ? 15.565 13.650 27.010 1.00 47.44 325 LEU A O 1
ATOM 2487 N N . GLY A 1 326 ? 15.350 12.212 25.298 1.00 54.28 326 GLY A N 1
ATOM 2488 C CA . GLY A 1 326 ? 15.263 10.999 26.120 1.00 54.28 326 GLY A CA 1
ATOM 2489 C C . GLY A 1 326 ? 13.949 10.216 26.127 1.00 54.28 326 GLY A C 1
ATOM 2490 O O . GLY A 1 326 ? 13.858 9.260 26.896 1.00 54.28 326 GLY A O 1
ATOM 2491 N N . PHE A 1 327 ? 12.945 10.534 25.300 1.00 49.31 327 PHE A N 1
ATOM 2492 C CA . PHE A 1 327 ? 11.753 9.674 25.233 1.00 49.31 327 PHE A CA 1
ATOM 2493 C C . PHE A 1 327 ? 11.989 8.406 24.395 1.00 49.31 327 PHE A C 1
ATOM 2495 O O . PHE A 1 327 ? 12.400 8.501 23.236 1.00 49.31 327 PHE A O 1
ATOM 2502 N N . PRO A 1 328 ? 11.683 7.204 24.925 1.00 59.03 328 PRO A N 1
ATOM 2503 C CA . PRO A 1 328 ? 11.804 5.975 24.158 1.00 59.03 328 PRO A CA 1
ATOM 2504 C C . PRO A 1 328 ? 10.743 5.952 23.051 1.00 59.03 328 PRO A C 1
ATOM 2506 O O . PRO A 1 328 ? 9.540 5.856 23.312 1.00 59.03 328 PRO A O 1
ATOM 2509 N N . ALA A 1 329 ? 11.196 5.976 21.795 1.00 59.53 329 ALA A N 1
ATOM 2510 C CA . ALA A 1 329 ? 10.369 5.875 20.586 1.00 59.53 329 ALA A CA 1
ATOM 2511 C C . ALA A 1 329 ? 9.496 4.601 20.526 1.00 59.53 329 ALA A C 1
ATOM 2513 O O . ALA A 1 329 ? 8.693 4.424 19.604 1.00 59.53 329 ALA A O 1
ATOM 2514 N N . ASP A 1 330 ? 9.668 3.682 21.473 1.00 61.66 330 ASP A N 1
ATOM 2515 C CA . ASP A 1 330 ? 9.038 2.364 21.532 1.00 61.66 330 ASP A CA 1
ATOM 2516 C C . ASP A 1 330 ? 7.621 2.382 22.125 1.00 61.66 330 ASP A C 1
ATOM 2518 O O . ASP A 1 330 ? 6.903 1.387 22.035 1.00 61.66 330 ASP A O 1
ATOM 2522 N N . GLN A 1 331 ? 7.173 3.517 22.673 1.00 67.38 331 GLN A N 1
ATOM 2523 C CA . GLN A 1 331 ? 5.823 3.660 23.241 1.00 67.38 331 GLN A CA 1
ATOM 2524 C C . GLN A 1 331 ? 4.790 4.251 22.269 1.00 67.38 331 GLN A C 1
ATOM 2526 O O . GLN A 1 331 ? 3.583 4.247 22.546 1.00 67.38 331 GLN A O 1
ATOM 2531 N N . LEU A 1 332 ? 5.233 4.782 21.128 1.00 74.06 332 LEU A N 1
ATOM 2532 C CA . LEU A 1 332 ? 4.330 5.329 20.124 1.00 74.06 332 LEU A CA 1
ATOM 2533 C C . LEU A 1 332 ? 3.685 4.185 19.332 1.00 74.06 332 LEU A C 1
ATOM 2535 O O . LEU A 1 332 ? 4.375 3.288 18.850 1.00 74.06 332 LEU A O 1
ATOM 2539 N N . GLN A 1 333 ? 2.365 4.239 19.131 1.00 81.69 333 GLN A N 1
ATOM 2540 C CA . GLN A 1 333 ? 1.721 3.405 18.115 1.00 81.69 333 GLN A CA 1
ATOM 2541 C C . GLN A 1 333 ? 2.365 3.704 16.762 1.00 81.69 333 GLN A C 1
ATOM 2543 O O . GLN A 1 333 ? 2.184 4.793 16.224 1.00 81.69 333 GLN A O 1
ATOM 2548 N N . ARG A 1 334 ? 3.095 2.728 16.214 1.00 85.38 334 ARG A N 1
ATOM 2549 C CA . ARG A 1 334 ? 3.731 2.850 14.903 1.00 85.38 334 ARG A CA 1
ATOM 2550 C C . ARG A 1 334 ? 2.765 2.375 13.827 1.00 85.38 334 ARG A C 1
ATOM 2552 O O . ARG A 1 334 ? 2.291 1.236 13.855 1.00 85.38 334 ARG A O 1
ATOM 2559 N N . VAL A 1 335 ? 2.473 3.258 12.886 1.00 89.94 335 VAL A N 1
ATOM 2560 C CA . VAL A 1 335 ? 1.776 2.965 11.637 1.00 89.94 335 VAL A CA 1
ATOM 2561 C C . VAL A 1 335 ? 2.714 3.337 10.499 1.00 89.94 335 VAL A C 1
ATOM 2563 O O . VAL A 1 335 ? 3.242 4.443 10.458 1.00 89.94 335 VAL A O 1
ATOM 2566 N N . CYS A 1 336 ? 2.965 2.419 9.577 1.00 89.44 336 CYS A N 1
ATOM 2567 C CA . CYS A 1 336 ? 3.861 2.670 8.455 1.00 89.44 336 CYS A CA 1
ATOM 2568 C C . CYS A 1 336 ? 3.245 2.218 7.140 1.00 89.44 336 CYS A C 1
ATOM 2570 O O . CYS A 1 336 ? 2.472 1.259 7.086 1.00 89.44 336 CYS A O 1
ATOM 2572 N N . VAL A 1 337 ? 3.618 2.906 6.065 1.00 92.38 337 VAL A N 1
ATOM 2573 C CA . VAL A 1 337 ? 3.317 2.462 4.710 1.00 92.38 337 VAL A CA 1
ATOM 2574 C C . VAL A 1 337 ? 4.483 1.616 4.214 1.00 92.38 337 VAL A C 1
ATOM 2576 O O . VAL A 1 337 ? 5.632 2.052 4.262 1.00 92.38 337 VAL A O 1
ATOM 2579 N N . LEU A 1 338 ? 4.199 0.405 3.733 1.00 92.38 338 LEU A N 1
ATOM 2580 C CA . LEU A 1 338 ? 5.191 -0.370 2.988 1.00 92.38 338 LEU A CA 1
ATOM 2581 C C . LEU A 1 338 ? 5.336 0.292 1.618 1.00 92.38 338 LEU A C 1
ATOM 2583 O O . LEU A 1 338 ? 4.384 0.282 0.833 1.00 92.38 338 LEU A O 1
ATOM 2587 N N . SER A 1 339 ? 6.485 0.920 1.370 1.00 92.19 339 SER A N 1
ATOM 2588 C CA . SER A 1 339 ? 6.666 1.775 0.198 1.00 92.19 339 SER A CA 1
ATOM 2589 C C . SER A 1 339 ? 6.575 0.976 -1.113 1.00 92.19 339 SER A C 1
ATOM 2591 O O . SER A 1 339 ? 6.801 -0.241 -1.108 1.00 92.19 339 SER A O 1
ATOM 2593 N N . PRO A 1 340 ? 6.251 1.625 -2.249 1.00 94.44 340 PRO A N 1
ATOM 2594 C CA . PRO A 1 340 ? 6.219 0.960 -3.551 1.00 94.44 340 PRO A CA 1
ATOM 2595 C C . PRO A 1 340 ? 7.487 0.146 -3.840 1.00 94.44 340 PRO A C 1
ATOM 2597 O O . PRO A 1 340 ? 7.408 -1.036 -4.173 1.00 94.44 340 PRO A O 1
ATOM 2600 N N . THR A 1 341 ? 8.668 0.739 -3.656 1.00 94.38 341 THR A N 1
ATOM 2601 C CA . THR A 1 341 ? 9.934 0.051 -3.936 1.00 94.38 341 THR A CA 1
ATOM 2602 C C . THR A 1 341 ? 10.234 -1.073 -2.946 1.00 94.38 341 THR A C 1
ATOM 2604 O O . THR A 1 341 ? 10.761 -2.105 -3.362 1.00 94.38 341 THR A O 1
ATOM 2607 N N . GLN A 1 342 ? 9.825 -0.953 -1.678 1.00 92.94 342 GLN A N 1
ATOM 2608 C CA . GLN A 1 342 ? 9.924 -2.039 -0.695 1.00 92.94 342 GLN A CA 1
ATOM 2609 C C . GLN A 1 342 ? 9.023 -3.227 -1.054 1.00 92.94 342 GLN A C 1
ATOM 2611 O O . GLN A 1 342 ? 9.456 -4.380 -0.987 1.00 92.94 342 GLN A O 1
ATOM 2616 N N . GLU A 1 343 ? 7.781 -2.964 -1.465 1.00 94.56 343 GLU A N 1
ATOM 2617 C CA . GLU A 1 343 ? 6.868 -3.989 -1.976 1.00 94.56 343 GLU A CA 1
ATOM 2618 C C . GLU A 1 343 ? 7.470 -4.733 -3.171 1.00 94.56 343 GLU A C 1
ATOM 2620 O O . GLU A 1 343 ? 7.396 -5.962 -3.261 1.00 94.56 343 GLU A O 1
ATOM 2625 N N . TRP A 1 344 ? 8.082 -3.998 -4.096 1.00 96.69 344 TRP A N 1
ATOM 2626 C CA . TRP A 1 344 ? 8.701 -4.578 -5.279 1.00 96.69 344 TRP A CA 1
ATOM 2627 C C . TRP A 1 344 ? 10.002 -5.316 -4.973 1.00 96.69 344 TRP A C 1
ATOM 2629 O O . TRP A 1 344 ? 10.275 -6.343 -5.596 1.00 96.69 344 TRP A O 1
ATOM 2639 N N . ASP A 1 345 ? 10.776 -4.867 -3.988 1.00 94.94 345 ASP A N 1
ATOM 2640 C CA . ASP A 1 345 ? 11.924 -5.614 -3.479 1.00 94.94 345 ASP A CA 1
ATOM 2641 C C . ASP A 1 345 ? 11.499 -6.943 -2.863 1.00 94.94 345 ASP A C 1
ATOM 2643 O O . ASP A 1 345 ? 12.125 -7.966 -3.148 1.00 94.94 345 ASP A O 1
ATOM 2647 N N . LEU A 1 346 ? 10.399 -6.962 -2.099 1.00 94.25 346 LEU A N 1
ATOM 2648 C CA . LEU A 1 346 ? 9.806 -8.212 -1.629 1.00 94.25 346 LEU A CA 1
ATOM 2649 C C . LEU A 1 346 ? 9.426 -9.103 -2.812 1.00 94.25 346 LEU A C 1
ATOM 2651 O O . LEU A 1 346 ? 9.760 -10.280 -2.796 1.00 94.25 346 LEU A O 1
ATOM 2655 N N . LEU A 1 347 ? 8.777 -8.583 -3.859 1.00 96.25 347 LEU A N 1
ATOM 2656 C CA . LEU A 1 347 ? 8.429 -9.386 -5.044 1.00 96.25 347 LEU A CA 1
ATOM 2657 C C . LEU A 1 347 ? 9.655 -9.934 -5.780 1.00 96.25 347 LEU A C 1
ATOM 2659 O O . LEU A 1 347 ? 9.616 -11.044 -6.304 1.00 96.25 347 LEU A O 1
ATOM 2663 N N . CYS A 1 348 ? 10.759 -9.195 -5.806 1.00 95.62 348 CYS A N 1
ATOM 2664 C CA . CYS A 1 348 ? 11.991 -9.673 -6.421 1.00 95.62 348 CYS A CA 1
ATOM 2665 C C . CYS A 1 348 ? 12.673 -10.801 -5.625 1.00 95.62 348 CYS A C 1
ATOM 2667 O O . CYS A 1 348 ? 13.463 -11.547 -6.201 1.00 95.62 348 CYS A O 1
ATOM 2669 N N . ASP A 1 349 ? 12.352 -10.963 -4.339 1.00 93.31 349 ASP A N 1
ATOM 2670 C CA . ASP A 1 349 ? 12.815 -12.084 -3.512 1.00 93.31 349 ASP A CA 1
ATOM 2671 C C . ASP A 1 349 ? 12.006 -13.371 -3.717 1.00 93.31 349 ASP A C 1
ATOM 2673 O O . ASP A 1 349 ? 12.355 -14.422 -3.174 1.00 93.31 349 ASP A O 1
ATOM 2677 N N . LEU A 1 350 ? 10.966 -13.331 -4.553 1.00 95.31 350 LEU A N 1
ATOM 2678 C CA . LEU A 1 350 ? 10.094 -14.467 -4.840 1.00 95.31 350 LEU A CA 1
ATOM 2679 C C . LEU A 1 350 ? 10.851 -15.748 -5.237 1.00 95.31 350 LEU A C 1
ATOM 2681 O O . LEU A 1 350 ? 10.476 -16.814 -4.741 1.00 95.31 350 LEU A O 1
ATOM 2685 N N . PRO A 1 351 ? 11.914 -15.717 -6.073 1.00 94.25 351 PRO A N 1
ATOM 2686 C CA . PRO A 1 351 ? 12.688 -16.920 -6.377 1.00 94.25 351 PRO A CA 1
ATOM 2687 C C . PRO A 1 351 ? 13.349 -17.530 -5.134 1.00 94.25 351 PRO A C 1
ATOM 2689 O O . PRO A 1 351 ? 13.310 -18.748 -4.962 1.00 94.25 351 PRO A O 1
ATOM 2692 N N . ARG A 1 352 ? 13.903 -16.694 -4.242 1.00 93.25 352 ARG A N 1
ATOM 2693 C CA . ARG A 1 352 ? 14.552 -17.140 -2.998 1.00 93.25 352 ARG A CA 1
ATOM 2694 C C . ARG A 1 352 ? 13.532 -17.728 -2.032 1.00 93.25 352 ARG A C 1
ATOM 2696 O O . ARG A 1 352 ? 13.756 -18.804 -1.487 1.00 93.25 352 ARG A O 1
ATOM 2703 N N . TYR A 1 353 ? 12.387 -17.067 -1.884 1.00 92.56 353 TYR A N 1
ATOM 2704 C CA . TYR A 1 353 ? 11.298 -17.560 -1.048 1.00 92.56 353 TYR A CA 1
ATOM 2705 C C . TYR A 1 353 ? 10.760 -18.913 -1.550 1.00 92.56 353 TYR A C 1
ATOM 2707 O O . TYR A 1 353 ? 10.636 -19.860 -0.777 1.00 92.56 353 TYR A O 1
ATOM 2715 N N . ARG A 1 354 ? 10.533 -19.066 -2.864 1.00 92.69 354 ARG A N 1
ATOM 2716 C CA . ARG A 1 354 ? 10.134 -20.357 -3.459 1.00 92.69 354 ARG A CA 1
ATOM 2717 C C . ARG A 1 354 ? 11.175 -21.451 -3.226 1.00 92.69 354 ARG A C 1
ATOM 2719 O O . ARG A 1 354 ? 10.804 -22.583 -2.931 1.00 92.69 354 ARG A O 1
ATOM 2726 N N . GLN A 1 355 ? 12.462 -21.125 -3.345 1.00 91.06 355 GLN A N 1
ATOM 2727 C CA . GLN A 1 355 ? 13.542 -22.071 -3.072 1.00 91.06 355 GLN A CA 1
ATOM 2728 C C . GLN A 1 355 ? 13.557 -22.508 -1.602 1.00 91.06 355 GLN A C 1
ATOM 2730 O O . GLN A 1 355 ? 13.755 -23.690 -1.332 1.00 91.06 355 GLN A O 1
ATOM 2735 N N . ALA A 1 356 ? 13.314 -21.581 -0.670 1.00 88.50 356 ALA A N 1
ATOM 2736 C CA . ALA A 1 356 ? 13.210 -21.887 0.753 1.00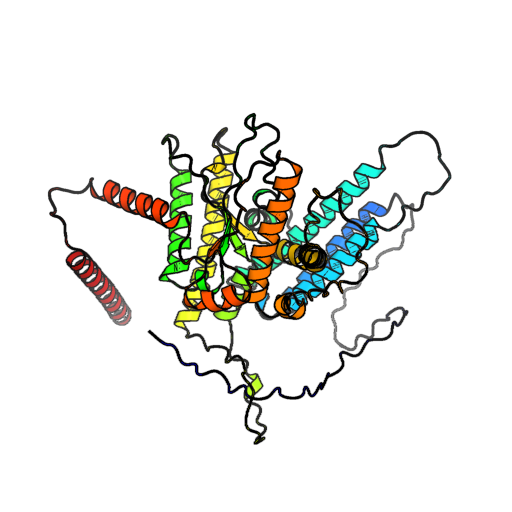 88.50 356 ALA A CA 1
ATOM 2737 C C . ALA A 1 356 ? 12.033 -22.829 1.056 1.00 88.50 356 ALA A C 1
ATOM 2739 O O . ALA A 1 356 ? 12.192 -23.752 1.844 1.00 88.50 356 ALA A O 1
ATOM 2740 N N . LEU A 1 357 ? 10.891 -22.670 0.376 1.00 86.88 357 LEU A N 1
ATOM 2741 C CA . LEU A 1 357 ? 9.751 -23.590 0.510 1.00 86.88 357 LEU A CA 1
ATOM 2742 C C . LEU A 1 357 ? 10.039 -25.002 -0.025 1.00 86.88 357 LEU A C 1
ATOM 2744 O O . LEU A 1 357 ? 9.505 -25.974 0.498 1.00 86.88 357 LEU A O 1
ATOM 2748 N N . CYS A 1 358 ? 10.860 -25.121 -1.073 1.00 83.19 358 CYS A N 1
ATOM 2749 C CA . CYS A 1 358 ? 11.171 -26.407 -1.708 1.00 83.19 358 CYS A CA 1
ATOM 2750 C C . CYS A 1 358 ? 12.327 -27.159 -1.031 1.00 83.19 358 CYS A C 1
ATOM 2752 O O . CYS A 1 358 ? 12.557 -28.324 -1.348 1.00 83.19 358 CYS A O 1
ATOM 2754 N N . ARG A 1 359 ? 13.082 -26.507 -0.139 1.00 76.12 359 ARG A N 1
ATOM 2755 C CA . ARG A 1 359 ? 14.151 -27.133 0.643 1.00 76.12 359 ARG A CA 1
ATOM 2756 C C . ARG A 1 359 ? 13.614 -27.468 2.034 1.00 76.12 359 ARG A C 1
ATOM 2758 O O . ARG A 1 359 ? 13.691 -26.610 2.912 1.00 76.12 359 ARG A O 1
ATOM 2765 N N . PRO A 1 360 ? 13.086 -28.682 2.272 1.00 60.19 360 PRO A N 1
ATOM 2766 C CA . PRO A 1 360 ? 12.826 -29.111 3.637 1.00 60.19 360 PRO A CA 1
ATOM 2767 C C . PRO A 1 360 ? 14.145 -29.043 4.410 1.00 60.19 360 PRO A C 1
ATOM 2769 O O . PRO A 1 360 ? 15.177 -29.505 3.915 1.00 60.19 360 PRO A O 1
ATOM 2772 N N . ALA A 1 361 ? 14.126 -28.409 5.584 1.00 56.38 361 ALA A N 1
ATOM 2773 C CA . ALA A 1 361 ? 15.272 -28.367 6.479 1.00 56.38 361 ALA A CA 1
ATOM 2774 C C . ALA A 1 361 ? 15.724 -29.810 6.720 1.00 56.38 361 ALA A C 1
ATOM 2776 O O . ALA A 1 361 ? 15.012 -30.586 7.355 1.00 56.38 361 ALA A O 1
ATOM 2777 N N . ARG A 1 362 ? 16.862 -30.195 6.132 1.00 54.59 362 ARG A N 1
ATOM 2778 C CA . ARG A 1 362 ? 17.432 -31.526 6.327 1.00 54.59 362 ARG A CA 1
ATOM 2779 C C . ARG A 1 362 ? 17.708 -31.644 7.828 1.00 54.59 362 ARG A C 1
ATOM 2781 O O . ARG A 1 362 ? 18.498 -30.839 8.325 1.00 54.59 362 ARG A O 1
ATOM 2788 N N . PRO A 1 363 ? 17.052 -32.560 8.561 1.00 53.53 363 PRO A N 1
ATOM 2789 C CA . PRO A 1 363 ? 17.305 -32.696 9.984 1.00 53.53 363 PRO A CA 1
ATOM 2790 C C . PRO A 1 363 ? 18.784 -33.041 10.160 1.00 53.53 363 PRO A C 1
ATOM 2792 O O . PRO A 1 363 ? 19.275 -34.015 9.591 1.00 53.53 363 PRO A O 1
ATOM 2795 N N . ALA A 1 364 ? 19.506 -32.210 10.912 1.00 52.75 364 ALA A N 1
ATOM 2796 C CA . ALA A 1 364 ? 20.941 -32.357 11.152 1.00 52.75 364 ALA A CA 1
ATOM 2797 C C . ALA A 1 364 ? 21.288 -33.585 12.023 1.00 52.75 364 ALA A C 1
ATOM 2799 O O . ALA A 1 364 ? 22.453 -33.810 12.333 1.00 52.75 364 ALA A O 1
ATOM 2800 N N . SER A 1 365 ? 20.300 -34.400 12.403 1.00 54.56 365 SER A N 1
ATOM 2801 C CA . SER A 1 365 ? 20.465 -35.582 13.245 1.00 54.56 365 SER A CA 1
ATOM 2802 C C . SER A 1 365 ? 20.051 -36.857 12.503 1.00 54.56 365 SER A C 1
ATOM 2804 O O . SER A 1 365 ? 18.948 -37.370 12.671 1.00 54.56 365 SER A O 1
ATOM 2806 N N . SER A 1 366 ? 20.927 -37.376 11.651 1.00 48.12 366 SER A N 1
ATOM 2807 C CA . SER A 1 366 ? 21.030 -38.824 11.412 1.00 48.12 366 SER A CA 1
ATOM 2808 C C . SER A 1 366 ? 22.342 -39.097 10.685 1.00 48.12 366 SER A C 1
ATOM 2810 O O . SER A 1 366 ? 22.436 -39.052 9.463 1.00 48.12 366 SER A O 1
ATOM 2812 N N . ALA A 1 367 ? 23.385 -39.339 11.479 1.00 55.44 367 ALA A N 1
ATOM 2813 C CA . ALA A 1 367 ? 24.625 -39.953 11.010 1.00 55.44 367 ALA A CA 1
ATOM 2814 C C . ALA A 1 367 ? 24.431 -41.440 10.644 1.00 55.44 367 ALA A C 1
ATOM 2816 O O . ALA A 1 367 ? 25.341 -42.051 10.100 1.00 55.44 367 ALA A O 1
ATOM 2817 N N . ASP A 1 368 ? 23.239 -41.993 10.876 1.00 60.78 368 ASP A N 1
ATOM 2818 C CA . ASP A 1 368 ? 22.851 -43.339 10.483 1.00 60.78 368 ASP A CA 1
ATOM 2819 C C . ASP A 1 368 ? 21.673 -43.271 9.515 1.00 60.78 368 ASP A C 1
ATOM 2821 O O . ASP A 1 368 ? 20.569 -42.882 9.893 1.00 60.78 368 ASP A O 1
ATOM 2825 N N . MET A 1 369 ? 21.920 -43.630 8.258 1.00 51.19 369 MET A N 1
ATOM 2826 C CA . MET A 1 369 ? 21.228 -44.732 7.580 1.00 51.19 369 MET A CA 1
ATOM 2827 C C . MET A 1 369 ? 21.560 -44.715 6.086 1.00 51.19 369 MET A C 1
ATOM 2829 O O . MET A 1 369 ? 21.238 -43.793 5.336 1.00 51.19 369 MET A O 1
ATOM 2833 N N . SER A 1 370 ? 22.251 -45.786 5.716 1.00 52.56 370 SER A N 1
ATOM 2834 C CA . SER A 1 370 ? 22.394 -46.389 4.398 1.00 52.56 370 SER A CA 1
ATOM 2835 C C . SER A 1 370 ? 21.393 -45.946 3.324 1.00 52.56 370 SER A C 1
ATOM 2837 O O . SER A 1 370 ? 20.180 -46.080 3.455 1.00 52.56 370 SER A O 1
ATOM 2839 N N . VAL A 1 371 ? 21.967 -45.503 2.202 1.00 54.06 371 VAL A N 1
ATOM 2840 C CA . VAL A 1 371 ? 21.668 -45.957 0.833 1.00 54.06 371 VAL A CA 1
ATOM 2841 C C . VAL A 1 371 ? 20.305 -46.653 0.681 1.00 54.06 371 VAL A C 1
ATOM 2843 O O . VAL A 1 371 ? 20.215 -47.876 0.606 1.00 54.06 371 VAL A O 1
ATOM 2846 N N . LEU A 1 372 ? 19.241 -45.860 0.579 1.00 50.66 372 LEU A N 1
ATOM 2847 C CA . LEU A 1 372 ? 18.066 -46.235 -0.201 1.00 50.66 372 LEU A CA 1
ATOM 2848 C C . LEU A 1 372 ? 17.908 -45.190 -1.310 1.00 50.66 372 LEU A C 1
ATOM 2850 O O . LEU A 1 372 ? 17.110 -44.254 -1.236 1.00 50.66 372 LEU A O 1
ATOM 2854 N N . GLU A 1 373 ? 18.763 -45.322 -2.326 1.00 53.81 373 GLU A N 1
ATOM 2855 C CA . GLU A 1 373 ? 18.554 -44.709 -3.635 1.00 53.81 373 GLU A CA 1
ATOM 2856 C C . GLU A 1 373 ? 17.234 -45.247 -4.197 1.00 53.81 373 GLU A C 1
ATOM 2858 O O . GLU A 1 373 ? 17.105 -46.442 -4.449 1.00 53.81 373 GLU A O 1
ATOM 2863 N N . GLY A 1 374 ? 16.226 -44.389 -4.356 1.00 50.94 374 GLY A N 1
ATOM 2864 C CA . GLY A 1 374 ? 14.990 -44.788 -5.035 1.00 50.94 374 GLY A CA 1
ATOM 2865 C C . GLY A 1 374 ? 13.720 -44.056 -4.622 1.00 50.94 374 GLY A C 1
ATOM 2866 O O . GLY A 1 374 ? 12.711 -44.198 -5.305 1.00 50.94 374 GLY A O 1
ATOM 2867 N N . SER A 1 375 ? 13.729 -43.251 -3.557 1.00 52.06 375 SER A N 1
ATOM 2868 C CA . SER A 1 375 ? 12.570 -42.401 -3.276 1.00 52.06 375 SER A CA 1
ATOM 2869 C C . SER A 1 375 ? 12.619 -41.187 -4.199 1.00 52.06 375 SER A C 1
ATOM 2871 O O . SER A 1 375 ? 13.378 -40.248 -3.951 1.00 52.06 375 SER A O 1
ATOM 2873 N N . GLU A 1 376 ? 11.857 -41.243 -5.297 1.00 56.50 376 GLU A N 1
ATOM 2874 C CA . GLU A 1 376 ? 11.504 -40.089 -6.122 1.00 56.50 376 GLU A CA 1
ATOM 2875 C C . GLU A 1 376 ? 11.063 -38.965 -5.185 1.00 56.50 376 GLU A C 1
ATOM 2877 O O . GLU A 1 376 ? 9.936 -38.948 -4.686 1.00 56.50 376 GLU A O 1
ATOM 2882 N N . ALA A 1 377 ? 11.977 -38.039 -4.893 1.00 56.59 377 ALA A N 1
ATOM 2883 C CA . ALA A 1 377 ? 11.666 -36.833 -4.160 1.00 56.59 377 ALA A CA 1
ATOM 2884 C C . ALA A 1 377 ? 10.657 -36.071 -5.016 1.00 56.59 377 ALA A C 1
ATOM 2886 O O . ALA A 1 377 ? 11.038 -35.364 -5.951 1.00 56.59 377 ALA A O 1
ATOM 2887 N N . ALA A 1 378 ? 9.369 -36.298 -4.744 1.00 58.62 378 ALA A N 1
ATOM 2888 C CA . ALA A 1 378 ? 8.263 -35.646 -5.408 1.00 58.62 378 ALA A CA 1
ATOM 2889 C C . ALA A 1 378 ? 8.558 -34.151 -5.366 1.00 58.62 378 ALA A C 1
ATOM 2891 O O . ALA A 1 378 ? 8.553 -33.537 -4.299 1.00 58.62 378 ALA A O 1
ATOM 2892 N N . SER A 1 379 ? 8.926 -33.592 -6.518 1.00 63.50 379 SER A N 1
ATOM 2893 C CA . SER A 1 379 ? 9.261 -32.185 -6.627 1.00 63.50 379 SER A CA 1
ATOM 2894 C C . SER A 1 379 ? 7.989 -31.418 -6.297 1.00 63.50 379 SER A C 1
ATOM 2896 O O . SER A 1 379 ? 7.051 -31.350 -7.090 1.00 63.50 379 SER A O 1
ATOM 2898 N N . ILE A 1 380 ? 7.904 -30.920 -5.062 1.00 76.25 380 ILE A N 1
ATOM 2899 C CA . ILE A 1 380 ? 6.749 -30.158 -4.606 1.00 76.25 380 ILE A CA 1
ATOM 2900 C C . ILE A 1 380 ? 6.765 -28.873 -5.425 1.00 76.25 380 ILE A C 1
ATOM 2902 O O . ILE A 1 380 ? 7.531 -27.948 -5.158 1.00 76.25 380 ILE A O 1
ATOM 2906 N N . SER A 1 381 ? 5.956 -28.840 -6.484 1.00 81.19 381 SER A N 1
ATOM 2907 C CA . SER A 1 381 ? 5.804 -27.648 -7.303 1.00 81.19 381 SER A CA 1
ATOM 2908 C C . SER A 1 381 ? 5.317 -26.512 -6.402 1.00 81.19 381 SER A C 1
ATOM 2910 O O . SER A 1 381 ? 4.370 -26.731 -5.635 1.00 81.19 381 SER A O 1
ATOM 2912 N N . PRO A 1 382 ? 5.911 -25.309 -6.480 1.00 85.19 382 PRO A N 1
ATOM 2913 C CA . PRO A 1 382 ? 5.473 -24.200 -5.651 1.00 85.19 382 PRO A CA 1
ATOM 2914 C C . PRO A 1 382 ? 3.984 -23.910 -5.904 1.00 85.19 382 PRO A C 1
ATOM 2916 O O . PRO A 1 382 ? 3.518 -24.051 -7.042 1.00 85.19 382 PRO A O 1
ATOM 2919 N N . PRO A 1 383 ? 3.230 -23.483 -4.875 1.00 90.25 383 PRO A N 1
ATOM 2920 C CA . PRO A 1 383 ? 1.825 -23.128 -5.020 1.00 90.25 383 PRO A CA 1
ATOM 2921 C C . PRO A 1 383 ? 1.578 -22.197 -6.213 1.00 90.25 383 PRO A C 1
ATOM 2923 O O . PRO A 1 383 ? 2.289 -21.210 -6.396 1.00 90.25 383 PRO A O 1
ATOM 2926 N N . ARG A 1 384 ? 0.538 -22.470 -7.014 1.00 92.44 384 ARG A N 1
ATOM 2927 C CA . ARG A 1 384 ? 0.226 -21.684 -8.228 1.00 92.44 384 ARG A CA 1
ATOM 2928 C C . ARG A 1 384 ? 0.004 -20.196 -7.950 1.00 92.44 384 ARG A C 1
ATOM 2930 O O . ARG A 1 384 ? 0.291 -19.373 -8.809 1.00 92.44 384 ARG A O 1
ATOM 2937 N N . TRP A 1 385 ? -0.476 -19.844 -6.760 1.00 94.31 385 TRP A N 1
ATOM 2938 C CA . TRP A 1 385 ? -0.683 -18.448 -6.372 1.00 94.31 385 TRP A CA 1
ATOM 2939 C C . TRP A 1 385 ? 0.636 -17.673 -6.221 1.00 94.31 385 TRP A C 1
ATOM 2941 O O . TRP A 1 385 ? 0.642 -16.453 -6.321 1.00 94.31 385 TRP A O 1
ATOM 2951 N N . LEU A 1 386 ? 1.777 -18.356 -6.075 1.00 95.00 386 LEU A N 1
ATOM 2952 C CA . LEU A 1 386 ? 3.084 -17.702 -6.061 1.00 95.00 386 LEU A CA 1
ATOM 2953 C C . LEU A 1 386 ? 3.546 -17.253 -7.445 1.00 95.00 386 LEU A C 1
ATOM 2955 O O . LEU A 1 386 ? 4.622 -16.669 -7.529 1.00 95.00 386 LEU A O 1
ATOM 2959 N N . LEU A 1 387 ? 2.821 -17.532 -8.535 1.00 95.38 387 LEU A N 1
ATOM 2960 C CA . LEU A 1 387 ? 3.167 -17.038 -9.870 1.00 95.38 387 LEU A CA 1
ATOM 2961 C C . LEU A 1 387 ? 3.220 -15.505 -9.893 1.00 95.38 387 LEU A C 1
ATOM 2963 O O . LEU A 1 387 ? 2.370 -14.833 -9.318 1.00 95.38 387 LEU A O 1
ATOM 2967 N N . LEU A 1 388 ? 4.222 -14.950 -10.583 1.00 95.31 388 LEU A N 1
ATOM 2968 C CA . LEU A 1 388 ? 4.432 -13.501 -10.616 1.00 95.31 388 LEU A CA 1
ATOM 2969 C C . LEU A 1 388 ? 3.233 -12.763 -11.227 1.00 95.31 388 LEU A C 1
ATOM 2971 O O . LEU A 1 388 ? 2.853 -11.715 -10.721 1.00 95.31 388 LEU A O 1
ATOM 2975 N N . SER A 1 389 ? 2.598 -13.339 -12.252 1.00 94.44 389 SER A N 1
ATOM 2976 C CA . SER A 1 389 ? 1.362 -12.800 -12.829 1.00 94.44 389 SER A CA 1
ATOM 2977 C C . SER A 1 389 ? 0.254 -12.684 -11.781 1.00 94.44 389 SER A C 1
ATOM 2979 O O . SER A 1 389 ? -0.320 -11.612 -11.621 1.00 94.44 389 SER A O 1
ATOM 2981 N N . CYS A 1 390 ? 0.032 -13.734 -10.982 1.00 95.31 390 CYS A N 1
ATOM 2982 C CA . CYS A 1 390 ? -0.956 -13.720 -9.904 1.00 95.31 390 CYS A CA 1
ATOM 2983 C C . CYS A 1 390 ? -0.646 -12.641 -8.860 1.00 95.31 390 CYS A C 1
ATOM 2985 O O . CYS A 1 390 ? -1.551 -11.944 -8.418 1.00 95.31 390 CYS A O 1
ATOM 2987 N N . LEU A 1 391 ? 0.627 -12.458 -8.497 1.00 95.81 391 LEU A N 1
ATOM 2988 C CA . LEU A 1 391 ? 1.039 -11.410 -7.560 1.00 95.81 391 LEU A CA 1
ATOM 2989 C C . LEU A 1 391 ? 0.822 -10.005 -8.136 1.00 95.81 391 LEU A C 1
ATOM 2991 O O . LEU A 1 391 ? 0.395 -9.107 -7.414 1.00 95.81 391 LEU A O 1
ATOM 2995 N N . CYS A 1 392 ? 1.084 -9.794 -9.426 1.00 94.81 392 CYS A N 1
ATOM 2996 C CA . CYS A 1 392 ? 0.884 -8.502 -10.084 1.00 94.81 392 CYS A CA 1
ATOM 2997 C C . CYS A 1 392 ? -0.599 -8.161 -10.308 1.00 94.81 392 CYS A C 1
ATOM 2999 O O . CYS A 1 392 ? -0.954 -6.982 -10.283 1.00 94.81 392 CYS A O 1
ATOM 3001 N N . GLU A 1 393 ? -1.459 -9.164 -10.484 1.00 93.31 393 GLU A N 1
ATOM 3002 C CA . GLU A 1 393 ? -2.882 -8.992 -10.803 1.00 93.31 393 GLU A CA 1
ATOM 3003 C C . GLU A 1 393 ? -3.778 -8.987 -9.560 1.00 93.31 393 GLU A C 1
ATOM 3005 O O . GLU A 1 393 ? -4.660 -8.137 -9.441 1.00 93.31 393 GLU A O 1
ATOM 3010 N N . ASP A 1 394 ? -3.536 -9.894 -8.611 1.00 95.44 394 ASP A N 1
ATOM 3011 C CA . ASP A 1 394 ? -4.394 -10.099 -7.449 1.00 95.44 394 ASP A CA 1
ATOM 3012 C C . ASP A 1 394 ? -3.757 -9.579 -6.155 1.00 95.44 394 ASP A C 1
ATOM 3014 O O . ASP A 1 394 ? -2.801 -10.142 -5.612 1.00 95.44 394 ASP A O 1
ATOM 3018 N N . THR A 1 395 ? -4.355 -8.524 -5.604 1.00 95.25 395 THR A N 1
ATOM 3019 C CA . THR A 1 395 ? -3.939 -7.920 -4.338 1.00 95.25 395 THR A CA 1
ATOM 3020 C C . THR A 1 395 ? -4.018 -8.893 -3.161 1.00 95.25 395 THR A C 1
ATOM 3022 O O . THR A 1 395 ? -3.123 -8.872 -2.324 1.00 95.25 395 THR A O 1
ATOM 3025 N N . SER A 1 396 ? -5.010 -9.785 -3.075 1.00 96.50 396 SER A N 1
ATOM 3026 C CA . SER A 1 396 ? -5.080 -10.747 -1.958 1.00 96.50 396 SER A CA 1
ATOM 3027 C C . SER A 1 396 ? -3.920 -11.739 -2.008 1.00 96.50 396 SER A C 1
ATOM 3029 O O . SER A 1 396 ? -3.276 -12.003 -0.992 1.00 96.50 396 SER A O 1
ATOM 3031 N N . THR A 1 397 ? -3.604 -12.234 -3.205 1.00 97.00 397 THR A N 1
ATOM 3032 C CA . THR A 1 397 ? -2.454 -13.112 -3.446 1.00 97.00 397 THR A CA 1
ATOM 3033 C C . THR A 1 397 ? -1.135 -12.413 -3.098 1.00 97.00 397 THR A C 1
ATOM 3035 O O . THR A 1 397 ? -0.275 -12.983 -2.423 1.00 97.00 397 THR A O 1
ATOM 3038 N N . ARG A 1 398 ? -1.003 -11.138 -3.471 1.00 96.94 398 ARG A N 1
ATOM 3039 C CA . ARG A 1 398 ? 0.152 -10.294 -3.139 1.00 96.94 398 ARG A CA 1
ATOM 3040 C C . ARG A 1 398 ? 0.318 -10.052 -1.638 1.00 96.94 398 ARG A C 1
ATOM 3042 O O . ARG A 1 398 ? 1.421 -10.167 -1.117 1.00 96.94 398 ARG A O 1
ATOM 3049 N N . LEU A 1 399 ? -0.771 -9.769 -0.929 1.00 97.12 399 LEU A N 1
ATOM 3050 C CA . LEU A 1 399 ? -0.756 -9.560 0.521 1.00 97.12 399 LEU A CA 1
ATOM 3051 C C . LEU A 1 399 ? -0.403 -10.838 1.279 1.00 97.12 399 LEU A C 1
ATOM 3053 O O . LEU A 1 399 ? 0.369 -10.785 2.237 1.00 97.12 399 LEU A O 1
ATOM 3057 N N . ALA A 1 400 ? -0.907 -11.987 0.819 1.00 97.00 400 ALA A N 1
ATOM 3058 C CA . ALA A 1 400 ? -0.506 -13.279 1.358 1.00 97.00 400 ALA A CA 1
ATOM 3059 C C . ALA A 1 400 ? 0.998 -13.499 1.204 1.00 97.00 400 ALA A C 1
ATOM 3061 O O . ALA A 1 400 ? 1.679 -13.839 2.172 1.00 97.00 400 ALA A O 1
ATOM 3062 N N . TYR A 1 401 ? 1.529 -13.220 0.014 1.00 97.31 401 TYR A N 1
ATOM 3063 C CA . TYR A 1 401 ? 2.962 -13.278 -0.237 1.00 97.31 401 TYR A CA 1
ATOM 3064 C C . TYR A 1 401 ? 3.769 -12.363 0.695 1.00 97.31 401 TYR A C 1
ATOM 3066 O O . TYR A 1 401 ? 4.778 -12.804 1.247 1.00 97.31 401 TYR A O 1
ATOM 3074 N N . TYR A 1 402 ? 3.330 -11.122 0.925 1.00 96.19 402 TYR A N 1
ATOM 3075 C CA . TYR A 1 402 ? 4.017 -10.213 1.846 1.00 96.19 402 TYR A CA 1
ATOM 3076 C C . TYR A 1 402 ? 4.015 -10.725 3.282 1.00 96.19 402 TYR A C 1
ATOM 3078 O O . TYR A 1 402 ? 5.074 -10.753 3.902 1.00 96.19 402 TYR A O 1
ATOM 3086 N N . ALA A 1 403 ? 2.876 -11.189 3.801 1.00 95.81 403 ALA A N 1
ATOM 3087 C CA . ALA A 1 403 ? 2.801 -11.741 5.153 1.00 95.81 403 ALA A CA 1
ATOM 3088 C C . ALA A 1 403 ? 3.757 -12.934 5.337 1.00 95.81 403 ALA A C 1
ATOM 3090 O O . ALA A 1 403 ? 4.524 -12.978 6.303 1.00 95.81 403 ALA A O 1
ATOM 3091 N N . HIS A 1 404 ? 3.774 -13.852 4.368 1.00 94.56 404 HIS A N 1
ATOM 3092 C CA . HIS A 1 404 ? 4.677 -15.003 4.356 1.00 94.56 404 HIS A CA 1
ATOM 3093 C C . HIS A 1 404 ? 6.152 -14.599 4.274 1.00 94.56 404 HIS A C 1
ATOM 3095 O O . HIS A 1 404 ? 6.971 -15.082 5.052 1.00 94.56 404 HIS A O 1
ATOM 3101 N N . THR A 1 405 ? 6.498 -13.683 3.368 1.00 93.56 405 THR A N 1
ATOM 3102 C CA . THR A 1 405 ? 7.887 -13.246 3.155 1.00 93.56 405 THR A CA 1
ATOM 3103 C C . THR A 1 405 ? 8.421 -12.467 4.355 1.00 93.56 405 THR A C 1
ATOM 3105 O O . THR A 1 405 ? 9.574 -12.642 4.742 1.00 93.56 405 THR A O 1
ATOM 3108 N N . LEU A 1 406 ? 7.589 -11.631 4.982 1.00 91.69 406 LEU A N 1
ATOM 3109 C CA . LEU A 1 406 ? 7.941 -10.906 6.203 1.00 91.69 406 LEU A CA 1
ATOM 3110 C C . LEU A 1 406 ? 8.169 -11.863 7.381 1.00 91.69 406 LEU A C 1
ATOM 3112 O O . LEU A 1 406 ? 9.148 -11.703 8.109 1.00 91.69 406 LEU A O 1
ATOM 3116 N N . SER A 1 407 ? 7.313 -12.879 7.547 1.00 91.69 407 SER A N 1
ATOM 3117 C CA . SER A 1 407 ? 7.503 -13.910 8.576 1.00 91.69 407 SER A CA 1
ATOM 3118 C C . SER A 1 407 ? 8.778 -14.722 8.325 1.00 91.69 407 SER A C 1
ATOM 3120 O O . SER A 1 407 ? 9.599 -14.865 9.229 1.00 91.69 407 SER A O 1
ATOM 3122 N N . TRP A 1 408 ? 9.015 -15.146 7.080 1.00 90.69 408 TRP A N 1
ATOM 3123 C CA . TRP A 1 408 ? 10.228 -15.864 6.682 1.00 90.69 408 TRP A CA 1
ATOM 3124 C C . TRP A 1 408 ? 11.508 -15.050 6.927 1.00 90.69 408 TRP A C 1
ATOM 3126 O O . TRP A 1 408 ? 12.455 -15.549 7.532 1.00 90.69 408 TRP A O 1
ATOM 3136 N N . ARG A 1 409 ? 11.538 -13.768 6.535 1.00 89.00 409 ARG A N 1
ATOM 3137 C CA . ARG A 1 409 ? 12.689 -12.883 6.796 1.00 89.00 409 ARG A CA 1
ATOM 3138 C C . ARG A 1 409 ? 12.945 -12.688 8.293 1.00 89.00 409 ARG A C 1
ATOM 3140 O O . ARG A 1 409 ? 14.102 -12.617 8.699 1.00 89.00 409 ARG A O 1
ATOM 3147 N N . ARG A 1 410 ? 11.893 -12.615 9.116 1.00 86.00 410 ARG A N 1
ATOM 3148 C CA . ARG A 1 410 ? 12.034 -12.557 10.581 1.00 86.00 410 ARG A CA 1
ATOM 3149 C C . ARG A 1 410 ? 12.637 -13.837 11.144 1.00 86.00 410 ARG A C 1
ATOM 3151 O O . ARG A 1 410 ? 13.576 -13.747 11.924 1.00 86.00 410 ARG A O 1
ATOM 3158 N N . GLN A 1 411 ? 12.153 -14.994 10.696 1.00 86.31 411 GLN A N 1
ATOM 3159 C CA . GLN A 1 411 ? 12.680 -16.298 11.104 1.00 86.31 411 GLN A CA 1
ATOM 3160 C C . GLN A 1 411 ? 14.170 -16.447 10.767 1.00 86.31 411 GLN A C 1
ATOM 3162 O O . GLN A 1 411 ? 14.949 -16.879 11.614 1.00 86.31 411 GLN A O 1
ATOM 3167 N N . LEU A 1 412 ? 14.581 -16.027 9.564 1.00 84.69 412 LEU A N 1
ATOM 3168 C CA . LEU A 1 412 ? 15.990 -16.049 9.156 1.00 84.69 412 LEU A CA 1
ATOM 3169 C C . LEU A 1 412 ? 16.880 -15.217 10.088 1.00 84.69 412 LEU A C 1
ATOM 3171 O O . LEU A 1 412 ? 17.971 -15.649 10.454 1.00 84.69 412 LEU A O 1
ATOM 3175 N N . ARG A 1 413 ? 16.412 -14.039 10.509 1.00 82.25 413 ARG A N 1
ATOM 3176 C CA . ARG A 1 413 ? 17.169 -13.171 11.421 1.00 82.25 413 ARG A CA 1
ATOM 3177 C C . ARG A 1 413 ? 17.242 -13.731 12.831 1.00 82.25 413 ARG A C 1
ATOM 3179 O O . ARG A 1 413 ? 18.315 -13.711 13.422 1.00 82.25 413 ARG A O 1
ATOM 3186 N N . SER A 1 414 ? 16.140 -14.274 13.351 1.00 78.62 414 SER A N 1
ATOM 3187 C CA . SER A 1 414 ? 16.159 -14.921 14.666 1.00 78.62 414 SER A CA 1
ATOM 3188 C C . SER A 1 414 ? 17.086 -16.137 14.684 1.00 78.62 414 SER A C 1
ATOM 3190 O O . SER A 1 414 ? 17.787 -16.337 15.668 1.00 78.62 414 SER A O 1
ATOM 3192 N N . SER A 1 415 ? 17.162 -16.905 13.587 1.00 77.88 415 SER A N 1
ATOM 3193 C CA . SER A 1 415 ? 18.065 -18.062 13.507 1.00 77.88 415 SER A CA 1
ATOM 3194 C C . SER A 1 415 ? 19.549 -17.699 13.436 1.00 77.88 415 SER A C 1
ATOM 3196 O O . SER A 1 415 ? 20.382 -18.515 13.809 1.00 77.88 415 SER A O 1
ATOM 3198 N N . ALA A 1 416 ? 19.891 -16.497 12.961 1.00 78.12 416 ALA A N 1
ATOM 3199 C CA . ALA A 1 416 ? 21.283 -16.060 12.875 1.00 78.12 416 ALA A CA 1
ATOM 3200 C C . ALA A 1 416 ? 21.853 -15.637 14.241 1.00 78.12 416 ALA A C 1
ATOM 3202 O O . ALA A 1 416 ? 23.052 -15.768 14.465 1.00 78.12 416 ALA A O 1
ATOM 3203 N N . ASN A 1 417 ? 20.996 -15.146 15.145 1.00 68.69 417 ASN A N 1
ATOM 3204 C CA . ASN A 1 417 ? 21.428 -14.422 16.343 1.00 68.69 417 ASN A CA 1
ATOM 3205 C C . ASN A 1 417 ? 21.131 -15.133 17.676 1.00 68.69 417 ASN A C 1
ATOM 3207 O O . ASN A 1 417 ? 21.652 -14.693 18.698 1.00 68.69 417 ASN A O 1
ATOM 3211 N N . ALA A 1 418 ? 20.315 -16.195 17.706 1.00 62.72 418 ALA A N 1
ATOM 3212 C CA . ALA A 1 418 ? 19.880 -16.826 18.956 1.00 62.72 418 ALA A CA 1
ATOM 3213 C C . ALA A 1 418 ? 20.335 -18.297 19.089 1.00 62.72 418 ALA A C 1
ATOM 3215 O O . ALA A 1 418 ? 20.233 -19.055 18.120 1.00 62.72 418 ALA A O 1
ATOM 3216 N N . PRO A 1 419 ? 20.779 -18.745 20.286 1.00 62.59 419 PRO A N 1
ATOM 3217 C CA . PRO A 1 419 ? 20.858 -20.170 20.602 1.00 62.59 419 PRO A CA 1
ATOM 3218 C C . PRO A 1 419 ? 19.451 -20.779 20.515 1.00 62.59 419 PRO A C 1
ATOM 3220 O O . PRO A 1 419 ? 18.474 -20.081 20.771 1.00 62.59 419 PRO A O 1
ATOM 3223 N N . ALA A 1 420 ? 19.359 -22.055 20.129 1.00 59.00 420 ALA A N 1
ATOM 3224 C CA . ALA A 1 420 ? 18.143 -22.791 19.755 1.00 59.00 420 ALA A CA 1
ATOM 3225 C C . ALA A 1 420 ? 17.094 -22.959 20.880 1.00 59.00 420 ALA A C 1
ATOM 3227 O O . ALA A 1 420 ? 16.703 -24.069 21.228 1.00 59.00 420 ALA A O 1
ATOM 3228 N N . ILE A 1 421 ? 16.633 -21.860 21.466 1.00 59.44 421 ILE A N 1
ATOM 3229 C CA . ILE A 1 421 ? 15.478 -21.811 22.350 1.00 59.44 421 ILE A CA 1
ATOM 3230 C C . ILE A 1 421 ? 14.245 -21.824 21.444 1.00 59.44 421 ILE A C 1
ATOM 3232 O O . ILE A 1 421 ? 14.203 -21.095 20.451 1.00 59.44 421 ILE A O 1
ATOM 3236 N N . GLU A 1 422 ? 13.267 -22.671 21.773 1.00 61.25 422 GLU A N 1
ATOM 3237 C CA . GLU A 1 422 ? 11.975 -22.839 21.089 1.00 61.25 422 GLU A CA 1
ATOM 3238 C C . GLU A 1 422 ? 11.125 -21.554 21.131 1.00 61.25 422 GLU A C 1
ATOM 3240 O O . GLU A 1 422 ? 10.060 -21.486 21.743 1.00 61.25 422 GLU A O 1
ATOM 3245 N N . ALA A 1 423 ? 11.590 -20.485 20.490 1.00 61.25 423 ALA A N 1
ATOM 3246 C CA . ALA A 1 423 ? 10.808 -19.280 20.315 1.00 61.25 423 ALA A CA 1
ATOM 3247 C C . ALA A 1 423 ? 9.671 -19.588 19.336 1.00 61.25 423 ALA A C 1
ATOM 3249 O O . ALA A 1 423 ? 9.899 -19.996 18.192 1.00 61.25 423 ALA A O 1
ATOM 3250 N N . ALA A 1 424 ? 8.433 -19.392 19.795 1.00 64.19 424 ALA A N 1
ATOM 3251 C CA . ALA A 1 424 ? 7.251 -19.551 18.964 1.00 64.19 424 ALA A CA 1
ATOM 3252 C C . ALA A 1 424 ? 7.399 -18.722 17.670 1.00 64.19 424 ALA A C 1
ATOM 3254 O O . ALA A 1 424 ? 7.852 -17.574 17.717 1.00 64.19 424 ALA A O 1
ATOM 3255 N N . PRO A 1 425 ? 7.023 -19.271 16.501 1.00 70.06 425 PRO A N 1
ATOM 3256 C CA . PRO A 1 425 ? 7.201 -18.584 15.233 1.00 70.06 425 PRO A CA 1
ATOM 3257 C C . PRO A 1 425 ? 6.457 -17.244 15.240 1.00 70.06 425 PRO A C 1
ATOM 3259 O O . PRO A 1 425 ? 5.240 -17.192 15.426 1.00 70.06 425 PRO A O 1
ATOM 3262 N N . PHE A 1 426 ? 7.190 -16.155 14.994 1.00 74.38 426 PHE A N 1
ATOM 3263 C CA . PHE A 1 426 ? 6.628 -14.812 14.862 1.00 74.38 426 PHE A CA 1
ATOM 3264 C C . PHE A 1 426 ? 5.772 -14.718 13.590 1.00 74.38 426 PHE A C 1
ATOM 3266 O O . PHE A 1 426 ? 6.246 -14.360 12.504 1.00 74.38 426 PHE A O 1
ATOM 3273 N N . ALA A 1 427 ? 4.495 -15.066 13.717 1.00 84.31 427 ALA A N 1
ATOM 3274 C CA . ALA A 1 427 ? 3.529 -14.957 12.638 1.00 84.31 427 ALA A CA 1
ATOM 3275 C C . ALA A 1 427 ? 3.109 -13.492 12.452 1.00 84.31 427 ALA A C 1
ATOM 3277 O O . ALA A 1 427 ? 2.628 -12.844 13.382 1.00 84.31 427 ALA A O 1
ATOM 3278 N N . VAL A 1 428 ? 3.258 -12.973 11.230 1.00 92.81 428 VAL A N 1
ATOM 3279 C CA . VAL A 1 428 ? 2.690 -11.672 10.852 1.00 92.81 428 VAL A CA 1
ATOM 3280 C C . VAL A 1 428 ? 1.173 -11.784 10.899 1.00 92.81 428 VAL A C 1
ATOM 3282 O O . VAL A 1 428 ? 0.586 -12.683 10.295 1.00 92.81 428 VAL A O 1
ATOM 3285 N N . ARG A 1 429 ? 0.535 -10.877 11.632 1.00 94.88 429 ARG A N 1
ATOM 3286 C CA . ARG A 1 429 ? -0.916 -10.823 11.755 1.00 94.88 429 ARG A CA 1
ATOM 3287 C C . ARG A 1 429 ? -1.496 -10.113 10.540 1.00 94.88 429 ARG A C 1
ATOM 3289 O O . ARG A 1 429 ? -1.024 -9.040 10.195 1.00 94.88 429 ARG A O 1
ATOM 3296 N N . VAL A 1 430 ? -2.521 -10.661 9.903 1.00 96.88 430 VAL A N 1
ATOM 3297 C CA . VAL A 1 430 ? -3.190 -10.015 8.765 1.00 96.88 430 VAL A CA 1
ATOM 3298 C C . VAL A 1 430 ? -4.555 -9.500 9.211 1.00 96.88 430 VAL A C 1
ATOM 3300 O O . VAL A 1 430 ? -5.437 -10.282 9.574 1.00 96.88 430 VAL A O 1
ATOM 3303 N N . LEU A 1 431 ? -4.719 -8.176 9.187 1.00 97.06 431 LEU A N 1
ATOM 3304 C CA . LEU A 1 431 ? -5.969 -7.500 9.513 1.00 97.06 431 LEU A CA 1
ATOM 3305 C C . LEU A 1 431 ? -6.895 -7.535 8.295 1.00 97.06 431 LEU A C 1
ATOM 3307 O O . LEU A 1 431 ? -6.637 -6.880 7.281 1.00 97.06 431 LEU A O 1
ATOM 3311 N N . SER A 1 432 ? -7.950 -8.342 8.385 1.00 96.75 432 SER A N 1
ATOM 3312 C CA . SER A 1 432 ? -8.904 -8.604 7.305 1.00 96.75 432 SER A CA 1
ATOM 3313 C C . SER A 1 432 ? -10.315 -8.835 7.847 1.00 96.75 432 SER A C 1
ATOM 3315 O O . SER A 1 432 ? -10.461 -9.397 8.939 1.00 96.75 432 SER A O 1
ATOM 3317 N N . PRO A 1 433 ? -11.354 -8.424 7.10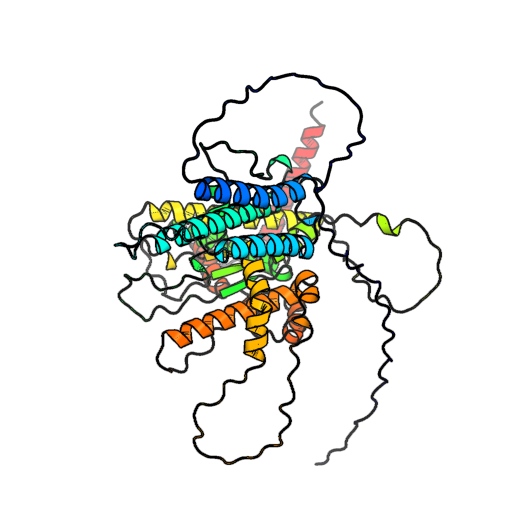5 1.00 95.94 433 PRO A N 1
ATOM 3318 C CA . PRO A 1 433 ? -12.733 -8.715 7.474 1.00 95.94 433 PRO A CA 1
ATOM 3319 C C . PRO A 1 433 ? -13.022 -10.214 7.334 1.00 95.94 433 PRO A C 1
ATOM 3321 O O . PRO A 1 433 ? -12.423 -10.875 6.480 1.00 95.94 433 PRO A O 1
ATOM 3324 N N . ALA A 1 434 ? -13.952 -10.767 8.127 1.00 95.12 434 ALA A N 1
ATOM 3325 C CA . ALA A 1 434 ? -14.297 -12.195 8.060 1.00 95.12 434 ALA A CA 1
ATOM 3326 C C . ALA A 1 434 ? -14.662 -12.676 6.648 1.00 95.12 434 ALA A C 1
ATOM 3328 O O . ALA A 1 434 ? -14.367 -13.820 6.292 1.00 95.12 434 ALA A O 1
ATOM 3329 N N . SER A 1 435 ? -15.249 -11.802 5.827 1.00 94.62 435 SER A N 1
ATOM 3330 C CA . SER A 1 435 ? -15.598 -12.089 4.432 1.00 94.62 435 SER A CA 1
ATOM 3331 C C . SER A 1 435 ? -14.390 -12.477 3.566 1.00 94.62 435 SER A C 1
ATOM 3333 O O . SER A 1 435 ? -14.538 -13.250 2.622 1.00 94.62 435 SER A O 1
ATOM 3335 N N . GLU A 1 436 ? -13.182 -12.016 3.901 1.00 95.56 436 GLU A N 1
ATOM 3336 C CA . GLU A 1 436 ? -11.949 -12.341 3.175 1.00 95.56 436 GLU A CA 1
ATOM 3337 C C . GLU A 1 436 ? -11.193 -13.540 3.774 1.00 95.56 436 GLU A C 1
ATOM 3339 O O . GLU A 1 436 ? -10.283 -14.080 3.138 1.00 95.56 436 GLU A O 1
ATOM 3344 N N . HIS A 1 437 ? -11.560 -14.014 4.973 1.00 96.44 437 HIS A N 1
ATOM 3345 C CA . HIS A 1 437 ? -10.772 -15.032 5.681 1.00 96.44 437 HIS A CA 1
ATOM 3346 C C . HIS A 1 437 ? -10.694 -16.353 4.921 1.00 96.44 437 HIS A C 1
ATOM 3348 O O . HIS A 1 437 ? -9.627 -16.957 4.854 1.00 96.44 437 HIS A O 1
ATOM 3354 N N . ALA A 1 438 ? -11.798 -16.808 4.323 1.00 96.62 438 ALA A N 1
ATOM 3355 C CA . ALA A 1 438 ? -11.803 -18.039 3.530 1.00 96.62 438 ALA A CA 1
ATOM 3356 C C . ALA A 1 438 ? -10.825 -17.950 2.346 1.00 96.62 438 ALA A C 1
ATOM 3358 O O . ALA A 1 438 ? -10.069 -18.886 2.082 1.00 96.62 438 ALA A O 1
ATOM 3359 N N . ARG A 1 439 ? -10.775 -16.788 1.683 1.00 96.50 439 ARG A N 1
ATOM 3360 C CA . ARG A 1 439 ? -9.859 -16.532 0.569 1.00 96.50 439 ARG A CA 1
ATOM 3361 C C . ARG A 1 439 ? -8.400 -16.575 1.019 1.00 96.50 439 ARG A C 1
ATOM 3363 O O . ARG A 1 439 ? -7.590 -17.216 0.360 1.00 96.50 439 ARG A O 1
ATOM 3370 N N . PHE A 1 440 ? -8.064 -15.946 2.142 1.00 97.12 440 PHE A N 1
ATOM 3371 C CA . PHE A 1 440 ? -6.697 -15.967 2.665 1.00 97.12 440 PHE A CA 1
ATOM 3372 C C . PHE A 1 440 ? -6.274 -17.335 3.217 1.00 97.12 440 PHE A C 1
ATOM 3374 O O . PHE A 1 440 ? -5.117 -17.721 3.045 1.00 97.12 440 PHE A O 1
ATOM 3381 N N . ARG A 1 441 ? -7.196 -18.119 3.790 1.00 96.50 441 ARG A N 1
ATOM 3382 C CA . ARG A 1 441 ? -6.922 -19.512 4.189 1.00 96.50 441 ARG A CA 1
ATOM 3383 C C . ARG A 1 441 ? -6.563 -20.390 2.989 1.00 96.50 441 ARG A C 1
ATOM 3385 O O . ARG A 1 441 ? -5.649 -21.202 3.094 1.00 96.50 441 ARG A O 1
ATOM 3392 N N . ASN A 1 442 ? -7.186 -20.166 1.828 1.00 95.94 442 ASN A N 1
ATOM 3393 C CA . ASN A 1 442 ? -6.814 -20.845 0.576 1.00 95.94 442 ASN A CA 1
ATOM 3394 C C . ASN A 1 442 ? -5.403 -20.470 0.075 1.00 95.94 442 ASN A C 1
ATOM 3396 O O . ASN A 1 442 ? -4.828 -21.187 -0.741 1.00 95.94 442 ASN A O 1
ATOM 3400 N N . LEU A 1 443 ? -4.839 -19.363 0.569 1.00 96.00 443 LEU A N 1
ATOM 3401 C CA . LEU A 1 443 ? -3.464 -18.908 0.324 1.00 96.00 443 LEU A CA 1
ATOM 3402 C C . LEU A 1 443 ? -2.517 -19.278 1.485 1.00 96.00 443 LEU A C 1
ATOM 3404 O O . LEU A 1 443 ? -1.431 -18.711 1.628 1.00 96.00 443 LEU A O 1
ATOM 3408 N N . SER A 1 444 ? -2.936 -20.220 2.334 1.00 94.56 444 SER A N 1
ATOM 3409 C CA . SER A 1 444 ? -2.188 -20.718 3.493 1.00 94.56 444 SER A CA 1
ATOM 3410 C C . SER A 1 444 ? -1.873 -19.656 4.555 1.00 94.56 444 SER A C 1
ATOM 3412 O O . SER A 1 444 ? -0.889 -19.786 5.281 1.00 94.56 444 SER A O 1
ATOM 3414 N N . LEU A 1 445 ? -2.682 -18.595 4.664 1.00 93.62 445 LEU A N 1
ATOM 3415 C CA . LEU A 1 445 ? -2.607 -17.659 5.786 1.00 93.62 445 LEU A CA 1
ATOM 3416 C C . LEU A 1 445 ? -3.567 -18.073 6.900 1.00 93.62 445 LEU A C 1
ATOM 3418 O O . LEU A 1 445 ? -4.779 -18.143 6.698 1.00 93.62 445 LEU A O 1
ATOM 3422 N N . PHE A 1 446 ? -3.020 -18.284 8.097 1.00 91.94 446 PHE A N 1
ATOM 3423 C CA . PHE A 1 446 ? -3.796 -18.691 9.274 1.00 91.94 446 PHE A CA 1
ATOM 3424 C C . PHE A 1 446 ? -3.912 -17.593 10.339 1.00 91.94 446 PHE A C 1
ATOM 3426 O O . PHE A 1 446 ? -4.889 -17.569 11.081 1.00 91.94 446 PHE A O 1
ATOM 3433 N N . SER A 1 447 ? -2.969 -16.643 10.387 1.00 93.00 447 SER A N 1
ATOM 3434 C CA . SER A 1 447 ? -3.003 -15.510 11.325 1.00 93.00 447 SER A CA 1
ATOM 3435 C C . SER A 1 447 ? -3.891 -14.376 10.794 1.00 93.00 447 SER A C 1
ATOM 3437 O O . SER A 1 447 ? -3.413 -13.297 10.447 1.00 93.00 447 SER A O 1
ATOM 3439 N N . LEU A 1 448 ? -5.196 -14.640 10.687 1.00 94.31 448 LEU A N 1
ATOM 3440 C CA . LEU A 1 448 ? -6.209 -13.718 10.158 1.00 94.31 448 LEU A CA 1
ATOM 3441 C C . LEU A 1 448 ? -7.075 -13.158 11.278 1.00 94.31 448 LEU A C 1
ATOM 3443 O O . LEU A 1 448 ? -7.581 -13.915 12.105 1.00 94.31 448 LEU A O 1
ATOM 3447 N N . HIS A 1 449 ? -7.246 -11.836 11.311 1.00 94.38 449 HIS A N 1
ATOM 3448 C CA . HIS A 1 449 ? -7.905 -11.165 12.429 1.00 94.38 449 HIS A CA 1
ATOM 3449 C C . HIS A 1 449 ? -8.690 -9.935 11.986 1.00 94.38 449 HIS A C 1
ATOM 3451 O O . HIS A 1 449 ? -8.239 -9.183 11.134 1.00 94.38 449 HIS A O 1
ATOM 3457 N N . GLU A 1 450 ? -9.834 -9.685 12.617 1.00 92.31 450 GLU A N 1
ATOM 3458 C CA . GLU A 1 450 ? -10.644 -8.480 12.361 1.00 92.31 450 GLU A CA 1
ATOM 3459 C C . GLU A 1 450 ? -10.231 -7.281 13.226 1.00 92.31 450 GLU A C 1
ATOM 3461 O O . GLU A 1 450 ? -10.667 -6.151 13.008 1.00 92.31 450 GLU A O 1
ATOM 3466 N N . GLN A 1 451 ? -9.441 -7.524 14.272 1.00 89.44 451 GLN A N 1
ATOM 3467 C CA . GLN A 1 451 ? -9.119 -6.534 15.292 1.00 89.44 451 GLN A CA 1
ATOM 3468 C C . GLN A 1 451 ? -7.614 -6.446 15.491 1.00 89.44 451 GLN A C 1
ATOM 3470 O O . GLN A 1 451 ? -6.956 -7.472 15.643 1.00 89.44 451 GLN A O 1
ATOM 3475 N N . SER A 1 452 ? -7.091 -5.224 15.559 1.00 84.94 452 SER A N 1
ATOM 3476 C CA . SER A 1 452 ? -5.717 -4.968 15.993 1.00 84.94 452 SER A CA 1
ATOM 3477 C C . SER A 1 452 ? -5.515 -5.401 17.448 1.00 84.94 452 SER A C 1
ATOM 3479 O O . SER A 1 452 ? -6.435 -5.328 18.266 1.00 84.94 452 SER A O 1
ATOM 3481 N N . PHE A 1 453 ? -4.298 -5.815 17.801 1.00 81.19 453 PHE A N 1
ATOM 3482 C CA . PHE A 1 453 ? -3.894 -6.159 19.169 1.00 81.19 453 PHE A CA 1
ATOM 3483 C C . PHE A 1 453 ? -4.061 -4.944 20.086 1.00 81.19 453 PHE A C 1
ATOM 3485 O O . PHE A 1 453 ? -4.424 -5.065 21.254 1.00 81.19 453 PHE A O 1
ATOM 3492 N N . MET A 1 454 ? -3.927 -3.751 19.504 1.00 78.62 454 MET A N 1
ATOM 3493 C CA . MET A 1 454 ? -4.084 -2.489 20.208 1.00 78.62 454 MET A CA 1
ATOM 3494 C C . MET A 1 454 ? -5.526 -2.009 20.308 1.00 78.62 454 MET A C 1
ATOM 3496 O O . MET A 1 454 ? -5.786 -1.038 21.012 1.00 78.62 454 MET A O 1
ATOM 3500 N N . LYS A 1 455 ? -6.502 -2.687 19.694 1.00 81.38 455 LYS A N 1
ATOM 3501 C CA . LYS A 1 455 ? -7.896 -2.225 19.731 1.00 81.38 455 LYS A CA 1
ATOM 3502 C C . LYS A 1 455 ? -8.420 -2.112 21.165 1.00 81.38 455 LYS A C 1
ATOM 3504 O O . LYS A 1 455 ? -8.894 -1.049 21.556 1.00 81.38 455 LYS A O 1
ATOM 3509 N N . ALA A 1 456 ? -8.304 -3.175 21.959 1.00 77.31 456 ALA A N 1
ATOM 3510 C CA . ALA A 1 456 ? -8.774 -3.188 23.343 1.00 77.31 456 ALA A CA 1
ATOM 3511 C C . ALA A 1 456 ? -8.064 -2.149 24.242 1.00 77.31 456 ALA A C 1
ATOM 3513 O O . ALA A 1 456 ? -8.762 -1.416 24.952 1.00 77.31 456 ALA A O 1
ATOM 3514 N N . PRO A 1 457 ? -6.718 -2.027 24.255 1.00 78.00 457 PRO A N 1
ATOM 3515 C CA . PRO A 1 457 ? -6.058 -0.985 25.044 1.00 78.00 457 PRO A CA 1
ATOM 3516 C C . PRO A 1 457 ? -6.371 0.431 24.536 1.00 78.00 457 PRO A C 1
ATOM 3518 O O . PRO A 1 457 ? -6.638 1.307 25.358 1.00 78.00 457 PRO A O 1
ATOM 3521 N N . LEU A 1 458 ? -6.436 0.668 23.220 1.00 76.75 458 LEU A N 1
ATOM 3522 C CA . LEU A 1 458 ? -6.798 1.983 22.673 1.00 76.75 458 LEU A CA 1
ATOM 3523 C C . LEU A 1 458 ? -8.237 2.372 23.034 1.00 76.75 458 LEU A C 1
ATOM 3525 O O . LEU A 1 458 ? -8.475 3.498 23.466 1.00 76.75 458 LEU A O 1
ATOM 3529 N N . GLN A 1 459 ? -9.186 1.436 22.951 1.00 80.75 459 GLN A N 1
ATOM 3530 C CA . GLN A 1 459 ? -10.572 1.671 23.363 1.00 80.75 459 GLN A CA 1
ATOM 3531 C C . GLN A 1 459 ? -10.687 1.963 24.861 1.00 80.75 459 GLN A C 1
ATOM 3533 O O . GLN A 1 459 ? -11.391 2.896 25.242 1.00 80.75 459 GLN A O 1
ATOM 3538 N N . ARG A 1 460 ? -9.965 1.225 25.715 1.00 81.56 460 ARG A N 1
ATOM 3539 C CA . ARG A 1 460 ? -9.916 1.511 27.159 1.00 81.56 460 ARG A CA 1
ATOM 3540 C C . ARG A 1 460 ? -9.378 2.917 27.435 1.00 81.56 460 ARG A C 1
ATOM 3542 O O . ARG A 1 460 ? -10.005 3.659 28.187 1.00 81.56 460 ARG A O 1
ATOM 3549 N N . ARG A 1 461 ? -8.284 3.319 26.775 1.00 76.62 461 ARG A N 1
ATOM 3550 C CA . ARG A 1 461 ? -7.711 4.677 26.884 1.00 76.62 461 ARG A CA 1
ATOM 3551 C C . ARG A 1 461 ? -8.674 5.760 26.393 1.00 76.62 461 ARG A C 1
ATOM 3553 O O . ARG A 1 461 ? -8.734 6.836 26.983 1.00 76.62 461 ARG A O 1
ATOM 3560 N N . HIS A 1 462 ? -9.418 5.496 25.323 1.00 77.75 462 HIS A N 1
ATOM 3561 C CA . HIS A 1 462 ? -10.436 6.410 24.807 1.00 77.75 462 HIS A CA 1
ATOM 3562 C C . HIS A 1 462 ? -11.590 6.582 25.807 1.00 77.75 462 HIS A C 1
ATOM 3564 O O . HIS A 1 462 ? -11.948 7.704 26.158 1.00 77.75 462 HIS A O 1
ATOM 3570 N N . VAL A 1 463 ? -12.138 5.480 26.331 1.00 82.62 463 VAL A N 1
ATOM 3571 C CA . VAL A 1 463 ? -13.223 5.520 27.328 1.00 82.62 463 VAL A CA 1
ATOM 3572 C C . VAL A 1 463 ? -12.776 6.210 28.620 1.00 82.62 463 VAL A C 1
ATOM 3574 O O . VAL A 1 463 ? -13.531 7.013 29.164 1.00 82.62 463 VAL A O 1
ATOM 3577 N N . ALA A 1 464 ? -11.554 5.947 29.092 1.00 78.88 464 ALA A N 1
ATOM 3578 C CA . ALA A 1 464 ? -11.001 6.601 30.277 1.00 78.88 464 ALA A CA 1
ATOM 3579 C C . ALA A 1 464 ? -10.931 8.128 30.106 1.00 78.88 464 ALA A C 1
ATOM 3581 O O . ALA A 1 464 ? -11.429 8.855 30.960 1.00 78.88 464 ALA A O 1
ATOM 3582 N N . ARG A 1 465 ? -10.425 8.618 28.965 1.00 75.81 465 ARG A N 1
ATOM 3583 C CA . ARG A 1 465 ? -10.351 10.061 28.673 1.00 75.81 465 ARG A CA 1
ATOM 3584 C C . ARG A 1 465 ? -11.717 10.741 28.673 1.00 75.81 465 ARG A C 1
ATOM 3586 O O . ARG A 1 465 ? -11.866 11.809 29.262 1.00 75.81 465 ARG A O 1
ATOM 3593 N N . HIS A 1 466 ? -12.722 10.114 28.066 1.00 74.88 466 HIS A N 1
ATOM 3594 C CA . HIS A 1 466 ? -14.076 10.671 28.051 1.00 74.88 466 HIS A CA 1
ATOM 3595 C C . HIS A 1 466 ? -14.744 10.677 29.430 1.00 74.88 466 HIS A C 1
ATOM 3597 O O . HIS A 1 466 ? -15.540 11.571 29.706 1.00 74.88 466 HIS A O 1
ATOM 3603 N N . ARG A 1 467 ? -14.406 9.729 30.314 1.00 74.75 467 ARG A N 1
ATOM 3604 C CA . ARG A 1 467 ? -14.858 9.759 31.714 1.00 74.75 467 ARG A CA 1
ATOM 3605 C C . ARG A 1 467 ? -14.167 10.859 32.520 1.00 74.75 467 ARG A C 1
ATOM 3607 O O . ARG A 1 467 ? -14.818 11.502 33.335 1.00 74.75 467 ARG A O 1
ATOM 3614 N N . SER A 1 468 ? -12.881 11.107 32.277 1.00 63.62 468 SER A N 1
ATOM 3615 C CA . SER A 1 468 ? -12.133 12.174 32.952 1.00 63.62 468 SER A CA 1
ATOM 3616 C C . SER A 1 468 ? -12.579 13.572 32.517 1.00 63.62 468 SER A C 1
ATOM 3618 O O . SER A 1 468 ? -12.661 14.466 33.350 1.00 63.62 468 SER A O 1
ATOM 3620 N N . SER A 1 469 ? -12.928 13.777 31.240 1.00 59.56 469 SER A N 1
ATOM 3621 C CA . SER A 1 469 ? -13.399 15.090 30.770 1.00 59.56 469 SER A CA 1
ATOM 3622 C C . SER A 1 469 ? -14.841 15.402 31.183 1.00 59.56 469 SER A C 1
ATOM 3624 O O . SER A 1 469 ? -15.228 16.567 31.195 1.00 59.56 469 SER A O 1
ATOM 3626 N N . SER A 1 470 ? -15.654 14.389 31.509 1.00 54.44 470 SER A N 1
ATOM 3627 C CA . SER A 1 470 ? -17.040 14.592 31.945 1.00 54.44 470 SER A CA 1
ATOM 3628 C C . SER A 1 470 ? -17.183 14.834 33.450 1.00 54.44 470 SER A C 1
ATOM 3630 O O . SER A 1 470 ? -18.307 15.015 33.905 1.00 54.44 470 SER A O 1
ATOM 3632 N N . SER A 1 471 ? -16.097 14.816 34.236 1.00 50.12 471 SER A N 1
ATOM 3633 C CA . SER A 1 471 ? -16.186 14.960 35.699 1.00 50.12 471 SER A CA 1
ATOM 3634 C C . SER A 1 471 ? -16.120 16.412 36.200 1.00 50.12 471 SER A C 1
ATOM 3636 O O . SER A 1 471 ? -16.388 16.654 37.373 1.00 50.12 471 SER A O 1
ATOM 3638 N N . VAL A 1 472 ? -15.837 17.390 35.327 1.00 50.97 472 VAL A N 1
ATOM 3639 C CA . VAL A 1 472 ? -15.701 18.812 35.718 1.00 50.97 472 VAL A CA 1
ATOM 3640 C C . VAL A 1 472 ? -16.984 19.628 35.486 1.00 50.97 472 VAL A C 1
ATOM 3642 O O . VAL A 1 472 ? -17.099 20.748 35.974 1.00 50.97 472 VAL A O 1
ATOM 3645 N N . VAL A 1 473 ? -18.009 19.068 34.831 1.00 47.34 473 VAL A N 1
ATOM 3646 C CA . VAL A 1 473 ? -19.326 19.721 34.720 1.00 47.34 473 VAL A CA 1
ATOM 3647 C C . VAL A 1 473 ? -20.409 18.858 35.362 1.00 47.34 473 VAL A C 1
ATOM 3649 O O . VAL A 1 473 ? -21.082 18.072 34.707 1.00 47.34 473 VAL A O 1
ATOM 3652 N N . SER A 1 474 ? -20.598 19.135 36.651 1.00 40.03 474 SER A N 1
ATOM 3653 C CA . SER A 1 474 ? -21.854 19.049 37.399 1.00 40.03 474 SER A CA 1
ATOM 3654 C C . SER A 1 474 ? -22.355 17.672 37.852 1.00 40.03 474 SER A C 1
ATOM 3656 O O . SER A 1 474 ? -22.685 16.794 37.062 1.00 40.03 474 SER A O 1
ATOM 3658 N N . GLY A 1 475 ? -22.469 17.564 39.179 1.00 47.12 475 GLY A N 1
ATOM 3659 C CA . GLY A 1 475 ? -23.611 17.009 39.906 1.00 47.12 475 GLY A CA 1
ATOM 3660 C C . GLY A 1 475 ? -24.406 15.882 39.248 1.00 47.12 475 GLY A C 1
ATOM 3661 O O . GLY A 1 475 ? -25.193 16.111 38.338 1.00 47.12 475 GLY A O 1
ATOM 3662 N N . ALA A 1 476 ? -24.275 14.690 39.834 1.00 49.19 476 ALA A N 1
ATOM 3663 C CA . ALA A 1 476 ? -25.317 13.668 39.911 1.00 49.19 476 ALA A CA 1
ATOM 3664 C C . ALA A 1 476 ? -26.165 13.481 38.636 1.00 49.19 476 ALA A C 1
ATOM 3666 O O . ALA A 1 476 ? -27.331 13.866 38.584 1.00 49.19 476 ALA A O 1
ATOM 3667 N N . SER A 1 477 ? -25.621 12.803 37.627 1.00 46.94 477 SER A N 1
ATOM 3668 C CA . SER A 1 477 ? -26.463 12.158 36.619 1.00 46.94 477 SER A CA 1
ATOM 3669 C C . SER A 1 477 ? -26.246 10.656 36.689 1.00 46.94 477 SER A C 1
ATOM 3671 O O . SER A 1 477 ? -25.180 10.139 36.354 1.00 46.94 477 SER A O 1
ATOM 3673 N N . ALA A 1 478 ? -27.266 9.980 37.216 1.00 53.56 478 ALA A N 1
ATOM 3674 C CA . ALA A 1 478 ? -27.377 8.536 37.274 1.00 53.56 478 ALA A CA 1
ATOM 3675 C C . ALA A 1 478 ? -27.111 7.903 35.900 1.00 53.56 478 ALA A C 1
ATOM 3677 O O . ALA A 1 478 ? -27.402 8.496 34.862 1.00 53.56 478 ALA A O 1
ATOM 3678 N N . ALA A 1 479 ? -26.550 6.694 35.922 1.00 52.66 479 ALA A N 1
ATOM 3679 C CA . ALA A 1 479 ? -26.157 5.905 34.762 1.00 52.66 479 ALA A CA 1
ATOM 3680 C C . ALA A 1 479 ? -27.251 5.858 33.678 1.00 52.66 479 ALA A C 1
ATOM 3682 O O . ALA A 1 479 ? -28.169 5.041 33.731 1.00 52.66 479 ALA A O 1
ATOM 3683 N N . ALA A 1 480 ? -27.137 6.734 32.679 1.00 59.22 480 ALA A N 1
ATOM 3684 C CA . ALA A 1 480 ? -28.003 6.713 31.513 1.00 59.22 480 ALA A CA 1
ATOM 3685 C C . ALA A 1 480 ? -27.724 5.429 30.725 1.00 59.22 480 ALA A C 1
ATOM 3687 O O . ALA A 1 480 ? -26.584 5.129 30.363 1.00 59.22 480 ALA A O 1
ATOM 3688 N N . THR A 1 481 ? -28.774 4.653 30.479 1.00 72.44 481 THR A N 1
ATOM 3689 C CA . THR A 1 481 ? -28.684 3.408 29.714 1.00 72.44 481 THR A CA 1
ATOM 3690 C C . THR A 1 481 ? -28.237 3.689 28.273 1.00 72.44 481 THR A C 1
ATOM 3692 O O . THR A 1 481 ? -28.461 4.776 27.737 1.00 72.44 481 THR A O 1
ATOM 3695 N N . VAL A 1 482 ? -27.638 2.696 27.602 1.00 68.06 482 VAL A N 1
ATOM 3696 C CA . VAL A 1 482 ? -27.213 2.791 26.184 1.00 68.06 482 VAL A CA 1
ATOM 3697 C C . VAL A 1 482 ? -28.346 3.312 25.286 1.00 68.06 482 VAL A C 1
ATOM 3699 O O . VAL A 1 482 ? -28.112 4.093 24.363 1.00 68.06 482 VAL A O 1
ATOM 3702 N N . HIS A 1 483 ? -29.590 2.940 25.595 1.00 64.69 483 HIS A N 1
ATOM 3703 C CA . HIS A 1 483 ? -30.778 3.402 24.884 1.00 64.69 483 HIS A CA 1
ATOM 3704 C C . HIS A 1 483 ? -31.025 4.911 25.040 1.00 64.69 483 HIS A C 1
ATOM 3706 O O . HIS A 1 483 ? -31.394 5.595 24.086 1.00 64.69 483 HIS A O 1
ATOM 3712 N N . GLU A 1 484 ? -30.778 5.460 26.223 1.00 65.94 484 GLU A N 1
ATOM 3713 C CA . GLU A 1 484 ? -30.973 6.878 26.506 1.00 65.94 484 GLU A CA 1
ATOM 3714 C C . GLU A 1 484 ? -29.878 7.746 25.883 1.00 65.94 484 GLU A C 1
ATOM 3716 O O . GLU A 1 484 ? -30.151 8.829 25.359 1.00 65.94 484 GLU A O 1
ATOM 3721 N N . GLN A 1 485 ? -28.653 7.224 25.828 1.00 70.81 485 GLN A N 1
ATOM 3722 C CA . GLN A 1 485 ? -27.559 7.855 25.099 1.00 70.81 485 GLN A CA 1
ATOM 3723 C C . GLN A 1 485 ? -27.822 7.851 23.582 1.00 70.81 485 GLN A C 1
ATOM 3725 O O . GLN A 1 485 ? -27.609 8.869 22.921 1.00 70.81 485 GLN A O 1
ATOM 3730 N N . ALA A 1 486 ? -28.386 6.763 23.042 1.00 73.25 486 ALA A N 1
ATOM 3731 C CA . ALA A 1 486 ? -28.831 6.698 21.650 1.00 73.25 486 ALA A CA 1
ATOM 3732 C C . ALA A 1 486 ? -29.996 7.665 21.358 1.00 73.25 486 ALA A C 1
ATOM 3734 O O . ALA A 1 486 ? -29.962 8.364 20.343 1.00 73.25 486 ALA A O 1
ATOM 3735 N N . ARG A 1 487 ? -30.990 7.784 22.256 1.00 81.88 487 ARG A N 1
ATOM 3736 C CA . ARG A 1 487 ? -32.079 8.774 22.126 1.00 81.88 487 ARG A CA 1
ATOM 3737 C C . ARG A 1 487 ? -31.553 10.204 22.145 1.00 81.88 487 ARG A C 1
ATOM 3739 O O . ARG A 1 487 ? -31.972 11.002 21.307 1.00 81.88 487 ARG A O 1
ATOM 3746 N N . LYS A 1 488 ? -30.623 10.532 23.049 1.00 79.00 488 LYS A N 1
ATOM 3747 C CA . LYS A 1 488 ? -29.992 11.862 23.089 1.00 79.00 488 LYS A CA 1
ATOM 3748 C C . LYS A 1 488 ? -29.201 12.142 21.812 1.00 79.00 488 LYS A C 1
ATOM 3750 O O . LYS A 1 488 ? -29.395 13.202 21.224 1.00 79.00 488 LYS A O 1
ATOM 3755 N N . GLY A 1 489 ? -28.412 11.179 21.331 1.00 80.88 489 GLY A N 1
ATOM 3756 C CA . GLY A 1 489 ? -27.676 11.303 20.069 1.00 80.88 489 GLY A CA 1
ATOM 3757 C C . GLY A 1 489 ? -28.591 11.527 18.860 1.00 80.88 489 GLY A C 1
ATOM 3758 O O . GLY A 1 489 ? -28.344 12.427 18.059 1.00 80.88 489 GLY A O 1
ATOM 3759 N N . CYS A 1 490 ? -29.696 10.781 18.762 1.00 81.38 490 CYS A N 1
ATOM 3760 C CA . CYS A 1 490 ? -30.683 10.967 17.695 1.00 81.38 490 CYS A CA 1
ATOM 3761 C C . CYS A 1 490 ? -31.398 12.322 17.805 1.00 81.38 490 CYS A C 1
ATOM 3763 O O . CYS A 1 490 ? -31.559 13.016 16.805 1.00 81.38 490 CYS A O 1
ATOM 3765 N N . SER A 1 491 ? -31.782 12.740 19.015 1.00 80.56 491 SER A N 1
ATOM 3766 C CA . SER A 1 491 ? -32.419 14.043 19.246 1.00 80.56 491 SER A CA 1
ATOM 3767 C C . SER A 1 491 ? -31.492 15.209 18.881 1.00 80.56 491 SER A C 1
ATOM 3769 O O . SER A 1 491 ? -31.928 16.192 18.279 1.00 80.56 491 SER A O 1
ATOM 3771 N N . GLU A 1 492 ? -30.199 15.093 19.183 1.00 83.75 492 GLU A N 1
ATOM 3772 C CA . GLU A 1 492 ? -29.209 16.104 18.825 1.00 83.75 492 GLU A CA 1
ATOM 3773 C C . GLU A 1 492 ? -28.946 16.146 17.313 1.00 83.75 492 GLU A C 1
ATOM 3775 O O . GLU A 1 492 ? -28.882 17.231 16.730 1.00 83.75 492 GLU A O 1
ATOM 3780 N N . ALA A 1 493 ? -28.874 14.986 16.653 1.00 84.06 493 ALA A N 1
ATOM 3781 C CA . ALA A 1 493 ? -28.768 14.905 15.199 1.00 84.06 493 ALA A CA 1
ATOM 3782 C C . ALA A 1 493 ? -29.974 15.560 14.503 1.00 84.06 493 ALA A C 1
ATOM 3784 O O . ALA A 1 493 ? -29.785 16.369 13.594 1.00 84.06 493 ALA A O 1
ATOM 3785 N N . VAL A 1 494 ? -31.195 15.297 14.983 1.00 87.12 494 VAL A N 1
ATOM 3786 C CA . VAL A 1 494 ? -32.420 15.941 14.480 1.00 87.12 494 VAL A CA 1
ATOM 3787 C C . VAL A 1 494 ? -32.347 17.458 14.650 1.00 87.12 494 VAL A C 1
ATOM 3789 O O . VAL A 1 494 ? -32.580 18.181 13.687 1.00 87.12 494 VAL A O 1
ATOM 3792 N N . ARG A 1 495 ? -31.921 17.966 15.816 1.00 85.81 495 ARG A N 1
ATOM 3793 C CA . ARG A 1 495 ? -31.753 19.418 16.020 1.00 85.81 495 ARG A CA 1
ATOM 3794 C C . ARG A 1 495 ? -30.742 20.045 15.062 1.00 85.81 495 ARG A C 1
ATOM 3796 O O . ARG A 1 495 ? -30.971 21.157 14.587 1.00 85.81 495 ARG A O 1
ATOM 3803 N N . ARG A 1 496 ? -29.631 19.362 14.767 1.00 87.00 496 ARG A N 1
ATOM 3804 C CA . ARG A 1 496 ? -28.634 19.854 13.800 1.00 87.00 496 ARG A CA 1
ATOM 3805 C C . ARG A 1 496 ? -29.186 19.867 12.378 1.00 87.00 496 ARG A C 1
ATOM 3807 O O . ARG A 1 496 ? -28.934 20.829 11.658 1.00 87.00 496 ARG A O 1
ATOM 3814 N N . MET A 1 497 ? -29.960 18.852 11.991 1.00 86.06 497 MET A N 1
ATOM 3815 C CA . MET A 1 497 ? -30.639 18.844 10.693 1.00 86.06 497 MET A CA 1
ATOM 3816 C C . MET A 1 497 ? -31.674 19.965 10.595 1.00 86.06 497 MET A C 1
ATOM 3818 O O . MET A 1 497 ? -31.634 20.711 9.624 1.00 86.06 497 MET A O 1
ATOM 3822 N N . SER A 1 498 ? -32.509 20.166 11.620 1.00 86.12 498 SER A N 1
ATOM 3823 C CA . SER A 1 498 ? -33.487 21.261 11.639 1.00 86.12 498 SER A CA 1
ATOM 3824 C C . SER A 1 498 ? -32.822 22.637 11.583 1.00 86.12 498 SER A C 1
ATOM 3826 O O . SER A 1 498 ? -33.277 23.494 10.836 1.00 86.12 498 SER A O 1
ATOM 3828 N N . ARG A 1 499 ? -31.703 22.856 12.293 1.00 88.88 499 ARG A N 1
ATOM 3829 C CA . ARG A 1 499 ? -30.929 24.107 12.159 1.00 88.88 499 ARG A CA 1
ATOM 3830 C C . ARG A 1 499 ? -30.348 24.293 10.762 1.00 88.88 499 ARG A C 1
ATOM 3832 O O . ARG A 1 499 ? -30.316 25.411 10.264 1.00 88.88 499 ARG A O 1
ATOM 3839 N N . ARG A 1 500 ? -29.863 23.219 10.134 1.00 90.31 500 ARG A N 1
ATOM 3840 C CA . ARG A 1 500 ? -29.333 23.284 8.768 1.00 90.31 500 ARG A CA 1
ATOM 3841 C C . ARG A 1 500 ? -30.438 23.615 7.769 1.00 90.31 500 ARG A C 1
ATOM 3843 O O . ARG A 1 500 ? -30.211 24.433 6.889 1.00 90.31 500 ARG A O 1
ATOM 3850 N N . GLU A 1 501 ? -31.611 23.013 7.920 1.00 91.00 501 GLU A N 1
ATOM 3851 C CA . GLU A 1 501 ? -32.777 23.299 7.086 1.00 91.00 501 GLU A CA 1
ATOM 3852 C C . GLU A 1 501 ? -33.261 24.742 7.268 1.00 91.00 501 GLU A C 1
ATOM 3854 O O . GLU A 1 501 ? -33.501 25.431 6.281 1.00 91.00 501 GLU A O 1
ATOM 3859 N N . GLU A 1 502 ? -33.314 25.235 8.507 1.00 87.25 502 GLU A N 1
ATOM 3860 C CA . GLU A 1 502 ? -33.687 26.620 8.803 1.00 87.25 502 GLU A CA 1
ATOM 3861 C C . GLU A 1 502 ? -32.684 27.623 8.217 1.00 87.25 502 GLU A C 1
ATOM 3863 O O . GLU A 1 502 ? -33.088 28.573 7.556 1.00 87.25 502 GLU A O 1
ATOM 3868 N N . ASN A 1 503 ? -31.375 27.375 8.342 1.00 84.44 503 ASN A N 1
ATOM 3869 C CA . ASN A 1 503 ? -30.357 28.211 7.695 1.00 84.44 503 ASN A CA 1
ATOM 3870 C C . ASN A 1 503 ? -30.496 28.216 6.165 1.00 84.44 503 ASN A C 1
ATOM 3872 O O . ASN A 1 503 ? -30.292 29.250 5.532 1.00 84.44 503 ASN A O 1
ATOM 3876 N N . ILE A 1 504 ? -30.854 27.076 5.563 1.00 87.12 504 ILE A N 1
ATOM 3877 C CA . ILE A 1 504 ? -31.124 26.999 4.124 1.00 87.12 504 ILE A CA 1
ATOM 3878 C C . ILE A 1 504 ? -32.360 27.840 3.785 1.00 87.12 504 ILE A C 1
ATOM 3880 O O . ILE A 1 504 ? -32.291 28.656 2.871 1.00 87.12 504 ILE A O 1
ATOM 3884 N N . ARG A 1 505 ? -33.460 27.727 4.538 1.00 88.56 505 ARG A N 1
ATOM 3885 C CA . ARG A 1 505 ? -34.659 28.558 4.328 1.00 88.56 505 ARG A CA 1
ATOM 3886 C C . ARG A 1 505 ? -34.339 30.046 4.454 1.00 88.56 505 ARG A C 1
ATOM 3888 O O . ARG A 1 505 ? -34.669 30.802 3.549 1.00 88.56 505 ARG A O 1
ATOM 3895 N N . GLN A 1 506 ? -33.620 30.453 5.497 1.00 85.81 506 GLN A N 1
ATOM 3896 C CA . GLN A 1 506 ? -33.223 31.848 5.700 1.00 85.81 506 GLN A CA 1
ATOM 3897 C C . GLN A 1 506 ? -32.321 32.371 4.577 1.00 85.81 506 GLN A C 1
ATOM 3899 O O . GLN A 1 506 ? -32.478 33.514 4.156 1.00 85.81 506 GLN A O 1
ATOM 3904 N N . SER A 1 507 ? -31.449 31.529 4.011 1.00 84.19 507 SER A N 1
ATOM 3905 C CA . SER A 1 507 ? -30.612 31.917 2.867 1.00 84.19 507 SER A CA 1
ATOM 3906 C C . SER A 1 507 ? -31.400 32.215 1.583 1.00 84.19 507 SER A C 1
ATOM 3908 O O . SER A 1 507 ? -30.893 32.921 0.717 1.00 84.19 507 SER A O 1
ATOM 3910 N N . PHE A 1 508 ? -32.648 31.742 1.472 1.00 81.69 508 PHE A N 1
ATOM 3911 C CA . PHE A 1 508 ? -33.543 32.041 0.346 1.00 81.69 508 PHE A CA 1
ATOM 3912 C C . PHE A 1 508 ? -34.504 33.212 0.603 1.00 81.69 508 PHE A C 1
ATOM 3914 O O . PHE A 1 508 ? -35.136 33.678 -0.341 1.00 81.69 508 PHE A O 1
ATOM 3921 N N . TRP A 1 509 ? -34.622 33.689 1.847 1.00 71.81 509 TRP A N 1
ATOM 3922 C CA . TRP A 1 509 ? -35.508 34.802 2.223 1.00 71.81 509 TRP A CA 1
ATOM 3923 C C . TRP A 1 509 ? -34.816 36.172 2.205 1.00 71.81 509 TRP A C 1
ATOM 3925 O O . TRP A 1 509 ? -35.481 37.195 2.335 1.00 71.81 509 TRP A O 1
ATOM 3935 N N . VAL A 1 510 ? -33.497 36.216 2.002 1.00 58.06 510 VAL A N 1
ATOM 3936 C CA . VAL A 1 510 ? -32.768 37.464 1.745 1.00 58.06 510 VAL A CA 1
ATOM 3937 C C . VAL A 1 510 ? -32.880 37.792 0.253 1.00 58.06 510 VAL A C 1
ATOM 3939 O O . VAL A 1 510 ? -32.014 37.425 -0.545 1.00 58.06 510 VAL A O 1
ATOM 3942 N N . ARG A 1 511 ? -33.978 38.443 -0.136 1.00 49.53 511 ARG A N 1
ATOM 3943 C CA . ARG A 1 511 ? -34.108 39.145 -1.416 1.00 49.53 511 ARG A CA 1
ATOM 3944 C C . ARG A 1 511 ? -35.000 40.363 -1.290 1.00 49.53 511 ARG A C 1
ATOM 3946 O O . ARG A 1 511 ? -36.120 40.200 -0.762 1.00 49.53 511 ARG A O 1
#

Sequence (511 aa):
MHSGALWGRLPGRPRQGSVWRAVRGGKLFDGTWASNHHSSARYATTSSVSRDSATAPSTTASRASSLHDAFVSRFSAQILSSPHRDITHVPYGDWFALYVQARKHWHALDSAPARVTPASREGGNTEGSEDAEVLEAHVRHAKQGIDAMLLSSLFARHWTEVHTVTTSTPSSSPLSTYRWWWHHDSLFSAEAPASAPDRDAVPPPLELCTPGFLTEPLLGGNHVRLWMEGIRASAGVTDAAQDAAAVPTAIIPFSSLWVVKRSAYCRPSAADGSGVLGNSGAGSSGHETATFTLQERQARQALLQSVDQLLQLQREAVERHEDTLGFPADQLQRVCVLSPTQEWDLLCDLPRYRQALCRPARPASSADMSVLEGSEAASISPPRWLLLSCLCEDTSTRLAYYAHTLSWRRQLRSSANAPAIEAAPFAVRVLSPASEHARFRNLSLFSLHEQSFMKAPLQRRHVARHRSSSSVVSGASAAATVHEQARKGCSEAVRRMSRREENIRQSFWVR